Protein AF-A0A497ARH0-F1 (afdb_monomer)

Nearest PDB structures (foldseek):
  3p43-assembly1_A  TM=7.954E-01  e=1.350E-05  Methanosarcina barkeri str. Fusaro
  3ta7-assembly1_A  TM=8.383E-01  e=1.259E-04  Candidatus Korarchaeum cryptofilum OPF8
  8otz-assembly1_X  TM=1.159E-01  e=1.686E+00  Bos taurus

pLDDT: mean 83.12, std 15.86, range [23.31, 98.31]

Secondary structure (DSSP, 8-state):
--EEE-SSTT-EEEEEEEB--TTS-B-GGGEEEETTEEEEEEEE---BSS-PPTT--EEEE-SEEEEEE-TTT--EEEEEES-EEEEE-TT--SPPBHHHHHHHHHHTT-EEEEES----TTT--SSS-GGG----TTS-EEEEEEEEEEBTEEEEEEEEE-SSSSEEEEEE--BPTT-SSS-B-SHHHHHHHHTSS-BSB-TTT-PBPEE--TT-SS-EEPPEEEEEPPPB-GGGGT--EEEPTTSTT--SSS-EEEEEEEEEEEEEEEEETTEEEEEEEETTB-SEEEEEEE-------HHHHHTS--------EEPPP---SS-EEEEE--S----GGGSHHHHHTT--PPTT---S-HHHHTTS-GGG-GGG---HHHHHHHHHHHHHHHHHH------EEEEEEEEEEEE--S--SS-S-SEEEEEEEEE-SS-EEEEEESS-TTSSS-EEEEESSS-HHHHHTS-SSS--EEEPSSBTTB--SS--EEEEEEEEEEEEEEEE-SSEEEEEEESSSSEEEEEEE--TT-SEEEEEEPPPPP-

Structure (mmCIF, N/CA/C/O backbone):
data_AF-A0A497ARH0-F1
#
_entry.id   AF-A0A497ARH0-F1
#
loop_
_atom_site.group_PDB
_atom_site.id
_atom_site.type_symbol
_atom_site.label_atom_id
_atom_site.label_alt_id
_atom_site.label_comp_id
_atom_site.label_asym_id
_atom_site.label_entity_id
_atom_site.label_seq_id
_atom_site.pdbx_PDB_ins_code
_atom_site.Cartn_x
_atom_site.Cartn_y
_atom_site.Cartn_z
_atom_site.occupancy
_atom_site.B_iso_or_equiv
_atom_site.auth_seq_id
_atom_site.auth_comp_id
_atom_site.auth_asym_id
_atom_site.auth_atom_id
_atom_site.pdbx_PDB_model_num
ATOM 1 N N . MET A 1 1 ? -23.425 15.159 -27.768 1.00 70.56 1 MET A N 1
ATOM 2 C CA . MET A 1 1 ? -22.631 14.324 -26.839 1.00 70.56 1 MET A CA 1
ATOM 3 C C . MET A 1 1 ? -21.408 15.069 -26.354 1.00 70.56 1 MET A C 1
ATOM 5 O O . MET A 1 1 ? -21.091 16.12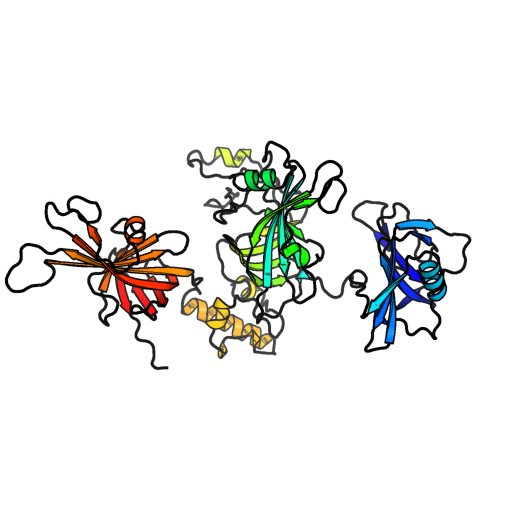1 -26.900 1.00 70.56 1 MET A O 1
ATOM 9 N N . LYS A 1 2 ? -20.771 14.562 -25.297 1.00 82.94 2 LYS A N 1
ATOM 10 C CA . LYS A 1 2 ? -19.750 15.283 -24.541 1.00 82.94 2 LYS A CA 1
ATOM 11 C C . LYS A 1 2 ? -18.408 15.288 -25.289 1.00 82.94 2 LYS A C 1
ATOM 13 O O . LYS A 1 2 ? -17.860 14.239 -25.625 1.00 82.94 2 LYS A O 1
ATOM 18 N N . LYS A 1 3 ? -17.907 16.498 -25.548 1.00 89.50 3 LYS A N 1
ATOM 19 C CA . LYS A 1 3 ? -16.537 16.790 -25.987 1.00 89.50 3 LYS A CA 1
ATOM 20 C C . LYS A 1 3 ? -15.640 16.834 -24.751 1.00 89.50 3 LYS A C 1
ATOM 22 O O . LYS A 1 3 ? -16.037 17.410 -23.739 1.00 89.50 3 LYS A O 1
ATOM 27 N N . ARG A 1 4 ? -14.447 16.247 -24.828 1.00 87.19 4 ARG A N 1
ATOM 28 C CA . ARG A 1 4 ? -13.437 16.284 -23.761 1.00 87.19 4 ARG A CA 1
ATOM 29 C C . ARG A 1 4 ? -12.113 16.732 -24.321 1.00 87.19 4 ARG A C 1
ATOM 31 O O . ARG A 1 4 ? -11.679 16.200 -25.334 1.00 87.19 4 ARG A O 1
ATOM 38 N N . GLU A 1 5 ? -11.490 17.683 -23.654 1.00 87.12 5 GLU A N 1
ATOM 39 C CA . GLU A 1 5 ? -10.129 18.095 -23.956 1.00 87.12 5 GLU A CA 1
ATOM 40 C C . GLU A 1 5 ? -9.138 17.088 -23.372 1.00 87.12 5 GLU A C 1
ATOM 42 O O . GLU A 1 5 ? -9.320 16.586 -22.260 1.00 87.12 5 GLU A O 1
ATOM 47 N N . THR A 1 6 ? -8.128 16.734 -24.161 1.00 83.00 6 THR A N 1
ATOM 48 C CA . THR A 1 6 ? -7.050 15.851 -23.713 1.00 83.00 6 THR A CA 1
ATOM 49 C C . THR A 1 6 ? -5.916 16.672 -23.097 1.00 83.00 6 THR A C 1
ATOM 51 O O . THR A 1 6 ? -5.957 17.896 -23.066 1.00 83.00 6 THR A O 1
ATOM 54 N N . LYS A 1 7 ? -4.853 16.008 -22.626 1.00 80.69 7 LYS A N 1
ATOM 55 C CA . LYS A 1 7 ? -3.637 16.696 -22.153 1.00 80.69 7 LYS A CA 1
ATOM 56 C C . LYS A 1 7 ? -2.895 17.450 -23.269 1.00 80.69 7 LYS A C 1
ATOM 58 O O . LYS A 1 7 ? -1.991 18.222 -22.972 1.00 80.69 7 LYS A O 1
ATOM 63 N N . THR A 1 8 ? -3.222 17.181 -24.533 1.00 79.12 8 THR A N 1
ATOM 64 C CA . THR A 1 8 ? -2.658 17.875 -25.689 1.00 79.12 8 THR A CA 1
ATOM 65 C C . THR A 1 8 ? -3.653 18.927 -26.158 1.00 79.12 8 THR A C 1
ATOM 67 O O . THR A 1 8 ? -4.775 18.594 -26.542 1.00 79.12 8 THR A O 1
ATOM 70 N N . GLU A 1 9 ? -3.230 20.189 -26.129 1.00 88.69 9 GLU A N 1
ATOM 71 C CA . GLU A 1 9 ? -4.025 21.320 -26.609 1.00 88.69 9 GLU A CA 1
ATOM 72 C C . GLU A 1 9 ? -4.493 21.081 -28.054 1.00 88.69 9 GLU A C 1
ATOM 74 O O . GLU A 1 9 ? -3.738 20.597 -28.902 1.00 88.69 9 GLU A O 1
ATOM 79 N N . GLY A 1 10 ? -5.769 21.368 -28.327 1.00 88.94 10 GLY A N 1
ATOM 80 C CA . GLY A 1 10 ? -6.378 21.157 -29.646 1.00 88.94 10 GLY A CA 1
ATOM 81 C C . GLY A 1 10 ? -6.701 19.696 -29.994 1.00 88.94 10 GLY A C 1
ATOM 82 O O . GLY A 1 10 ? -7.132 19.421 -31.117 1.00 88.94 10 GLY A O 1
ATOM 83 N N . VAL A 1 11 ? -6.528 18.760 -29.054 1.00 91.19 11 VAL A N 1
ATOM 84 C CA . VAL A 1 11 ? -6.855 17.339 -29.227 1.00 91.19 11 VAL A CA 1
ATOM 85 C C . VAL A 1 11 ? -7.951 16.925 -28.252 1.00 91.19 11 VAL A C 1
ATOM 87 O O . VAL A 1 11 ? -7.864 17.175 -27.048 1.00 91.19 11 VAL A O 1
ATOM 90 N N . PHE A 1 12 ? -8.974 16.246 -28.770 1.00 92.25 12 PHE A N 1
ATOM 91 C CA . PHE A 1 12 ? -10.207 15.951 -28.045 1.00 92.25 12 PHE A CA 1
ATOM 92 C C . PHE A 1 12 ? -10.605 14.472 -28.117 1.00 92.25 12 PHE A C 1
ATOM 94 O O . PHE A 1 12 ? -10.244 13.763 -29.055 1.00 92.25 12 PHE A O 1
ATOM 101 N N . ASN A 1 13 ? -11.417 14.014 -27.164 1.00 92.12 13 ASN A N 1
ATOM 102 C CA . ASN A 1 13 ? -12.198 12.783 -27.296 1.00 92.12 13 ASN A CA 1
ATOM 103 C C . ASN A 1 13 ? -13.692 13.110 -27.340 1.00 92.12 13 ASN A C 1
ATOM 105 O O . ASN A 1 13 ? -14.179 13.964 -26.589 1.00 92.12 13 ASN A O 1
ATOM 109 N N . TYR A 1 14 ? -14.424 12.394 -28.189 1.00 91.88 14 TYR A N 1
ATOM 110 C CA . TYR A 1 14 ? -15.849 12.601 -28.399 1.00 91.88 14 TYR A CA 1
ATOM 111 C C . TYR A 1 14 ? -16.621 11.342 -28.043 1.00 91.88 14 TYR A C 1
ATOM 113 O O . TYR A 1 14 ? -16.379 10.279 -28.609 1.00 91.88 14 TYR A O 1
ATOM 121 N N . ASP A 1 15 ? -17.569 11.467 -27.119 1.00 93.00 15 ASP A N 1
ATOM 122 C CA . ASP A 1 15 ? -18.612 10.453 -26.973 1.00 93.00 15 ASP A CA 1
ATOM 123 C C . ASP A 1 15 ? -19.472 10.451 -28.247 1.00 93.00 15 ASP A C 1
ATOM 125 O O . ASP A 1 15 ? -19.836 11.525 -28.742 1.00 93.00 15 ASP A O 1
ATOM 129 N N . TYR A 1 16 ? -19.786 9.263 -28.769 1.00 93.25 16 TYR A N 1
ATOM 130 C CA . TYR A 1 16 ? -20.637 9.075 -29.944 1.00 93.25 16 TYR A CA 1
ATOM 131 C C . TYR A 1 16 ? -21.765 8.047 -29.698 1.00 93.25 16 TYR A C 1
ATOM 133 O O . TYR A 1 16 ? -21.648 7.133 -28.878 1.00 93.25 16 TYR A O 1
ATOM 141 N N . ALA A 1 17 ? -22.889 8.234 -30.390 1.00 95.38 17 ALA A N 1
ATOM 142 C CA . ALA A 1 17 ? -24.165 7.570 -30.146 1.00 95.38 17 ALA A CA 1
ATOM 143 C C . ALA A 1 17 ? -24.932 7.420 -31.455 1.00 95.38 17 ALA A C 1
ATOM 145 O O . ALA A 1 17 ? -24.722 8.188 -32.398 1.00 95.38 17 ALA A O 1
ATOM 146 N N . LEU A 1 18 ? -25.847 6.460 -31.467 1.00 96.31 18 LEU A N 1
ATOM 147 C CA . LEU A 1 18 ? -26.737 6.168 -32.582 1.00 96.31 18 LEU A CA 1
ATOM 148 C C . LEU A 1 18 ? -28.169 6.558 -32.240 1.00 96.31 18 LEU A C 1
ATOM 150 O O . LEU A 1 18 ? -28.548 6.659 -31.070 1.00 96.31 18 LEU A O 1
ATOM 154 N N . ARG A 1 19 ? -28.995 6.739 -33.269 1.00 96.44 19 ARG A N 1
ATOM 155 C CA . ARG A 1 19 ? -30.450 6.747 -33.065 1.00 96.44 19 ARG A CA 1
ATOM 156 C C . ARG A 1 19 ? -30.920 5.341 -32.725 1.00 96.44 19 ARG A C 1
ATOM 158 O O . ARG A 1 19 ? -30.291 4.363 -33.114 1.00 96.44 19 ARG A O 1
ATOM 165 N N . PHE A 1 20 ? -32.056 5.227 -32.063 1.00 96.00 20 PHE A N 1
ATOM 166 C CA . PHE A 1 20 ? -32.721 3.945 -31.869 1.00 96.00 20 PHE A CA 1
ATOM 167 C C . PHE A 1 20 ? -34.233 4.140 -31.926 1.00 96.00 20 PHE A C 1
ATOM 169 O O . PHE A 1 20 ? -34.735 5.232 -31.651 1.00 96.00 20 PHE A O 1
ATOM 176 N N . ASP A 1 21 ? -34.936 3.090 -32.335 1.00 92.06 21 ASP A N 1
ATOM 177 C CA . ASP A 1 21 ? -36.394 3.064 -32.338 1.00 92.06 21 ASP A CA 1
ATOM 178 C C . ASP A 1 21 ? -36.909 2.756 -30.918 1.00 92.06 21 ASP A C 1
ATOM 180 O O . ASP A 1 21 ? -36.304 1.918 -30.243 1.00 92.06 21 ASP A O 1
ATOM 184 N N . PRO A 1 22 ? -38.005 3.381 -30.448 1.00 87.50 22 PRO A N 1
ATOM 185 C CA . PRO A 1 22 ? -38.586 3.095 -29.133 1.00 87.50 22 PRO A CA 1
ATOM 186 C C . PRO A 1 22 ? -38.959 1.625 -28.882 1.00 87.50 22 PRO A C 1
ATOM 188 O O . PRO A 1 22 ? -39.092 1.231 -27.728 1.00 87.50 22 PRO A O 1
ATOM 191 N N . SER A 1 23 ? -39.143 0.824 -29.935 1.00 89.44 23 SER A N 1
ATOM 192 C CA . SER A 1 23 ? -39.377 -0.623 -29.842 1.00 89.44 23 SER A CA 1
ATOM 193 C C . SER A 1 23 ? -38.133 -1.430 -29.458 1.00 89.44 23 SER A C 1
ATOM 195 O O . SER A 1 23 ? -38.260 -2.573 -29.022 1.00 89.44 23 SER A O 1
ATOM 197 N N . ILE A 1 24 ? -36.932 -0.860 -29.596 1.00 92.31 24 ILE A N 1
ATOM 198 C CA . ILE A 1 24 ? -35.685 -1.508 -29.187 1.00 92.31 24 ILE A CA 1
ATOM 199 C C . ILE A 1 24 ? -35.516 -1.303 -27.683 1.00 92.31 24 ILE A C 1
ATOM 201 O O . ILE A 1 24 ? -35.433 -0.169 -27.209 1.00 92.31 24 ILE A O 1
ATOM 205 N N . ASN A 1 25 ? -35.412 -2.407 -26.940 1.00 93.56 25 ASN A N 1
ATOM 206 C CA . ASN A 1 25 ? -35.200 -2.406 -25.494 1.00 93.56 25 ASN A CA 1
ATOM 207 C C . ASN A 1 25 ? -33.743 -2.052 -25.142 1.00 93.56 25 ASN A C 1
ATOM 209 O O . ASN A 1 25 ? -32.987 -2.873 -24.631 1.00 93.56 25 ASN A O 1
ATOM 213 N N . VAL A 1 26 ? -33.314 -0.847 -25.508 1.00 93.56 26 VAL A N 1
ATOM 214 C CA . VAL A 1 26 ? -31.955 -0.357 -25.267 1.00 93.56 26 VAL A CA 1
ATOM 215 C C . VAL A 1 26 ? -31.706 -0.221 -23.767 1.00 93.56 26 VAL A C 1
ATOM 217 O O . VAL A 1 26 ? -32.572 0.269 -23.043 1.00 93.56 26 VAL A O 1
ATOM 220 N N . ASP A 1 27 ? -30.507 -0.597 -23.316 1.00 91.50 27 ASP A N 1
ATOM 221 C CA . ASP A 1 27 ? -30.066 -0.396 -21.934 1.00 91.50 27 ASP A CA 1
ATOM 222 C C . ASP A 1 27 ? -30.271 1.073 -21.511 1.00 91.50 27 ASP A C 1
ATOM 224 O O . ASP A 1 27 ? -29.633 1.967 -22.091 1.00 91.50 27 ASP A O 1
ATOM 228 N N . PRO A 1 28 ? -31.123 1.348 -20.502 1.00 89.44 28 PRO A N 1
ATOM 229 C CA . PRO A 1 28 ? -31.403 2.702 -20.041 1.00 89.44 28 PRO A CA 1
ATOM 230 C C . PRO A 1 28 ? -30.156 3.505 -19.656 1.00 89.44 28 PRO A C 1
ATOM 232 O O . PRO A 1 28 ? -30.160 4.727 -19.800 1.00 89.44 28 PRO A O 1
ATOM 235 N N . GLU A 1 29 ? -29.083 2.849 -19.199 1.00 86.19 29 GLU A N 1
ATOM 236 C CA . GLU A 1 29 ? -27.828 3.515 -18.820 1.00 86.19 29 GLU A CA 1
ATOM 237 C C . GLU A 1 29 ? -27.045 4.059 -20.022 1.00 86.19 29 GLU A C 1
ATOM 239 O O . GLU A 1 29 ? -26.235 4.977 -19.880 1.00 86.19 29 GLU A O 1
ATOM 244 N N . SER A 1 30 ? -27.301 3.529 -21.218 1.00 88.62 30 SER A N 1
ATOM 245 C CA . SER A 1 30 ? -26.678 3.992 -22.461 1.00 88.62 30 SER A CA 1
ATOM 246 C C . SER A 1 30 ? -27.427 5.161 -23.109 1.00 88.62 30 SER A C 1
ATOM 248 O O . SER A 1 30 ? -26.909 5.790 -24.036 1.00 88.62 30 SER A O 1
ATOM 250 N N . ILE A 1 31 ? -28.637 5.484 -22.638 1.00 92.31 31 ILE A N 1
ATOM 251 C CA . ILE A 1 31 ? -29.480 6.512 -23.250 1.00 92.31 31 ILE A CA 1
ATOM 252 C C . ILE A 1 31 ? -28.962 7.906 -22.885 1.00 92.31 31 ILE A C 1
ATOM 254 O O . ILE A 1 31 ? -28.855 8.284 -21.720 1.00 92.31 31 ILE A O 1
ATOM 258 N N . VAL A 1 32 ? -28.702 8.712 -23.910 1.00 90.44 32 VAL A N 1
ATOM 259 C CA . VAL A 1 32 ? -28.287 10.112 -23.797 1.00 90.44 32 VAL A CA 1
ATOM 260 C C . VAL A 1 32 ? -29.234 11.017 -24.577 1.00 90.44 32 VAL A C 1
ATOM 262 O O . VAL A 1 32 ? -29.777 10.633 -25.612 1.00 90.44 32 VAL A O 1
ATOM 265 N N . GLU A 1 33 ? -29.417 12.247 -24.102 1.00 91.38 33 GLU A N 1
ATOM 266 C CA . GLU A 1 33 ? -30.281 13.235 -24.750 1.00 91.38 33 GLU A CA 1
ATOM 267 C C . GLU A 1 33 ? -29.461 14.370 -25.372 1.00 91.38 33 GLU A C 1
ATOM 269 O O . GLU A 1 33 ? -28.515 14.892 -24.775 1.00 91.38 33 GLU A O 1
ATOM 274 N N . LEU A 1 34 ? -29.817 14.757 -26.597 1.00 87.19 34 LEU A N 1
ATOM 275 C CA . LEU A 1 34 ? -29.255 15.915 -27.282 1.00 87.19 34 LEU A CA 1
ATOM 276 C C . LEU A 1 34 ? -30.362 16.625 -28.063 1.00 87.19 34 LEU A C 1
ATOM 278 O O . LEU A 1 34 ? -30.986 16.026 -28.937 1.00 87.19 34 LEU A O 1
ATOM 282 N N . ASN A 1 35 ? -30.577 17.910 -27.769 1.00 86.81 35 ASN A N 1
ATOM 283 C CA . ASN A 1 35 ? -31.600 18.747 -28.409 1.00 86.81 35 ASN A CA 1
ATOM 284 C C . ASN A 1 35 ? -33.012 18.122 -28.363 1.00 86.81 35 ASN A C 1
ATOM 286 O O . ASN A 1 35 ? -33.711 18.101 -29.375 1.00 86.81 35 ASN A O 1
ATOM 290 N N . GLY A 1 36 ? -33.413 17.560 -27.216 1.00 87.31 36 GLY A N 1
ATOM 291 C CA . GLY A 1 36 ? -34.737 16.949 -27.033 1.00 87.31 36 GLY A CA 1
ATOM 292 C C . GLY A 1 36 ? -34.920 15.581 -27.700 1.00 87.31 36 GLY A C 1
ATOM 293 O O . GLY A 1 36 ? -36.014 15.024 -27.667 1.00 87.31 36 GLY A O 1
ATOM 294 N N . LYS A 1 37 ? -33.873 15.030 -28.330 1.00 91.56 37 LYS A N 1
ATOM 295 C CA . LYS A 1 37 ? -33.888 13.703 -28.961 1.00 91.56 37 LYS A CA 1
ATOM 296 C C . LYS A 1 37 ? -33.017 12.728 -28.173 1.00 91.56 37 LYS A C 1
ATOM 298 O O . LYS A 1 37 ? -31.929 13.093 -27.722 1.00 91.56 37 LYS A O 1
ATOM 303 N N . LYS A 1 38 ? -33.489 11.487 -28.037 1.00 94.12 38 LYS A N 1
ATOM 304 C CA . LYS A 1 38 ? -32.775 10.396 -27.362 1.00 94.12 38 LYS A CA 1
ATOM 305 C C . LYS A 1 38 ? -31.904 9.620 -28.347 1.00 94.12 38 LYS A C 1
ATOM 307 O O . LYS A 1 38 ? -32.311 9.361 -29.477 1.00 94.12 38 LYS A O 1
ATOM 312 N N . TYR A 1 39 ? -30.720 9.243 -27.887 1.00 95.44 39 TYR A N 1
ATOM 313 C CA . TYR A 1 39 ? -29.727 8.456 -28.610 1.00 95.44 39 TYR A CA 1
ATOM 314 C C . TYR A 1 39 ? -29.141 7.406 -27.666 1.00 95.44 39 TYR A C 1
ATOM 316 O O . TYR A 1 39 ? -29.168 7.589 -26.453 1.00 95.44 39 TYR A O 1
ATOM 324 N N . THR A 1 40 ? -28.605 6.320 -28.209 1.00 94.75 40 THR A N 1
ATOM 325 C CA . THR A 1 40 ? -27.923 5.274 -27.437 1.00 94.75 40 THR A CA 1
ATOM 326 C C . THR A 1 40 ? -26.428 5.417 -27.621 1.00 94.75 40 THR A C 1
ATOM 328 O O . THR A 1 40 ? -25.947 5.417 -28.756 1.00 94.75 40 THR A O 1
ATOM 331 N N . LEU A 1 41 ? -25.680 5.568 -26.531 1.00 93.56 41 LEU A N 1
ATOM 332 C CA . LEU A 1 41 ? -24.230 5.643 -26.603 1.00 93.56 41 LEU A CA 1
ATOM 333 C C . LEU A 1 41 ? -23.664 4.318 -27.118 1.00 93.56 41 LEU A C 1
ATOM 335 O O . LEU A 1 41 ? -24.111 3.248 -26.719 1.00 93.56 41 LEU A O 1
ATOM 339 N N . VAL A 1 42 ? -22.668 4.417 -27.998 1.00 93.06 42 VAL A N 1
ATOM 340 C CA . VAL A 1 42 ? -21.963 3.262 -28.567 1.00 93.06 42 VAL A CA 1
ATOM 341 C C . VAL A 1 42 ? -20.448 3.342 -28.342 1.00 93.06 42 VAL A C 1
ATOM 343 O O . VAL A 1 42 ? -19.745 2.337 -28.431 1.00 93.06 42 VAL A O 1
ATOM 346 N N . GLY A 1 43 ? -19.926 4.513 -27.965 1.00 90.56 43 GLY A N 1
ATOM 347 C CA . GLY A 1 43 ? -18.608 4.599 -27.352 1.00 90.56 43 GLY A CA 1
ATOM 348 C C . GLY A 1 43 ? -17.999 5.992 -27.341 1.00 90.56 43 GLY A C 1
ATOM 349 O O . GLY A 1 43 ? -18.699 7.003 -27.389 1.00 90.56 43 GLY A O 1
ATOM 350 N N . ARG A 1 44 ? -16.667 6.041 -27.252 1.00 92.56 44 ARG A N 1
ATOM 351 C CA . ARG A 1 44 ? -15.868 7.273 -27.263 1.00 92.56 44 ARG A CA 1
ATOM 352 C C . ARG A 1 44 ? -14.722 7.160 -28.253 1.00 92.56 44 ARG A C 1
ATOM 354 O O . ARG A 1 44 ? -14.014 6.164 -28.226 1.00 92.56 44 ARG A O 1
ATOM 361 N N . THR A 1 45 ? -14.530 8.164 -29.105 1.00 91.62 45 THR A N 1
ATOM 362 C CA . THR A 1 45 ? -13.425 8.178 -30.072 1.00 91.62 45 THR A CA 1
ATOM 363 C C . THR A 1 45 ? -12.071 8.220 -29.368 1.00 91.62 45 THR A C 1
ATOM 365 O O . THR A 1 45 ? -11.937 8.787 -28.281 1.00 91.62 45 THR A O 1
ATOM 368 N N . TYR A 1 46 ? -11.029 7.749 -30.047 1.00 89.75 46 TYR A N 1
ATOM 369 C CA . TYR A 1 46 ? -9.651 8.114 -29.707 1.00 89.75 46 TYR A CA 1
ATOM 370 C C . TYR A 1 46 ? -9.375 9.613 -29.897 1.00 89.75 46 TYR A C 1
ATOM 372 O O . TYR A 1 46 ? -10.286 10.409 -30.133 1.00 89.75 46 TYR A O 1
ATOM 380 N N . ASN A 1 47 ? -8.118 10.013 -29.705 1.00 91.50 47 ASN A N 1
ATOM 381 C CA . ASN A 1 47 ? -7.665 11.396 -29.808 1.00 91.50 47 ASN A CA 1
ATOM 382 C C . ASN A 1 47 ? -7.933 11.963 -31.207 1.00 91.50 47 ASN A C 1
ATOM 384 O O . ASN A 1 47 ? -7.429 11.449 -32.203 1.00 91.50 47 ASN A O 1
ATOM 388 N N . VAL A 1 48 ? -8.702 13.046 -31.265 1.00 91.69 48 VAL A N 1
ATOM 389 C CA . VAL A 1 48 ? -9.076 13.751 -32.489 1.00 91.69 48 VAL A CA 1
ATOM 390 C C . VAL A 1 48 ? -8.491 15.157 -32.439 1.00 91.69 48 VAL A C 1
ATOM 392 O O . VAL A 1 48 ? -8.909 15.977 -31.626 1.00 91.69 48 VAL A O 1
ATOM 395 N N . ALA A 1 49 ? -7.547 15.459 -33.330 1.00 91.56 49 ALA A N 1
ATOM 396 C CA . ALA A 1 49 ? -6.947 16.790 -33.488 1.00 91.56 49 ALA A CA 1
ATOM 397 C C . ALA A 1 49 ? -7.841 17.732 -34.322 1.00 91.56 49 ALA A C 1
ATOM 399 O O . ALA A 1 49 ? -7.402 18.352 -35.289 1.00 91.56 49 ALA A O 1
ATOM 400 N N . LYS A 1 50 ? -9.141 17.760 -34.014 1.00 91.31 50 LYS A N 1
ATOM 401 C CA . LYS A 1 50 ? -10.138 18.592 -34.691 1.00 91.31 50 LYS A CA 1
ATOM 402 C C . LYS A 1 50 ? -11.218 18.980 -33.699 1.00 91.31 50 LYS A C 1
ATOM 404 O O . LYS A 1 50 ? -11.802 18.108 -33.064 1.00 91.31 50 LYS A O 1
ATOM 409 N N . ASP A 1 51 ? -11.502 20.274 -33.612 1.00 93.62 51 ASP A N 1
ATOM 410 C CA . ASP A 1 51 ? -12.576 20.784 -32.769 1.00 93.62 51 ASP A CA 1
ATOM 411 C C . ASP A 1 51 ? -13.944 20.597 -33.445 1.00 93.62 51 ASP A C 1
ATOM 413 O O . ASP A 1 51 ? -14.348 21.359 -34.326 1.00 93.62 51 ASP A O 1
ATOM 417 N N . LEU A 1 52 ? -14.645 19.537 -33.050 1.00 93.38 52 LEU A N 1
ATOM 418 C CA . LEU A 1 52 ? -16.019 19.248 -33.443 1.00 93.38 52 LEU A CA 1
ATOM 419 C C . LEU A 1 52 ? -17.013 19.739 -32.388 1.00 93.38 52 LEU A C 1
ATOM 421 O O . LEU A 1 52 ? -16.816 19.569 -31.180 1.00 93.38 52 LEU A O 1
ATOM 425 N N . LYS A 1 53 ? -18.136 20.288 -32.857 1.00 91.50 53 LYS A N 1
ATOM 426 C CA . LYS A 1 53 ? -19.234 20.715 -31.987 1.00 91.50 53 LYS A CA 1
ATOM 427 C C . LYS A 1 53 ? -20.099 19.507 -31.601 1.00 91.50 53 LYS A C 1
ATOM 429 O O . LYS A 1 53 ? -20.351 18.640 -32.441 1.00 91.50 53 LYS A O 1
ATOM 434 N N . PRO A 1 54 ? -20.609 19.432 -30.359 1.00 90.31 54 PRO A N 1
ATOM 435 C CA . PRO A 1 54 ? -21.627 18.451 -29.999 1.00 90.31 54 PRO A CA 1
ATOM 436 C C . PRO A 1 54 ? -22.799 18.462 -30.990 1.00 90.31 54 PRO A C 1
ATOM 438 O O . PRO A 1 54 ? -23.401 19.505 -31.224 1.00 90.31 54 PRO A O 1
ATOM 441 N N . GLY A 1 55 ? -23.119 17.296 -31.555 1.00 89.94 55 GLY A N 1
ATOM 442 C CA . GLY A 1 55 ? -24.161 17.151 -32.579 1.00 89.94 55 GLY A CA 1
ATOM 443 C C . GLY A 1 55 ? -23.638 17.070 -34.014 1.00 89.94 55 GLY A C 1
ATOM 444 O O . GLY A 1 55 ? -24.410 16.727 -34.900 1.00 89.94 55 GLY A O 1
ATOM 445 N N . THR A 1 56 ? -22.342 17.308 -34.255 1.00 94.12 56 THR A N 1
ATOM 446 C CA . THR A 1 56 ? -21.717 16.973 -35.542 1.00 94.12 56 THR A CA 1
ATOM 447 C C . THR A 1 56 ? -21.849 15.474 -35.817 1.00 94.12 56 THR A C 1
ATOM 449 O O . THR A 1 56 ? -21.468 14.655 -34.978 1.00 94.12 56 THR A O 1
ATOM 452 N N . ILE A 1 57 ? -22.349 15.119 -37.003 1.00 96.00 57 ILE A N 1
ATOM 453 C CA . ILE A 1 57 ? -22.382 13.732 -37.475 1.00 96.00 57 ILE A CA 1
ATOM 454 C C . ILE A 1 57 ? -20.995 13.354 -37.982 1.00 96.00 57 ILE A C 1
ATOM 456 O O . ILE A 1 57 ? -20.330 14.134 -38.669 1.00 96.00 57 ILE A O 1
ATOM 460 N N . ILE A 1 58 ? -20.538 12.167 -37.603 1.00 95.00 58 ILE A N 1
ATOM 461 C CA . ILE A 1 58 ? -19.191 11.683 -37.886 1.00 95.00 58 ILE A CA 1
ATOM 462 C C . ILE A 1 58 ? -19.243 10.263 -38.434 1.00 95.00 58 ILE A C 1
ATOM 464 O O . ILE A 1 58 ? -20.135 9.491 -38.096 1.00 95.00 58 ILE A O 1
ATOM 468 N N . THR A 1 59 ? -18.244 9.903 -39.231 1.00 94.12 59 THR A N 1
ATOM 469 C CA . THR A 1 59 ? -17.945 8.509 -39.553 1.00 94.12 59 THR A CA 1
ATOM 470 C C . THR A 1 59 ? -16.847 8.013 -38.619 1.00 94.12 59 THR A C 1
ATOM 472 O O . THR A 1 59 ? -15.810 8.664 -38.455 1.00 94.12 59 THR A O 1
ATOM 475 N N . VAL A 1 60 ? -17.075 6.847 -38.017 1.00 91.50 60 VAL A N 1
ATOM 476 C CA . VAL A 1 60 ? -16.132 6.168 -37.123 1.00 91.50 60 VAL A CA 1
ATOM 477 C C . VAL A 1 60 ? -15.717 4.850 -37.766 1.00 91.50 60 VAL A C 1
ATOM 479 O O . VAL A 1 60 ? -16.564 4.069 -38.191 1.00 91.50 60 VAL A O 1
ATOM 482 N N . LYS A 1 61 ? -14.410 4.603 -37.838 1.00 88.75 61 LYS A N 1
ATOM 483 C CA . LYS A 1 61 ? -13.846 3.290 -38.163 1.00 88.75 61 LYS A CA 1
ATOM 484 C C . LYS A 1 61 ? -13.677 2.499 -36.878 1.00 88.75 61 LYS A C 1
ATOM 486 O O . LYS A 1 61 ? -13.291 3.072 -35.865 1.00 88.75 61 LYS A O 1
ATOM 491 N N . PHE A 1 62 ? -13.945 1.205 -36.921 1.00 90.69 62 PHE A N 1
ATOM 492 C CA . PHE A 1 62 ? -13.861 0.335 -35.755 1.00 90.69 62 PHE A CA 1
ATOM 493 C C . PHE A 1 62 ? -13.404 -1.061 -36.165 1.00 90.69 62 PHE A C 1
ATOM 495 O O . PHE A 1 62 ? -13.581 -1.462 -37.315 1.00 90.69 62 PHE A O 1
ATOM 502 N N . HIS A 1 63 ? -12.822 -1.791 -35.217 1.00 77.88 63 HIS A N 1
ATOM 503 C CA . HIS A 1 63 ? -12.360 -3.159 -35.438 1.00 77.88 63 HIS A CA 1
ATOM 504 C C . HIS A 1 63 ? -13.464 -4.187 -35.158 1.00 77.88 63 HIS A C 1
ATOM 506 O O . HIS A 1 63 ? -13.519 -5.241 -35.783 1.00 77.88 63 HIS A O 1
ATOM 512 N N . THR A 1 64 ? -14.360 -3.925 -34.202 1.00 84.19 64 THR A N 1
ATOM 513 C CA . THR A 1 64 ? -15.437 -4.865 -33.843 1.00 84.19 64 THR A CA 1
ATOM 514 C C . THR A 1 64 ? -16.659 -4.118 -33.331 1.00 84.19 64 THR A C 1
ATOM 516 O O . THR A 1 64 ? -16.525 -3.204 -32.519 1.00 84.19 64 THR A O 1
ATOM 519 N N . LEU A 1 65 ? -17.845 -4.528 -33.780 1.00 93.25 65 LEU A N 1
ATOM 520 C CA . LEU A 1 65 ? -19.127 -4.108 -33.225 1.00 93.25 65 LEU A CA 1
ATOM 521 C C . LEU A 1 65 ? -19.598 -5.187 -32.253 1.00 93.25 65 LEU A C 1
ATOM 523 O O . LEU A 1 65 ? -19.937 -6.289 -32.665 1.00 93.25 65 LEU A O 1
ATOM 527 N N . ASN A 1 66 ? -19.620 -4.881 -30.963 1.00 93.56 66 ASN A N 1
ATOM 528 C CA . ASN A 1 66 ? -20.141 -5.799 -29.959 1.00 93.56 66 ASN A CA 1
ATOM 529 C C . ASN A 1 66 ? -21.611 -5.479 -29.691 1.00 93.56 66 ASN A C 1
ATOM 531 O O . ASN A 1 66 ? -21.926 -4.333 -29.372 1.00 93.56 66 ASN A O 1
ATOM 535 N N . LEU A 1 67 ? -22.472 -6.485 -29.786 1.00 95.81 67 LEU A N 1
ATOM 536 C CA . LEU A 1 67 ? -23.849 -6.462 -29.314 1.00 95.81 67 LEU A CA 1
ATOM 537 C C . LEU A 1 67 ? -23.922 -7.221 -27.994 1.00 95.81 67 LEU A C 1
ATOM 539 O O . LEU A 1 67 ? -23.597 -8.406 -27.942 1.00 95.81 67 LEU A O 1
ATOM 543 N N . TYR A 1 68 ? -24.337 -6.517 -26.952 1.00 94.38 68 TYR A N 1
ATOM 544 C CA . TYR A 1 68 ? -24.544 -7.050 -25.615 1.00 94.38 68 TYR A CA 1
ATOM 545 C C . TYR A 1 68 ? -26.031 -7.248 -25.378 1.00 94.38 68 TYR A C 1
ATOM 547 O O . TYR A 1 68 ? -26.811 -6.324 -25.619 1.00 94.38 68 TYR A O 1
ATOM 555 N N . GLU A 1 69 ? -26.396 -8.434 -24.908 1.00 93.94 69 GLU A N 1
ATOM 556 C CA . GLU A 1 69 ? -27.764 -8.811 -24.565 1.00 93.94 69 GLU A CA 1
ATOM 557 C C . GLU A 1 69 ? -27.777 -9.285 -23.103 1.00 93.94 69 GLU A C 1
ATOM 559 O O . GLU A 1 69 ? -27.114 -10.262 -22.743 1.00 93.94 69 GLU A O 1
ATOM 564 N N . ASP A 1 70 ? -28.487 -8.556 -22.239 1.00 88.94 70 ASP A N 1
ATOM 565 C CA . ASP A 1 70 ? -28.644 -8.904 -20.825 1.00 88.94 70 ASP A CA 1
ATOM 566 C C . ASP A 1 70 ? -29.727 -9.991 -20.682 1.00 88.94 70 ASP A C 1
ATOM 568 O O . ASP A 1 70 ? -30.900 -9.702 -20.946 1.00 88.94 70 ASP A O 1
ATOM 572 N N . PRO A 1 71 ? -29.377 -11.222 -20.264 1.00 83.94 71 PRO A N 1
ATOM 573 C CA . PRO A 1 71 ? -30.334 -12.322 -20.185 1.00 83.94 71 PRO A CA 1
ATOM 574 C C . PRO A 1 71 ? -31.410 -12.112 -19.111 1.00 83.94 71 PRO A C 1
ATOM 576 O O . PRO A 1 71 ? -32.499 -12.668 -19.236 1.00 83.94 71 PRO A O 1
ATOM 579 N N . ASP A 1 72 ? -31.137 -11.302 -18.082 1.00 83.69 72 ASP A N 1
ATOM 580 C CA . ASP A 1 72 ? -32.053 -11.104 -16.956 1.00 83.69 72 ASP A CA 1
ATOM 581 C C . ASP A 1 72 ? -33.106 -10.030 -17.254 1.00 83.69 72 ASP A C 1
ATOM 583 O O . ASP A 1 72 ? -34.248 -10.114 -16.800 1.00 83.69 72 ASP A O 1
ATOM 587 N N . THR A 1 73 ? -32.726 -8.997 -18.010 1.00 88.12 73 THR A N 1
ATOM 588 C CA . THR A 1 73 ? -33.587 -7.829 -18.272 1.00 88.12 73 THR A CA 1
ATOM 589 C C . THR A 1 73 ? -34.027 -7.691 -19.727 1.00 88.12 73 THR A C 1
ATOM 591 O O . THR A 1 73 ? -34.937 -6.915 -20.026 1.00 88.12 73 THR A O 1
ATOM 594 N N . GLY A 1 74 ? -33.395 -8.429 -20.642 1.00 89.00 74 GLY A N 1
ATOM 595 C CA . GLY A 1 74 ? -33.608 -8.315 -22.082 1.00 89.00 74 GLY A CA 1
ATOM 596 C C . GLY A 1 74 ? -33.114 -6.993 -22.671 1.00 89.00 74 GLY A C 1
ATOM 597 O O . GLY A 1 74 ? -33.524 -6.640 -23.779 1.00 89.00 74 GLY A O 1
ATOM 598 N N . TYR A 1 75 ? -32.304 -6.221 -21.935 1.00 93.62 75 TYR A N 1
ATOM 599 C CA . TYR A 1 75 ? -31.728 -4.983 -22.451 1.00 93.62 75 TYR A CA 1
ATOM 600 C C . TYR A 1 75 ? -30.623 -5.260 -23.463 1.00 93.62 75 TYR A C 1
ATOM 602 O O . TYR A 1 75 ? -29.828 -6.187 -23.300 1.00 93.62 75 TYR A O 1
ATOM 610 N N . VAL A 1 76 ? -30.545 -4.402 -24.481 1.00 94.88 76 VAL A N 1
ATOM 611 C CA . VAL A 1 76 ? -29.506 -4.467 -25.509 1.00 94.88 76 VAL A CA 1
ATOM 612 C C . VAL A 1 76 ? -28.635 -3.218 -25.524 1.00 94.88 76 VAL A C 1
ATOM 614 O O . VAL A 1 76 ? -29.108 -2.101 -25.316 1.00 94.88 76 VAL A O 1
ATOM 617 N N . SER A 1 77 ? -27.347 -3.382 -25.813 1.00 94.00 77 SER A N 1
ATOM 618 C CA . SER A 1 77 ? -26.436 -2.253 -26.032 1.00 94.00 77 SER A CA 1
ATOM 619 C C . SER A 1 77 ? -25.372 -2.585 -27.073 1.00 94.00 77 SER A C 1
ATOM 621 O O . SER A 1 77 ? -25.020 -3.746 -27.285 1.00 94.00 77 SER A O 1
ATOM 623 N N . LEU A 1 78 ? -24.869 -1.552 -27.750 1.00 94.50 78 LEU A N 1
ATOM 624 C CA . LEU A 1 78 ? -23.798 -1.679 -28.734 1.00 94.50 78 LEU A CA 1
ATOM 625 C C . LEU A 1 78 ? -22.518 -1.034 -28.216 1.00 94.50 78 LEU A C 1
ATOM 627 O O . LEU A 1 78 ? -22.555 0.007 -27.564 1.00 94.50 78 LEU A O 1
ATOM 631 N N . HIS A 1 79 ? -21.377 -1.611 -28.582 1.00 93.44 79 HIS A N 1
ATOM 632 C CA . HIS A 1 79 ? -20.071 -1.023 -28.313 1.00 93.44 79 HIS A CA 1
ATOM 633 C C . HIS A 1 79 ? -19.105 -1.225 -29.479 1.00 93.44 79 HIS A C 1
ATOM 635 O O . HIS A 1 79 ? -18.802 -2.368 -29.844 1.00 93.44 79 HIS A O 1
ATOM 641 N N . LEU A 1 80 ? -18.563 -0.131 -30.025 1.00 90.06 80 LEU A N 1
ATOM 642 C CA . LEU A 1 80 ? -17.480 -0.229 -31.007 1.00 90.06 80 LEU A CA 1
ATOM 643 C C . LEU A 1 80 ? -16.133 -0.367 -30.296 1.00 90.06 80 LEU A C 1
ATOM 645 O O . LEU A 1 80 ? -15.726 0.494 -29.516 1.00 90.06 80 LEU A O 1
ATOM 649 N N . TYR A 1 81 ? -15.413 -1.436 -30.613 1.00 84.19 81 TYR A N 1
ATOM 650 C CA . TYR A 1 81 ? -14.031 -1.636 -30.199 1.00 84.19 81 TYR A CA 1
ATOM 651 C C . TYR A 1 81 ? -13.078 -0.912 -31.166 1.00 84.19 81 TYR A C 1
ATOM 653 O O . TYR A 1 81 ? -13.223 -1.021 -32.385 1.00 84.19 81 TYR A O 1
ATOM 661 N N . GLU A 1 82 ? -12.118 -0.172 -30.602 1.00 82.19 82 GLU A N 1
ATOM 662 C CA . GLU A 1 82 ? -11.134 0.669 -31.311 1.00 82.19 82 GLU A CA 1
ATOM 663 C C . GLU A 1 82 ? -11.746 1.739 -32.242 1.00 82.19 82 GLU A C 1
ATOM 665 O O . GLU A 1 82 ? -11.474 1.764 -33.444 1.00 82.19 82 GLU A O 1
ATOM 670 N N . PRO A 1 83 ? -12.583 2.651 -31.712 1.00 89.31 83 PRO A N 1
ATOM 671 C CA . PRO A 1 83 ? -13.255 3.664 -32.517 1.00 89.31 83 PRO A CA 1
ATOM 672 C C . PRO A 1 83 ? -12.329 4.825 -32.903 1.00 89.31 83 PRO A C 1
ATOM 674 O O . PRO A 1 83 ? -11.995 5.710 -32.105 1.00 89.31 83 PRO A O 1
ATOM 677 N N . ILE A 1 84 ? -11.970 4.865 -34.179 1.00 88.88 84 ILE A N 1
ATOM 678 C CA . ILE A 1 84 ? -11.145 5.904 -34.787 1.00 88.88 84 ILE A CA 1
ATOM 679 C C . ILE A 1 84 ? -12.053 6.867 -35.548 1.00 88.88 84 ILE A C 1
ATOM 681 O O . ILE A 1 84 ? -12.782 6.474 -36.460 1.00 88.88 84 ILE A O 1
ATOM 685 N N . PHE A 1 85 ? -11.988 8.151 -35.199 1.00 93.94 85 PHE A N 1
ATOM 686 C CA . PHE A 1 85 ? -12.619 9.199 -35.997 1.00 93.94 85 PHE A CA 1
ATOM 687 C C . PHE A 1 85 ? -12.056 9.178 -37.424 1.00 93.94 85 PHE A C 1
ATOM 689 O O . PHE A 1 85 ? -10.841 9.250 -37.607 1.00 93.94 85 PHE A O 1
ATOM 696 N N . TYR A 1 86 ? -12.933 9.094 -38.426 1.00 91.44 86 TYR A N 1
ATOM 697 C CA . TYR A 1 86 ? -12.534 9.121 -39.830 1.00 91.44 86 TYR A CA 1
ATOM 698 C C . TYR A 1 86 ? -12.795 10.486 -40.461 1.00 91.44 86 TYR A C 1
ATOM 700 O O . TYR A 1 86 ? -11.861 11.148 -40.908 1.00 91.44 86 TYR A O 1
ATOM 708 N N . GLU A 1 87 ? -14.049 10.934 -40.460 1.00 93.94 87 GLU A N 1
ATOM 709 C CA . GLU A 1 87 ? -14.428 12.230 -41.020 1.00 93.94 87 GLU A CA 1
ATOM 710 C C . GLU A 1 87 ? -15.702 12.785 -40.377 1.00 93.94 87 GLU A C 1
ATOM 712 O O . GLU A 1 87 ? -16.477 12.058 -39.755 1.00 93.94 87 GLU A O 1
ATOM 717 N N . ALA A 1 88 ? -15.913 14.093 -40.526 1.00 94.38 88 ALA A N 1
ATOM 718 C CA . ALA A 1 88 ? -17.188 14.724 -40.210 1.00 94.38 88 ALA A CA 1
ATOM 719 C C . ALA A 1 88 ? -18.070 14.707 -41.464 1.00 94.38 88 ALA A C 1
ATOM 721 O O . ALA A 1 88 ? -17.564 14.898 -42.567 1.00 94.38 88 ALA A O 1
ATOM 722 N N . ARG A 1 89 ? -19.375 14.521 -41.284 1.00 93.75 89 ARG A N 1
ATOM 723 C CA . ARG A 1 89 ? -20.382 14.466 -42.347 1.00 93.75 89 ARG A CA 1
ATOM 724 C C . ARG A 1 89 ? -21.282 15.704 -42.264 1.00 93.75 89 ARG A C 1
ATOM 726 O O . ARG A 1 89 ? -22.366 15.612 -41.696 1.00 93.75 89 ARG A O 1
ATOM 733 N N . PRO A 1 90 ? -20.837 16.877 -42.753 1.00 89.44 90 PRO A N 1
ATOM 734 C CA . PRO A 1 90 ? -21.625 18.107 -42.651 1.00 89.44 90 PRO A CA 1
ATOM 735 C C . PRO A 1 90 ? -22.928 18.046 -43.459 1.00 89.44 90 PRO A C 1
ATOM 737 O O . PRO A 1 90 ? -23.902 18.680 -43.068 1.00 89.44 90 PRO A O 1
ATOM 740 N N . ASP A 1 91 ? -22.950 17.260 -44.538 1.00 91.06 91 ASP A N 1
ATOM 741 C CA . ASP A 1 91 ? -24.103 17.130 -45.437 1.00 91.06 91 ASP A CA 1
ATOM 742 C C . ASP A 1 91 ? -25.125 16.086 -44.959 1.00 91.06 91 ASP A C 1
ATOM 744 O O . ASP A 1 91 ? -26.229 15.993 -45.494 1.00 91.06 91 ASP A O 1
ATOM 748 N N . GLN A 1 92 ? -24.773 15.285 -43.948 1.00 91.69 92 GLN A N 1
ATOM 749 C CA . GLN A 1 92 ? -25.681 14.306 -43.365 1.00 91.69 92 GLN A CA 1
ATOM 750 C C . GLN A 1 92 ? -26.570 14.997 -42.328 1.00 91.69 92 GLN A C 1
ATOM 752 O O . GLN A 1 92 ? -26.092 15.742 -41.473 1.00 91.69 92 GLN A O 1
ATOM 757 N N . THR A 1 93 ? -27.875 14.744 -42.398 1.00 88.06 93 THR A N 1
ATOM 758 C CA . THR A 1 93 ? -28.874 15.381 -41.525 1.00 88.06 93 THR A CA 1
ATOM 759 C C . THR A 1 93 ? -29.297 14.496 -40.356 1.00 88.06 93 THR A C 1
ATOM 761 O O . THR A 1 93 ? -29.703 15.011 -39.315 1.00 88.06 93 THR A O 1
ATOM 764 N N . GLU A 1 94 ? -29.163 13.174 -40.490 1.00 90.88 94 GLU A N 1
ATOM 765 C CA . GLU A 1 94 ? -29.498 12.204 -39.447 1.00 90.88 94 GLU A CA 1
ATOM 766 C C . GLU A 1 94 ? -28.380 11.173 -39.256 1.00 90.88 94 GLU A C 1
ATOM 768 O O . GLU A 1 94 ? -27.881 10.638 -40.249 1.00 90.88 94 GLU A O 1
ATOM 773 N N . PRO A 1 95 ? -27.973 10.870 -38.008 1.00 93.19 95 PRO A N 1
ATOM 774 C CA . PRO A 1 95 ? -26.988 9.829 -37.761 1.00 93.19 95 PRO A CA 1
ATOM 775 C C . PRO A 1 95 ? -27.600 8.441 -37.966 1.00 93.19 95 PRO A C 1
ATOM 777 O O . PRO A 1 95 ? -28.823 8.261 -37.879 1.00 93.19 95 PRO A O 1
ATOM 780 N N . ASP A 1 96 ? -26.727 7.462 -38.191 1.00 94.69 96 ASP A N 1
ATOM 781 C CA . ASP A 1 96 ? -27.110 6.059 -38.323 1.00 94.69 96 ASP A CA 1
ATOM 782 C C . ASP A 1 96 ? -27.929 5.599 -37.108 1.00 94.69 96 ASP A C 1
ATOM 784 O O . ASP A 1 96 ? -27.762 6.080 -35.974 1.00 94.69 96 ASP A O 1
ATOM 788 N N . ASN A 1 97 ? -28.860 4.682 -37.351 1.00 95.25 97 ASN A N 1
ATOM 789 C CA . ASN A 1 97 ? -29.658 4.081 -36.294 1.00 95.25 97 ASN A CA 1
ATOM 790 C C . ASN A 1 97 ? -29.065 2.736 -35.823 1.00 95.25 97 ASN A C 1
ATOM 792 O O . ASN A 1 97 ? -28.181 2.161 -36.454 1.00 95.25 97 ASN A O 1
ATOM 796 N N . PHE A 1 98 ? -29.548 2.229 -34.691 1.00 95.69 98 PHE A N 1
ATOM 797 C CA . PHE A 1 98 ? -29.096 0.982 -34.073 1.00 95.69 98 PHE A CA 1
ATOM 798 C C . PHE A 1 98 ? -29.141 -0.217 -35.036 1.00 95.69 98 PHE A C 1
ATOM 800 O O . PHE A 1 98 ? -28.199 -1.005 -35.091 1.00 95.69 98 PHE A O 1
ATOM 807 N N . GLN A 1 99 ? -30.206 -0.332 -35.835 1.00 94.56 99 GLN A N 1
ATOM 808 C CA . GLN A 1 99 ? -30.360 -1.393 -36.834 1.00 94.56 99 GLN A CA 1
ATOM 809 C C . GLN A 1 99 ? -29.418 -1.195 -38.026 1.00 94.56 99 GLN A C 1
ATOM 811 O O . GLN A 1 99 ? -28.890 -2.176 -38.548 1.00 94.56 99 GLN A O 1
ATOM 816 N N . ASP A 1 100 ? -29.143 0.053 -38.426 1.00 93.69 100 ASP A N 1
ATOM 817 C CA . ASP A 1 100 ? -28.138 0.338 -39.458 1.00 93.69 100 ASP A CA 1
ATOM 818 C C . ASP A 1 100 ? -26.764 -0.170 -39.025 1.00 93.69 100 ASP A C 1
ATOM 820 O O . ASP A 1 100 ? -26.085 -0.844 -39.798 1.00 93.69 100 ASP A O 1
ATOM 824 N N . ALA A 1 101 ? -26.377 0.092 -37.773 1.00 93.88 101 ALA A N 1
ATOM 825 C CA . ALA A 1 101 ? -25.109 -0.380 -37.233 1.00 93.88 101 ALA A CA 1
ATOM 826 C C . ALA A 1 101 ? -25.038 -1.909 -37.173 1.00 93.88 101 ALA A C 1
ATOM 828 O O . ALA A 1 101 ? -24.027 -2.473 -37.588 1.00 93.88 101 ALA A O 1
ATOM 829 N N . LEU A 1 102 ? -26.104 -2.588 -36.728 1.00 94.38 102 LEU A N 1
ATOM 830 C CA . LEU A 1 102 ? -26.167 -4.053 -36.746 1.00 94.38 102 LEU A CA 1
ATOM 831 C C . LEU A 1 102 ? -26.011 -4.614 -38.157 1.00 94.38 102 LEU A C 1
ATOM 833 O O . LEU A 1 102 ? -25.174 -5.488 -38.374 1.00 94.38 102 LEU A O 1
ATOM 837 N N . ARG A 1 103 ? -26.750 -4.063 -39.125 1.00 95.06 103 ARG A N 1
ATOM 838 C CA . ARG A 1 103 ? -26.666 -4.469 -40.530 1.00 95.06 103 ARG A CA 1
ATOM 839 C C . ARG A 1 103 ? -25.260 -4.259 -41.091 1.00 95.06 103 ARG A C 1
ATOM 841 O O . ARG A 1 103 ? -24.745 -5.141 -41.769 1.00 95.06 103 ARG A O 1
ATOM 848 N N . ILE A 1 104 ? -24.627 -3.118 -40.805 1.00 89.44 104 ILE A N 1
ATOM 849 C CA . ILE A 1 104 ? -23.245 -2.832 -41.222 1.00 89.44 104 ILE A CA 1
ATOM 850 C C . ILE A 1 104 ? -22.276 -3.829 -40.580 1.00 89.44 104 ILE A C 1
ATOM 852 O O . ILE A 1 104 ? -21.422 -4.382 -41.271 1.00 89.44 104 ILE A O 1
ATOM 856 N N . GLY A 1 105 ? -22.402 -4.084 -39.276 1.00 89.06 105 GLY A N 1
ATOM 857 C CA . GLY A 1 105 ? -21.556 -5.035 -38.557 1.00 89.06 105 GLY A CA 1
ATOM 858 C C . GLY A 1 105 ? -21.698 -6.464 -39.076 1.00 89.06 105 GLY A C 1
ATOM 859 O O . GLY A 1 105 ? -20.697 -7.155 -39.241 1.00 89.06 105 GLY A O 1
ATOM 860 N N . GLU A 1 106 ? -22.920 -6.896 -39.381 1.00 91.88 106 GLU A N 1
ATOM 861 C CA . GLU A 1 106 ? -23.200 -8.223 -39.929 1.00 91.88 106 GLU A CA 1
ATOM 862 C C . GLU A 1 106 ? -22.654 -8.368 -41.355 1.00 91.88 106 GLU A C 1
ATOM 864 O O . GLU A 1 106 ? -21.897 -9.296 -41.633 1.00 91.88 106 GLU A O 1
ATOM 869 N N . GLN A 1 107 ? -22.934 -7.403 -42.238 1.00 91.06 107 GLN A N 1
ATOM 870 C CA . GLN A 1 107 ? -22.447 -7.410 -43.625 1.00 91.06 107 GLN A CA 1
ATOM 871 C C . GLN A 1 107 ? -20.918 -7.327 -43.726 1.00 91.06 107 GLN A C 1
ATOM 873 O O . GLN A 1 107 ? -20.334 -7.856 -44.669 1.00 91.06 107 GLN A O 1
ATOM 878 N N . SER A 1 108 ? -20.268 -6.663 -42.768 1.00 85.94 108 SER A N 1
ATOM 879 C CA . SER A 1 108 ? -18.805 -6.555 -42.705 1.00 85.94 108 SER A CA 1
ATOM 880 C C . SER A 1 108 ? -18.127 -7.714 -41.967 1.00 85.94 108 SER A C 1
ATOM 882 O O . SER A 1 108 ? -16.899 -7.778 -41.955 1.00 85.94 108 SER A O 1
ATOM 884 N N . GLY A 1 109 ? -18.890 -8.625 -41.351 1.00 87.38 109 GLY A N 1
ATOM 885 C CA . GLY A 1 109 ? -18.348 -9.705 -40.520 1.00 87.38 109 GLY A CA 1
ATOM 886 C C . GLY A 1 109 ? -17.693 -9.223 -39.218 1.00 87.38 109 GLY A C 1
ATOM 887 O O . GLY A 1 109 ? -16.910 -9.956 -38.619 1.00 87.38 109 GLY A O 1
ATOM 888 N N . LEU A 1 110 ? -17.985 -7.993 -38.783 1.00 87.25 110 LEU A N 1
ATOM 889 C CA . LEU A 1 110 ? -17.405 -7.365 -37.589 1.00 87.25 110 LEU A CA 1
ATOM 890 C C . LEU A 1 110 ? -18.329 -7.429 -36.363 1.00 87.25 110 LEU A C 1
ATOM 892 O O . LEU A 1 110 ? -17.936 -6.967 -35.289 1.00 87.25 110 LEU A O 1
ATOM 896 N N . LEU A 1 111 ? -19.548 -7.959 -36.509 1.00 93.44 111 LEU A N 1
ATOM 897 C CA . LEU A 1 111 ? -20.508 -8.121 -35.416 1.00 93.44 111 LEU A CA 1
ATOM 898 C C . LEU A 1 111 ? -20.137 -9.310 -34.517 1.00 93.44 111 LEU A C 1
ATOM 900 O O . LEU A 1 111 ? -20.029 -10.445 -34.975 1.00 93.44 111 LEU A O 1
ATOM 904 N N . GLN A 1 112 ? -20.022 -9.057 -33.216 1.00 91.06 112 GLN A N 1
ATOM 905 C CA . GLN A 1 112 ? -19.890 -10.073 -32.173 1.00 91.06 112 GLN A CA 1
ATOM 906 C C . GLN A 1 112 ? -21.045 -9.956 -31.183 1.00 91.06 112 GLN A C 1
ATOM 908 O O . GLN A 1 112 ? -21.348 -8.859 -30.723 1.00 91.06 112 GLN A O 1
ATOM 913 N N . ARG A 1 113 ? -21.662 -11.083 -30.823 1.00 95.00 113 ARG A N 1
ATOM 914 C CA . ARG A 1 113 ? -22.724 -11.148 -29.809 1.00 95.00 113 ARG A CA 1
ATOM 915 C C . ARG A 1 113 ? -22.147 -11.597 -28.472 1.00 95.00 113 ARG A C 1
ATOM 917 O O . ARG A 1 113 ? -21.316 -12.505 -28.443 1.00 95.00 113 ARG A O 1
ATOM 924 N N . LYS A 1 114 ? -22.562 -10.949 -27.387 1.00 88.25 114 LYS A N 1
ATOM 925 C CA . LYS A 1 114 ? -22.073 -11.182 -26.025 1.00 88.25 114 LYS A CA 1
ATOM 926 C C . LYS A 1 114 ? -23.236 -11.189 -25.040 1.00 88.25 114 LYS A C 1
ATOM 928 O O . LYS A 1 114 ? -24.129 -10.353 -25.132 1.00 88.25 114 LYS A O 1
ATOM 933 N N . GLU A 1 115 ? -23.186 -12.109 -24.086 1.00 86.44 115 GLU A N 1
ATOM 934 C CA . GLU A 1 115 ? -24.129 -12.154 -22.968 1.00 86.44 115 GLU A CA 1
ATOM 935 C C . GLU A 1 115 ? -23.677 -11.202 -21.849 1.00 86.44 115 GLU A C 1
ATOM 937 O O . GLU A 1 115 ? -22.485 -11.120 -21.533 1.00 86.44 115 GLU A O 1
ATOM 942 N N . GLY A 1 116 ? -24.633 -10.492 -21.248 1.00 82.19 116 GLY A N 1
ATOM 943 C CA . GLY A 1 116 ? -24.420 -9.562 -20.136 1.00 82.19 116 GLY A CA 1
ATOM 944 C C . GLY A 1 116 ? -24.527 -8.089 -20.534 1.00 82.19 116 GLY A C 1
ATOM 945 O O . GLY A 1 116 ? -24.794 -7.749 -21.684 1.00 82.19 116 GLY A O 1
ATOM 946 N N . ARG A 1 117 ? -24.324 -7.186 -19.566 1.00 75.06 117 ARG A N 1
ATOM 947 C CA . ARG A 1 117 ? -24.384 -5.734 -19.799 1.00 75.06 117 ARG A CA 1
ATOM 948 C C . ARG A 1 117 ? -23.048 -5.164 -20.253 1.00 75.06 117 ARG A C 1
ATOM 950 O O . ARG A 1 117 ? -21.999 -5.500 -19.702 1.00 75.06 117 ARG A O 1
ATOM 957 N N . GLN A 1 118 ? -23.096 -4.229 -21.198 1.00 70.88 118 GLN A N 1
ATOM 958 C CA . GLN A 1 118 ? -21.933 -3.422 -21.536 1.00 70.88 118 GLN A CA 1
ATOM 959 C C . GLN A 1 118 ? -21.644 -2.422 -20.412 1.00 70.88 118 GLN A C 1
ATOM 961 O O . GLN A 1 118 ? -22.408 -1.485 -20.192 1.00 70.88 118 GLN A O 1
ATOM 966 N N . ASP A 1 119 ? -20.497 -2.555 -19.743 1.00 60.88 119 ASP A N 1
ATOM 967 C CA . ASP A 1 119 ? -20.016 -1.513 -18.833 1.00 60.88 119 ASP A CA 1
ATOM 968 C C . ASP A 1 119 ? -19.365 -0.389 -19.649 1.00 60.88 119 ASP A C 1
ATOM 970 O O . ASP A 1 119 ? -18.209 -0.476 -20.077 1.00 60.88 119 ASP A O 1
ATOM 974 N N . PHE A 1 120 ? -20.097 0.703 -19.873 1.00 53.31 120 PHE A N 1
ATOM 975 C CA . PHE A 1 120 ? -19.522 1.951 -20.375 1.00 53.31 120 PHE A CA 1
ATOM 976 C C . PHE A 1 120 ? -18.699 2.630 -19.264 1.00 53.31 120 PHE A C 1
ATOM 978 O O . PHE A 1 120 ? -18.981 3.761 -18.871 1.00 53.31 120 PHE A O 1
ATOM 985 N N . GLY A 1 121 ? -17.656 1.971 -18.749 1.00 46.28 121 GLY A N 1
ATOM 986 C CA . GLY A 1 121 ? -16.847 2.437 -17.611 1.00 46.28 121 GLY A CA 1
ATOM 987 C C . GLY A 1 121 ? -16.232 3.839 -17.777 1.00 46.28 121 GLY A C 1
ATOM 988 O O . GLY A 1 121 ? -15.815 4.454 -16.802 1.00 46.28 121 GLY A O 1
ATOM 989 N N . TYR A 1 122 ? -16.228 4.391 -18.995 1.00 44.78 122 TYR A N 1
ATOM 990 C CA . TYR A 1 122 ? -15.837 5.771 -19.311 1.00 44.78 122 TYR A CA 1
ATOM 991 C C . TYR A 1 122 ? -17.006 6.780 -19.373 1.00 44.78 122 TYR A C 1
ATOM 993 O O . TYR A 1 122 ? -16.761 7.987 -19.298 1.00 44.78 122 TYR A O 1
ATOM 1001 N N . LEU A 1 123 ? -18.266 6.339 -19.505 1.00 38.53 123 LEU A N 1
ATOM 1002 C CA . LEU A 1 123 ? -19.457 7.152 -19.198 1.00 38.53 123 LEU A CA 1
ATOM 1003 C C . LEU A 1 123 ? -19.636 7.346 -17.693 1.00 38.53 123 LEU A C 1
ATOM 1005 O O . LEU A 1 123 ? -20.155 8.381 -17.283 1.00 38.53 123 LEU A O 1
ATOM 1009 N N . LYS A 1 124 ? -19.108 6.427 -16.874 1.00 42.31 124 LYS A N 1
ATOM 1010 C CA . LYS A 1 124 ? -18.875 6.626 -15.434 1.00 42.31 124 LYS A CA 1
ATOM 1011 C C . LYS A 1 124 ? -17.758 7.646 -15.155 1.00 42.31 124 LYS A C 1
ATOM 1013 O O . LYS A 1 124 ? -16.999 7.519 -14.198 1.00 42.31 124 LYS A O 1
ATOM 1018 N N . GLU A 1 125 ? -17.644 8.700 -15.958 1.00 38.25 125 GLU A N 1
ATOM 1019 C CA . GLU A 1 125 ? -16.928 9.881 -15.501 1.00 38.25 125 GLU A CA 1
ATOM 1020 C C . GLU A 1 125 ? -17.747 10.546 -14.397 1.00 38.25 125 GLU A C 1
ATOM 1022 O O . GLU A 1 125 ? -18.733 11.231 -14.660 1.00 38.25 125 GLU A O 1
ATOM 1027 N N . ALA A 1 126 ? -17.262 10.349 -13.172 1.00 36.38 126 ALA A N 1
ATOM 1028 C CA . ALA A 1 126 ? -17.661 11.024 -11.948 1.00 36.38 126 ALA A CA 1
ATOM 1029 C C . ALA A 1 126 ? -19.086 10.716 -11.464 1.00 36.38 126 ALA A C 1
ATOM 1031 O O . ALA A 1 126 ? -20.005 11.523 -11.595 1.00 36.38 126 ALA A O 1
ATOM 1032 N N . LYS A 1 127 ? -19.229 9.612 -10.729 1.00 42.94 127 LYS A N 1
ATOM 1033 C CA . LYS A 1 127 ? -19.933 9.752 -9.446 1.00 42.94 127 LYS A CA 1
ATOM 1034 C C . LYS A 1 127 ? -18.973 9.686 -8.264 1.00 42.94 127 LYS A C 1
ATOM 1036 O O . LYS A 1 127 ? -19.108 10.515 -7.375 1.00 42.94 127 LYS A O 1
ATOM 1041 N N . GLU A 1 128 ? -17.928 8.855 -8.310 1.00 58.78 128 GLU A N 1
ATOM 1042 C CA . GLU A 1 128 ? -16.907 8.801 -7.252 1.00 58.78 128 GLU A CA 1
ATOM 1043 C C . GLU A 1 128 ? -15.511 8.517 -7.846 1.00 58.78 128 GLU A C 1
ATOM 1045 O O . GLU A 1 128 ? -15.367 7.695 -8.749 1.00 58.78 128 GLU A O 1
ATOM 1050 N N . ASP A 1 129 ? -14.479 9.234 -7.384 1.00 76.50 129 ASP A N 1
ATOM 1051 C CA . ASP A 1 129 ? -13.068 8.925 -7.682 1.00 76.50 129 ASP A CA 1
ATOM 1052 C C . ASP A 1 129 ? -12.780 7.498 -7.167 1.00 76.50 129 ASP A C 1
ATOM 1054 O O . ASP A 1 129 ? -13.011 7.251 -5.981 1.00 76.50 129 ASP A O 1
ATOM 1058 N N . PRO A 1 130 ? -12.285 6.551 -7.992 1.00 84.88 130 PRO A N 1
ATOM 1059 C CA . PRO A 1 130 ? -12.096 5.158 -7.574 1.00 84.88 130 PRO A CA 1
ATOM 1060 C C . PRO A 1 130 ? -11.109 5.004 -6.408 1.00 84.88 130 PRO A C 1
ATOM 1062 O O . PRO A 1 130 ? -11.118 3.982 -5.726 1.00 84.88 130 PRO A O 1
ATOM 1065 N N . TYR A 1 131 ? -10.286 6.021 -6.139 1.00 87.88 131 TYR A N 1
ATOM 1066 C CA . TYR A 1 131 ? -9.398 6.068 -4.978 1.00 87.88 131 TYR A CA 1
ATOM 1067 C C . TYR A 1 131 ? -10.093 6.543 -3.691 1.00 87.88 131 TYR A C 1
ATOM 1069 O O . TYR A 1 131 ? -9.459 6.571 -2.639 1.00 87.88 131 TYR A O 1
ATOM 1077 N N . LEU A 1 132 ? -11.357 6.969 -3.755 1.00 85.25 132 LEU A N 1
ATOM 1078 C CA . LEU A 1 132 ? -12.181 7.351 -2.599 1.00 85.25 132 LEU A CA 1
ATOM 1079 C C . LEU A 1 132 ? -13.130 6.238 -2.150 1.00 85.25 132 LEU A C 1
ATOM 1081 O O . LEU A 1 132 ? -13.822 6.398 -1.146 1.00 85.25 132 LEU A O 1
ATOM 1085 N N . ILE A 1 133 ? -13.127 5.107 -2.853 1.00 84.88 133 ILE A N 1
ATOM 1086 C CA . ILE A 1 133 ? -13.896 3.926 -2.475 1.00 84.88 133 ILE A CA 1
ATOM 1087 C C . ILE A 1 133 ? -13.197 3.241 -1.296 1.00 84.88 133 ILE A C 1
ATOM 1089 O O . ILE A 1 133 ? -12.000 2.950 -1.350 1.00 84.88 133 ILE A O 1
ATOM 1093 N N . PHE A 1 134 ? -13.954 2.974 -0.230 1.00 86.81 134 PHE A N 1
ATOM 1094 C CA . PHE A 1 134 ? -13.495 2.204 0.927 1.00 86.81 134 PHE A CA 1
ATOM 1095 C C . PHE A 1 134 ? -13.912 0.738 0.766 1.00 86.81 134 PHE A C 1
ATOM 1097 O O . PHE A 1 134 ? -15.090 0.421 0.992 1.00 86.81 134 PHE A O 1
ATOM 1104 N N . PRO A 1 135 ? -12.981 -0.155 0.401 1.00 88.62 135 PRO A N 1
ATOM 1105 C CA . PRO A 1 135 ? -13.317 -1.544 0.131 1.00 88.62 135 PRO A CA 1
ATOM 1106 C C . PRO A 1 135 ? -13.684 -2.298 1.420 1.00 88.62 135 PRO A C 1
ATOM 1108 O O . PRO A 1 135 ? -13.377 -1.848 2.526 1.00 88.62 135 PRO A O 1
ATOM 1111 N N . ASP A 1 136 ? -14.352 -3.446 1.296 1.00 91.00 136 ASP A N 1
ATOM 1112 C CA . ASP A 1 136 ? -14.691 -4.317 2.417 1.00 91.00 136 ASP A CA 1
ATOM 1113 C C . ASP A 1 136 ? -13.427 -4.816 3.120 1.00 91.00 136 ASP A C 1
ATOM 1115 O O . ASP A 1 136 ? -12.647 -5.603 2.580 1.00 91.00 136 ASP A O 1
ATOM 1119 N N . GLU A 1 137 ? -13.263 -4.380 4.365 1.00 92.62 137 GLU A N 1
ATOM 1120 C CA . GLU A 1 137 ? -12.135 -4.702 5.231 1.00 92.62 137 GLU A CA 1
ATOM 1121 C C . GLU A 1 137 ? -12.156 -6.156 5.743 1.00 92.62 137 GLU A C 1
ATOM 1123 O O . GLU A 1 137 ? -11.255 -6.559 6.484 1.00 92.62 137 GLU A O 1
ATOM 1128 N N . SER A 1 138 ? -13.189 -6.947 5.430 1.00 87.94 138 SER A N 1
ATOM 1129 C CA . SER A 1 138 ? -13.222 -8.389 5.712 1.00 87.94 138 SER A CA 1
ATOM 1130 C C . SER A 1 138 ? -12.387 -9.200 4.709 1.00 87.94 138 SER A C 1
ATOM 1132 O O . SER A 1 138 ? -11.920 -10.301 5.020 1.00 87.94 138 SER A O 1
ATOM 1134 N N . ARG A 1 139 ? -12.154 -8.635 3.518 1.00 91.12 139 ARG A N 1
ATOM 1135 C CA . ARG A 1 139 ? -11.444 -9.272 2.408 1.00 91.12 139 ARG A CA 1
ATOM 1136 C C . ARG A 1 139 ? -9.968 -8.879 2.391 1.00 91.12 139 ARG A C 1
ATOM 1138 O O . ARG A 1 139 ? -9.555 -7.855 2.927 1.00 91.12 139 ARG A O 1
ATOM 1145 N N . LYS A 1 140 ? -9.164 -9.721 1.744 1.00 91.25 140 LYS A N 1
ATOM 1146 C CA . LYS A 1 140 ? -7.760 -9.439 1.427 1.00 91.25 140 LYS A CA 1
ATOM 1147 C C . LYS A 1 140 ? -7.679 -8.935 -0.008 1.00 91.25 140 LYS A C 1
ATOM 1149 O O . LYS A 1 140 ? -8.230 -9.585 -0.895 1.00 91.25 140 LYS A O 1
ATOM 1154 N N . TYR A 1 141 ? -6.958 -7.840 -0.219 1.00 96.38 141 TYR A N 1
ATOM 1155 C CA . TYR A 1 141 ? -6.702 -7.278 -1.544 1.00 96.38 141 TYR A CA 1
ATOM 1156 C C . TYR A 1 141 ? -5.262 -7.542 -1.941 1.00 96.38 141 TYR A C 1
ATOM 1158 O O . TYR A 1 141 ? -4.344 -7.409 -1.126 1.00 96.38 141 TYR A O 1
ATOM 1166 N N . LYS A 1 142 ? -5.058 -7.935 -3.194 1.00 97.69 142 LYS A N 1
ATOM 1167 C CA . LYS A 1 142 ? -3.727 -8.158 -3.747 1.00 97.69 142 LYS A CA 1
ATOM 1168 C C . LYS A 1 142 ? -3.111 -6.851 -4.219 1.00 97.69 142 LYS A C 1
ATOM 1170 O O . LYS A 1 142 ? -3.795 -5.941 -4.681 1.00 97.69 142 LYS A O 1
ATOM 1175 N N . CYS A 1 143 ? -1.792 -6.788 -4.164 1.00 98.00 143 CYS A N 1
ATOM 1176 C CA . CYS A 1 143 ? -1.032 -5.739 -4.818 1.00 98.00 143 CYS A CA 1
ATOM 1177 C C . CYS A 1 143 ? 0.248 -6.284 -5.441 1.00 98.00 143 CYS A C 1
ATOM 1179 O O . CYS A 1 143 ? 0.778 -7.321 -5.021 1.00 98.00 143 CYS A O 1
ATOM 1181 N N . ILE A 1 144 ? 0.749 -5.545 -6.426 1.00 98.00 144 ILE A N 1
ATOM 1182 C CA . ILE A 1 144 ? 2.076 -5.743 -6.993 1.00 98.00 144 ILE A CA 1
ATOM 1183 C C . ILE A 1 144 ? 2.808 -4.414 -7.128 1.00 98.00 144 ILE A C 1
ATOM 1185 O O . ILE A 1 144 ? 2.194 -3.369 -7.338 1.00 98.00 144 ILE A O 1
ATOM 1189 N N . PHE A 1 145 ? 4.129 -4.492 -7.043 1.00 98.19 145 PHE A N 1
ATOM 1190 C CA . PHE A 1 145 ? 5.056 -3.456 -7.463 1.00 98.19 145 PHE A CA 1
ATOM 1191 C C . PHE A 1 145 ? 5.842 -4.007 -8.642 1.00 98.19 145 PHE A C 1
ATOM 1193 O O . PHE A 1 145 ? 6.491 -5.049 -8.528 1.00 98.19 145 PHE A O 1
ATOM 1200 N N . GLN A 1 146 ? 5.763 -3.322 -9.771 1.00 96.94 146 GLN A N 1
ATOM 1201 C CA . GLN A 1 146 ? 6.367 -3.744 -11.021 1.00 96.94 146 GLN A CA 1
ATOM 1202 C C . GLN A 1 146 ? 7.269 -2.643 -11.550 1.00 96.94 146 GLN A C 1
ATOM 1204 O O . GLN A 1 146 ? 6.832 -1.506 -11.674 1.00 96.94 146 GLN A O 1
ATOM 1209 N N . HIS A 1 147 ? 8.510 -2.956 -11.900 1.00 97.56 147 HIS A N 1
ATOM 1210 C CA . HIS A 1 147 ? 9.289 -2.022 -12.695 1.00 97.56 147 HIS A CA 1
ATOM 1211 C C . HIS A 1 147 ? 8.811 -2.042 -14.133 1.00 97.56 147 HIS A C 1
ATOM 1213 O O . HIS A 1 147 ? 8.705 -3.096 -14.766 1.00 97.56 147 HIS A O 1
ATOM 1219 N N . HIS A 1 148 ? 8.541 -0.842 -14.631 1.00 96.81 148 HIS A N 1
ATOM 1220 C CA . HIS A 1 148 ? 8.173 -0.587 -16.005 1.00 96.81 148 HIS A CA 1
ATOM 1221 C C . HIS A 1 148 ? 9.300 0.175 -16.702 1.00 96.81 148 HIS A C 1
ATOM 1223 O O . HIS A 1 148 ? 9.458 1.395 -16.591 1.00 96.81 148 HIS A O 1
ATOM 1229 N N . TRP A 1 149 ? 10.106 -0.592 -17.421 1.00 96.69 149 TRP A N 1
ATOM 1230 C CA . TRP A 1 149 ? 11.271 -0.152 -18.167 1.00 96.69 149 TRP A CA 1
ATOM 1231 C C . TRP A 1 149 ? 10.896 0.304 -19.576 1.00 96.69 149 TRP A C 1
ATOM 1233 O O . TRP A 1 149 ? 10.135 -0.355 -20.283 1.00 96.69 149 TRP A O 1
ATOM 1243 N N . ARG A 1 150 ? 11.479 1.425 -20.003 1.00 92.19 150 ARG A N 1
ATOM 1244 C CA . ARG A 1 150 ? 11.336 2.015 -21.339 1.00 92.19 150 ARG A CA 1
ATOM 1245 C C . ARG A 1 150 ? 12.692 2.554 -21.789 1.00 92.19 150 ARG A C 1
ATOM 1247 O O . ARG A 1 150 ? 13.016 3.730 -21.594 1.00 92.19 150 ARG A O 1
ATOM 1254 N N . GLY A 1 151 ? 13.528 1.676 -22.342 1.00 92.81 151 GLY A N 1
ATOM 1255 C CA . GLY A 1 151 ? 14.914 2.009 -22.665 1.00 92.81 151 GLY A CA 1
ATOM 1256 C C . GLY A 1 151 ? 15.702 2.337 -21.394 1.00 92.81 151 GLY A C 1
ATOM 1257 O O . GLY A 1 151 ? 15.898 1.471 -20.552 1.00 92.81 151 GLY A O 1
ATOM 1258 N N . ARG A 1 152 ? 16.182 3.578 -21.245 1.00 93.00 152 ARG A N 1
ATOM 1259 C CA . ARG A 1 152 ? 16.901 4.024 -20.028 1.00 93.00 152 ARG A CA 1
ATOM 1260 C C . ARG A 1 152 ? 15.981 4.551 -18.925 1.00 93.00 152 ARG A C 1
ATOM 1262 O O . ARG A 1 152 ? 16.463 4.857 -17.841 1.00 93.00 152 ARG A O 1
ATOM 1269 N N . SER A 1 153 ? 14.693 4.731 -19.203 1.00 92.94 153 SER A N 1
ATOM 1270 C CA . SER A 1 153 ? 13.730 5.208 -18.210 1.00 92.94 153 SER A CA 1
ATOM 1271 C C . SER A 1 153 ? 13.094 4.030 -17.489 1.00 92.94 153 SER A C 1
ATOM 1273 O O . SER A 1 153 ? 12.802 3.009 -18.110 1.00 92.94 153 SER A O 1
ATOM 1275 N N . VAL A 1 154 ? 12.857 4.192 -16.194 1.00 95.31 154 VAL A N 1
ATOM 1276 C CA . VAL A 1 154 ? 12.141 3.224 -15.368 1.00 95.31 154 VAL A CA 1
ATOM 1277 C C . VAL A 1 154 ? 11.308 3.953 -14.337 1.00 95.31 154 VAL A C 1
ATOM 1279 O O . VAL A 1 154 ? 11.656 5.039 -13.879 1.00 95.31 154 VAL A O 1
ATOM 1282 N N . HIS A 1 155 ? 10.178 3.365 -14.005 1.00 95.12 155 HIS A N 1
ATOM 1283 C CA . HIS A 1 155 ? 9.376 3.765 -12.866 1.00 95.12 155 HIS A CA 1
ATOM 1284 C C . HIS A 1 155 ? 8.760 2.519 -12.253 1.00 95.12 155 HIS A C 1
ATOM 1286 O O . HIS A 1 155 ? 8.615 1.489 -12.919 1.00 95.12 155 HIS A O 1
ATOM 1292 N N . THR A 1 156 ? 8.387 2.627 -10.987 1.00 97.81 156 THR A N 1
ATOM 1293 C CA . THR A 1 156 ? 7.636 1.574 -10.324 1.00 97.81 156 THR A CA 1
ATOM 1294 C C . THR A 1 156 ? 6.156 1.795 -10.521 1.00 97.81 156 THR A C 1
ATOM 1296 O O . THR A 1 156 ? 5.609 2.840 -10.200 1.00 97.81 156 THR A O 1
ATOM 1299 N N . ASP A 1 157 ? 5.493 0.763 -10.977 1.00 97.69 157 ASP A N 1
ATOM 1300 C CA . ASP A 1 157 ? 4.069 0.682 -11.153 1.00 97.69 157 ASP A CA 1
ATOM 1301 C C . ASP A 1 157 ? 3.485 -0.150 -10.005 1.00 97.69 157 ASP A C 1
ATOM 1303 O O . ASP A 1 157 ? 3.644 -1.368 -9.932 1.00 97.69 157 ASP A O 1
ATOM 1307 N N . LEU A 1 158 ? 2.843 0.537 -9.062 1.00 98.31 158 LEU A N 1
ATOM 1308 C CA . LEU A 1 158 ? 2.042 -0.065 -8.003 1.00 98.31 158 LEU A CA 1
ATOM 1309 C C . LEU A 1 158 ? 0.639 -0.322 -8.542 1.00 98.31 158 LEU A C 1
ATOM 1311 O O . LEU A 1 158 ? -0.022 0.609 -9.000 1.00 98.31 158 LEU A O 1
ATOM 1315 N N . ARG A 1 159 ? 0.160 -1.559 -8.429 1.00 97.94 159 ARG A N 1
ATOM 1316 C CA . ARG A 1 159 ? -1.224 -1.934 -8.745 1.00 97.94 159 ARG A CA 1
ATOM 1317 C C . ARG A 1 159 ? -1.871 -2.590 -7.546 1.00 97.94 159 ARG A C 1
ATOM 1319 O O . ARG A 1 159 ? -1.253 -3.422 -6.886 1.00 97.94 159 ARG A O 1
ATOM 1326 N N . ILE A 1 160 ? -3.104 -2.202 -7.274 1.00 97.94 160 ILE A N 1
ATOM 1327 C CA . ILE A 1 160 ? -3.880 -2.597 -6.110 1.00 97.94 160 ILE A CA 1
ATOM 1328 C C . ILE A 1 160 ? -5.236 -3.101 -6.596 1.00 97.94 160 ILE A C 1
ATOM 1330 O O . ILE A 1 160 ? -5.943 -2.417 -7.335 1.00 97.94 160 ILE A O 1
ATOM 1334 N N . GLU A 1 161 ? -5.583 -4.308 -6.170 1.00 95.62 161 GLU A N 1
ATOM 1335 C CA . GLU A 1 161 ? -6.886 -4.915 -6.401 1.00 95.62 161 GLU A CA 1
ATOM 1336 C C . GLU A 1 161 ? -7.993 -4.139 -5.686 1.00 95.62 161 GLU A C 1
ATOM 1338 O O . GLU A 1 161 ? -7.845 -3.753 -4.529 1.00 95.62 161 GLU A O 1
ATOM 1343 N N . THR A 1 162 ? -9.120 -3.954 -6.371 1.00 91.06 162 THR A N 1
ATOM 1344 C CA . THR A 1 162 ? -10.339 -3.382 -5.790 1.00 91.06 162 THR A CA 1
ATOM 1345 C C . THR A 1 162 ? -11.436 -4.439 -5.673 1.00 91.06 162 THR A C 1
ATOM 1347 O O . THR A 1 162 ? -11.285 -5.573 -6.131 1.00 91.06 162 THR A O 1
ATOM 1350 N N . GLU A 1 163 ? -12.565 -4.082 -5.059 1.00 85.31 163 GLU A N 1
ATOM 1351 C CA . GLU A 1 163 ? -13.752 -4.945 -5.060 1.00 85.31 163 GLU A CA 1
ATOM 1352 C C . GLU A 1 163 ? -14.337 -5.149 -6.456 1.00 85.31 163 GLU A C 1
ATOM 1354 O O . GLU A 1 163 ? -14.879 -6.220 -6.732 1.00 85.31 163 GLU A O 1
ATOM 1359 N N . GLY A 1 164 ? -14.214 -4.135 -7.317 1.00 80.75 164 GLY A N 1
ATOM 1360 C CA . GLY A 1 164 ? -14.651 -4.194 -8.703 1.00 80.75 164 GLY A CA 1
ATOM 1361 C C . GLY A 1 164 ? -13.743 -5.068 -9.564 1.00 80.75 164 GLY A C 1
ATOM 1362 O O . GLY A 1 164 ? -12.731 -5.616 -9.113 1.00 80.75 164 GLY A O 1
ATOM 1363 N N . ASP A 1 165 ? -14.083 -5.191 -10.846 1.00 83.12 165 ASP A N 1
ATOM 1364 C CA . ASP A 1 165 ? -13.266 -5.938 -11.805 1.00 83.12 165 ASP A CA 1
ATOM 1365 C C . ASP A 1 165 ? -12.125 -5.111 -12.419 1.00 83.12 165 ASP A C 1
ATOM 1367 O O . ASP A 1 165 ? -11.839 -5.162 -13.611 1.00 83.12 165 ASP A O 1
ATOM 1371 N N . TYR A 1 166 ? -11.466 -4.306 -11.585 1.00 86.94 166 TYR A N 1
ATOM 1372 C CA . TYR A 1 166 ? -10.365 -3.441 -11.995 1.00 86.94 166 TYR A CA 1
ATOM 1373 C C . TYR A 1 166 ? -9.352 -3.229 -10.865 1.00 86.94 166 TYR A C 1
ATOM 1375 O O . TYR A 1 166 ? -9.612 -3.491 -9.685 1.00 86.94 166 TYR A O 1
ATOM 1383 N N . LEU A 1 167 ? -8.178 -2.741 -11.247 1.00 91.19 167 LEU A N 1
ATOM 1384 C CA . LEU A 1 167 ? -7.096 -2.315 -10.374 1.00 91.19 167 LEU A CA 1
ATOM 1385 C C . LEU A 1 167 ? -7.050 -0.792 -10.330 1.00 91.19 167 LEU A C 1
ATOM 1387 O O . LEU A 1 167 ? -7.254 -0.135 -11.348 1.00 91.19 167 LEU A O 1
ATOM 1391 N N . ILE A 1 168 ? -6.711 -0.236 -9.174 1.00 94.69 168 ILE A N 1
ATOM 1392 C CA . ILE A 1 168 ? -6.198 1.135 -9.071 1.00 94.69 168 ILE A CA 1
ATOM 1393 C C . ILE A 1 168 ? -4.687 1.077 -8.878 1.00 94.69 168 ILE A C 1
ATOM 1395 O O . ILE A 1 168 ? -4.142 0.040 -8.500 1.00 94.69 168 ILE A O 1
ATOM 1399 N N . GLY A 1 169 ? -3.979 2.176 -9.112 1.00 95.50 169 GLY A N 1
ATOM 1400 C CA . GLY A 1 169 ? -2.525 2.119 -9.015 1.00 95.50 169 GLY A CA 1
ATOM 1401 C C . GLY A 1 169 ? -1.808 3.447 -8.923 1.00 95.50 169 GLY A C 1
ATOM 1402 O O . GLY A 1 169 ? -2.389 4.517 -9.069 1.00 95.50 169 GLY A O 1
ATOM 1403 N N . TRP A 1 170 ? -0.511 3.381 -8.689 1.00 97.56 170 TRP A N 1
ATOM 1404 C CA . TRP A 1 170 ? 0.341 4.554 -8.656 1.00 97.56 170 TRP A CA 1
ATOM 1405 C C . TRP A 1 170 ? 1.604 4.281 -9.448 1.00 97.56 170 TRP A C 1
ATOM 1407 O O . TRP A 1 170 ? 2.259 3.266 -9.239 1.00 97.56 170 TRP A O 1
ATOM 1417 N N . THR A 1 171 ? 1.972 5.204 -10.320 1.00 95.75 171 THR A N 1
ATOM 1418 C CA . THR A 1 171 ? 3.328 5.249 -10.862 1.00 95.75 171 THR A CA 1
ATOM 1419 C C . THR A 1 171 ? 4.208 5.993 -9.858 1.00 95.75 171 THR A C 1
ATOM 1421 O O . THR A 1 171 ? 3.837 7.079 -9.427 1.00 95.75 171 THR A O 1
ATOM 1424 N N . LEU A 1 172 ? 5.334 5.414 -9.440 1.00 96.06 172 LEU A N 1
ATOM 1425 C CA . LEU A 1 172 ? 6.291 5.951 -8.471 1.00 96.06 172 LEU A CA 1
ATOM 1426 C C . LEU A 1 172 ? 7.625 6.224 -9.173 1.00 96.06 172 LEU A C 1
ATOM 1428 O O . LEU A 1 172 ? 8.216 5.331 -9.782 1.00 96.06 172 LEU A O 1
ATOM 1432 N N . ASN A 1 173 ? 8.143 7.441 -9.027 1.00 92.56 173 ASN A N 1
ATOM 1433 C CA . ASN A 1 173 ? 9.389 7.861 -9.670 1.00 92.56 173 ASN A CA 1
ATOM 1434 C C . ASN A 1 173 ? 10.617 7.490 -8.826 1.00 92.56 173 ASN A C 1
ATOM 1436 O O . ASN A 1 173 ? 11.304 8.354 -8.257 1.00 92.56 173 ASN A O 1
ATOM 1440 N N . ASP A 1 174 ? 10.892 6.190 -8.734 1.00 93.94 174 ASP A N 1
ATOM 1441 C CA . ASP A 1 174 ? 11.987 5.627 -7.945 1.00 93.94 174 ASP A CA 1
ATOM 1442 C C . ASP A 1 174 ? 13.330 5.548 -8.698 1.00 93.94 174 ASP A C 1
ATOM 1444 O O . ASP A 1 174 ? 14.366 5.310 -8.079 1.00 93.94 174 ASP A O 1
ATOM 1448 N N . GLN A 1 175 ? 13.361 5.861 -9.995 1.00 92.56 175 GLN A N 1
ATOM 1449 C CA . GLN A 1 175 ? 14.601 5.982 -10.764 1.00 92.56 175 GLN A CA 1
ATOM 1450 C C . GLN A 1 175 ? 15.553 7.045 -10.183 1.00 92.56 175 GLN A C 1
ATOM 1452 O O . GLN A 1 175 ? 15.150 8.173 -9.868 1.00 92.56 175 GLN A O 1
ATOM 1457 N N . ILE A 1 176 ? 16.843 6.704 -10.093 1.00 88.94 176 ILE A N 1
ATOM 1458 C CA . ILE A 1 176 ? 17.931 7.659 -9.841 1.00 88.94 176 ILE A CA 1
ATOM 1459 C C . ILE A 1 176 ? 18.411 8.225 -11.190 1.00 88.94 176 ILE A C 1
ATOM 1461 O O . ILE A 1 176 ? 18.685 7.440 -12.102 1.00 88.94 176 ILE A O 1
ATOM 1465 N N . PRO A 1 177 ? 18.545 9.558 -11.345 1.00 83.50 177 PRO A N 1
ATOM 1466 C CA . PRO A 1 177 ? 19.039 10.162 -12.581 1.00 83.50 177 PRO A CA 1
ATOM 1467 C C . PRO A 1 177 ? 20.353 9.538 -13.070 1.00 83.50 177 PRO A C 1
ATOM 1469 O O . PRO A 1 177 ? 21.260 9.268 -12.284 1.00 83.50 177 PRO A O 1
ATOM 1472 N N . GLY A 1 178 ? 20.444 9.288 -14.377 1.00 84.62 178 GLY A N 1
ATOM 1473 C CA . GLY A 1 178 ? 21.615 8.666 -15.004 1.00 84.62 178 GLY A CA 1
ATOM 1474 C C . GLY A 1 178 ? 21.738 7.148 -14.813 1.00 84.62 178 GLY A C 1
ATOM 1475 O O . GLY A 1 178 ? 22.663 6.553 -15.366 1.00 84.62 178 GLY A O 1
ATOM 1476 N N . LYS A 1 179 ? 20.821 6.503 -14.079 1.00 88.69 179 LYS A N 1
ATOM 1477 C CA . LYS A 1 179 ? 20.792 5.045 -13.900 1.00 88.69 179 LYS A CA 1
ATOM 1478 C C . LYS A 1 179 ? 19.493 4.443 -14.460 1.00 88.69 179 LYS A C 1
ATOM 1480 O O . LYS A 1 179 ? 18.433 5.012 -14.207 1.00 88.69 179 LYS A O 1
ATOM 1485 N N . PRO A 1 180 ? 19.540 3.312 -15.190 1.0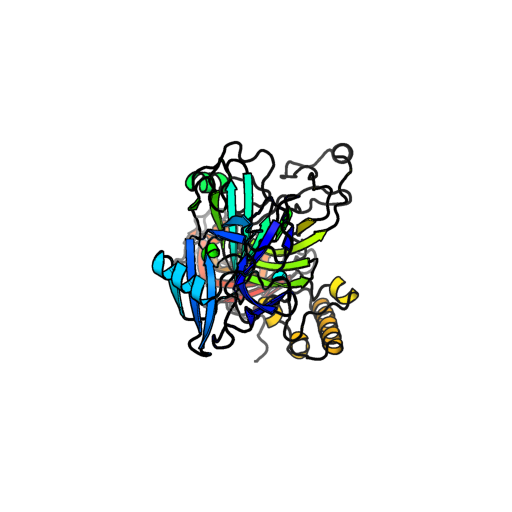0 87.25 180 PRO A N 1
ATOM 1486 C CA . PRO A 1 180 ? 20.734 2.590 -15.622 1.00 87.25 180 PRO A CA 1
ATOM 1487 C C . PRO A 1 180 ? 21.471 3.338 -16.741 1.00 87.25 180 PRO A C 1
ATOM 1489 O O . PRO A 1 180 ? 20.882 4.076 -17.530 1.00 87.25 180 PRO A O 1
ATOM 1492 N N . GLY A 1 181 ? 22.780 3.107 -16.848 1.00 86.19 181 GLY A N 1
ATOM 1493 C CA . GLY A 1 181 ? 23.610 3.747 -17.878 1.00 86.19 181 GLY A CA 1
ATOM 1494 C C . GLY A 1 181 ? 23.341 3.251 -19.307 1.00 86.19 181 GLY A C 1
ATOM 1495 O O . GLY A 1 181 ? 23.753 3.886 -20.278 1.00 86.19 181 GLY A O 1
ATOM 1496 N N . LYS A 1 182 ? 22.634 2.126 -19.461 1.00 90.81 182 LYS A N 1
ATOM 1497 C CA . LYS A 1 182 ? 22.318 1.493 -20.748 1.00 90.81 182 LYS A CA 1
ATOM 1498 C C . LYS A 1 182 ? 20.817 1.215 -20.870 1.00 90.81 182 LYS A C 1
ATOM 1500 O O . LYS A 1 182 ? 20.168 1.030 -19.844 1.00 90.81 182 LYS A O 1
ATOM 1505 N N . PRO A 1 183 ? 20.257 1.218 -22.093 1.00 93.50 183 PRO A N 1
ATOM 1506 C CA . PRO A 1 183 ? 18.850 0.896 -22.279 1.00 93.50 183 PRO A CA 1
ATOM 1507 C C . PRO A 1 183 ? 18.567 -0.568 -21.917 1.00 93.50 183 PRO A C 1
ATOM 1509 O O . PRO A 1 183 ? 19.370 -1.449 -22.219 1.00 93.50 183 PRO A O 1
ATOM 1512 N N . VAL A 1 184 ? 17.417 -0.798 -21.292 1.00 95.44 184 VAL A N 1
ATOM 1513 C CA . VAL A 1 184 ? 16.830 -2.111 -21.018 1.00 95.44 184 VAL A CA 1
ATOM 1514 C C . VAL A 1 184 ? 15.856 -2.435 -22.144 1.00 95.44 184 VAL A C 1
ATOM 1516 O O . VAL A 1 184 ? 14.943 -1.648 -22.410 1.00 95.44 184 VAL A O 1
ATOM 1519 N N . LEU A 1 185 ? 16.087 -3.556 -22.835 1.00 95.12 185 LEU A N 1
ATOM 1520 C CA . LEU A 1 185 ? 15.313 -3.952 -24.018 1.00 95.12 185 LEU A CA 1
ATOM 1521 C C . LEU A 1 185 ? 14.644 -5.321 -23.868 1.00 95.12 185 LEU A C 1
ATOM 1523 O O . LEU A 1 185 ? 13.623 -5.559 -24.509 1.00 95.12 185 LEU A O 1
ATOM 1527 N N . THR A 1 186 ? 15.197 -6.207 -23.035 1.00 96.19 186 THR A N 1
ATOM 1528 C CA . THR A 1 186 ? 14.649 -7.549 -22.791 1.00 96.19 186 THR A CA 1
ATOM 1529 C C . THR A 1 186 ? 14.271 -7.749 -21.328 1.00 96.19 186 THR A C 1
ATOM 1531 O O . THR A 1 186 ? 14.692 -6.994 -20.447 1.00 96.19 186 THR A O 1
ATOM 1534 N N . PHE A 1 187 ? 13.489 -8.792 -21.056 1.00 96.00 187 PHE A N 1
ATOM 1535 C CA . PHE A 1 187 ? 13.129 -9.169 -19.692 1.00 96.00 187 PHE A CA 1
ATOM 1536 C C . PHE A 1 187 ? 14.363 -9.548 -18.856 1.00 96.00 187 PHE A C 1
ATOM 1538 O O . PHE A 1 187 ? 14.501 -9.118 -17.715 1.00 96.00 187 PHE A O 1
ATOM 1545 N N . GLU A 1 188 ? 15.323 -10.264 -19.439 1.00 96.31 188 GLU A N 1
ATOM 1546 C CA . GLU A 1 188 ? 16.577 -10.641 -18.778 1.00 96.31 188 GLU A CA 1
ATOM 1547 C C . GLU A 1 188 ? 17.433 -9.415 -18.434 1.00 96.31 188 GLU A C 1
ATOM 1549 O O . GLU A 1 188 ? 18.093 -9.381 -17.391 1.00 96.31 188 GLU A O 1
ATOM 1554 N N . ASP A 1 189 ? 17.412 -8.387 -19.291 1.00 95.56 189 ASP A N 1
ATOM 1555 C CA . ASP A 1 189 ? 18.049 -7.111 -18.985 1.00 95.56 189 ASP A CA 1
ATOM 1556 C C . ASP A 1 189 ? 17.408 -6.458 -17.759 1.00 95.56 189 ASP A C 1
ATOM 1558 O O . ASP A 1 189 ? 18.143 -6.022 -16.871 1.00 95.56 189 ASP A O 1
ATOM 1562 N N . ALA A 1 190 ? 16.071 -6.428 -17.693 1.00 96.19 190 ALA A N 1
ATOM 1563 C CA . ALA A 1 190 ? 15.332 -5.867 -16.564 1.00 96.19 190 ALA A CA 1
ATOM 1564 C C . ALA A 1 190 ? 15.681 -6.591 -15.261 1.00 96.19 190 ALA A C 1
ATOM 1566 O O . ALA A 1 190 ? 16.151 -5.949 -14.327 1.00 96.19 190 ALA A O 1
ATOM 1567 N N . VAL A 1 191 ? 15.595 -7.926 -15.230 1.00 95.62 191 VAL A N 1
ATOM 1568 C CA . VAL A 1 191 ? 15.951 -8.740 -14.051 1.00 95.62 191 VAL A CA 1
ATOM 1569 C C . VAL A 1 191 ? 17.370 -8.428 -13.559 1.00 95.62 191 VAL A C 1
ATOM 1571 O O . VAL A 1 191 ? 17.610 -8.260 -12.359 1.00 95.62 191 VAL A O 1
ATOM 1574 N N . ARG A 1 192 ? 18.334 -8.308 -14.480 1.00 94.50 192 ARG A N 1
ATOM 1575 C CA . ARG A 1 192 ? 19.731 -8.009 -14.139 1.00 94.50 192 ARG A CA 1
ATOM 1576 C C . ARG A 1 192 ? 19.924 -6.581 -13.629 1.00 94.50 192 ARG A C 1
ATOM 1578 O O . ARG A 1 192 ? 20.746 -6.371 -12.738 1.00 94.50 192 ARG A O 1
ATOM 1585 N N . GLU A 1 193 ? 19.243 -5.597 -14.210 1.00 94.88 193 GLU A N 1
ATOM 1586 C CA . GLU A 1 193 ? 19.311 -4.208 -13.745 1.00 94.88 193 GLU A CA 1
ATOM 1587 C C . GLU A 1 193 ? 18.577 -4.022 -12.405 1.00 94.88 193 GLU A C 1
ATOM 1589 O O . GLU A 1 193 ? 19.087 -3.318 -11.534 1.00 94.88 193 GLU A O 1
ATOM 1594 N N . ASP A 1 194 ? 17.465 -4.723 -12.186 1.00 94.31 194 ASP A N 1
ATOM 1595 C CA . ASP A 1 194 ? 16.674 -4.696 -10.946 1.00 94.31 194 ASP A CA 1
ATOM 1596 C C . ASP A 1 194 ? 17.403 -5.313 -9.752 1.00 94.31 194 ASP A C 1
ATOM 1598 O O . ASP A 1 194 ? 17.199 -4.920 -8.604 1.00 94.31 194 ASP A O 1
ATOM 1602 N N . ALA A 1 195 ? 18.336 -6.230 -10.007 1.00 90.94 195 ALA A N 1
ATOM 1603 C CA . ALA A 1 195 ? 19.191 -6.792 -8.971 1.00 90.94 195 ALA A CA 1
ATOM 1604 C C . ALA A 1 195 ? 20.236 -5.799 -8.419 1.00 90.94 195 ALA A C 1
ATOM 1606 O O . ALA A 1 195 ? 20.861 -6.092 -7.389 1.00 90.94 195 ALA A O 1
ATOM 1607 N N . LYS A 1 196 ? 20.462 -4.660 -9.088 1.00 90.56 196 LYS A N 1
ATOM 1608 C CA . LYS A 1 196 ? 21.476 -3.668 -8.707 1.00 90.56 196 LYS A CA 1
ATOM 1609 C C . LYS A 1 196 ? 20.914 -2.607 -7.774 1.00 90.56 196 LYS A C 1
ATOM 1611 O O . LYS A 1 196 ? 19.736 -2.271 -7.780 1.00 90.56 196 LYS A O 1
ATOM 1616 N N . ASP A 1 197 ? 21.816 -2.000 -7.020 1.00 85.25 197 ASP A N 1
ATOM 1617 C CA . ASP A 1 197 ? 21.493 -0.923 -6.095 1.00 85.25 197 ASP A CA 1
ATOM 1618 C C . ASP A 1 197 ? 21.528 0.444 -6.801 1.00 85.25 197 ASP A C 1
ATOM 1620 O O . ASP A 1 197 ? 22.490 1.215 -6.710 1.00 85.25 197 ASP A O 1
ATOM 1624 N N . GLN A 1 198 ? 20.506 0.694 -7.624 1.00 91.12 198 GLN A N 1
ATOM 1625 C CA . GLN A 1 198 ? 20.442 1.867 -8.505 1.00 91.12 198 GLN A CA 1
ATOM 1626 C C . GLN A 1 198 ? 19.107 2.617 -8.490 1.00 91.12 198 GLN A C 1
ATOM 1628 O O . GLN A 1 198 ? 18.887 3.503 -9.318 1.00 91.12 198 GLN A O 1
ATOM 1633 N N . PHE A 1 199 ? 1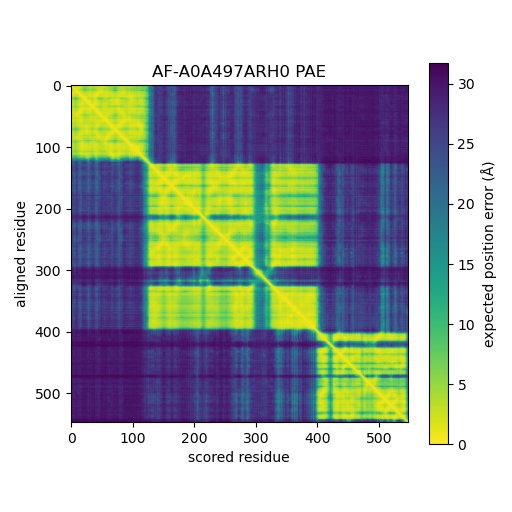8.256 2.312 -7.518 1.00 93.88 199 PHE A N 1
ATOM 1634 C CA . PHE A 1 199 ? 16.931 2.898 -7.364 1.00 93.88 199 PHE A CA 1
ATOM 1635 C C . PHE A 1 199 ? 16.814 3.583 -6.006 1.00 93.88 199 PHE A C 1
ATOM 1637 O O . PHE A 1 199 ? 17.570 3.309 -5.073 1.00 93.88 199 PHE A O 1
ATOM 1644 N N . LYS A 1 200 ? 15.852 4.493 -5.884 1.00 93.12 200 LYS A N 1
ATOM 1645 C CA . LYS A 1 200 ? 15.532 5.179 -4.628 1.00 93.12 200 LYS A CA 1
ATOM 1646 C C . LYS A 1 200 ? 14.889 4.240 -3.606 1.00 93.12 200 LYS A C 1
ATOM 1648 O O . LYS A 1 200 ? 14.885 4.568 -2.422 1.00 93.12 200 LYS A O 1
ATOM 1653 N N . ILE A 1 201 ? 14.357 3.102 -4.049 1.00 92.12 201 ILE A N 1
ATOM 1654 C CA . ILE A 1 201 ? 13.866 2.014 -3.203 1.00 92.12 201 ILE A CA 1
ATOM 1655 C C . ILE A 1 201 ? 14.765 0.801 -3.437 1.00 92.12 201 ILE A C 1
ATOM 1657 O O . ILE A 1 201 ? 14.948 0.354 -4.565 1.00 92.12 201 ILE A O 1
ATOM 1661 N N . ASN A 1 202 ? 15.329 0.241 -2.372 1.00 90.25 202 ASN A N 1
ATOM 1662 C CA . ASN A 1 202 ? 16.013 -1.037 -2.447 1.00 90.25 202 ASN A CA 1
ATOM 1663 C C . ASN A 1 202 ? 14.963 -2.151 -2.453 1.00 90.25 202 ASN A C 1
ATOM 1665 O O . ASN A 1 202 ? 14.442 -2.532 -1.410 1.00 90.25 202 ASN A O 1
ATOM 1669 N N . TRP A 1 203 ? 14.667 -2.700 -3.626 1.00 90.06 203 TRP A N 1
ATOM 1670 C CA . TRP A 1 203 ? 13.643 -3.733 -3.804 1.00 90.06 203 TRP A CA 1
ATOM 1671 C C . TRP A 1 203 ? 14.016 -5.119 -3.257 1.00 90.06 203 TRP A C 1
ATOM 1673 O O . TRP A 1 203 ? 13.201 -6.031 -3.324 1.00 90.06 203 TRP A O 1
ATOM 1683 N N . LYS A 1 204 ? 15.208 -5.293 -2.667 1.00 86.62 204 LYS A N 1
ATOM 1684 C CA . LYS A 1 204 ? 15.571 -6.506 -1.912 1.00 86.62 204 LYS A CA 1
ATOM 1685 C C . LYS A 1 204 ? 15.239 -6.373 -0.429 1.00 86.62 204 LYS A C 1
ATOM 1687 O O . LYS A 1 204 ? 14.773 -7.331 0.179 1.00 86.62 204 LYS A O 1
ATOM 1692 N N . THR A 1 205 ? 15.484 -5.200 0.154 1.00 84.12 205 THR A N 1
ATOM 1693 C CA . THR A 1 205 ? 15.308 -4.952 1.598 1.00 84.12 205 THR A CA 1
ATOM 1694 C C . THR A 1 205 ? 14.054 -4.148 1.931 1.00 84.12 205 THR A C 1
ATOM 1696 O O . THR A 1 205 ? 13.613 -4.140 3.075 1.00 84.12 205 THR A O 1
ATOM 1699 N N . GLY A 1 206 ? 13.473 -3.469 0.942 1.00 84.31 206 GLY A N 1
ATOM 1700 C CA . GLY A 1 206 ? 12.355 -2.542 1.099 1.00 84.31 206 GLY A CA 1
ATOM 1701 C C . GLY A 1 206 ? 12.784 -1.179 1.640 1.00 84.31 206 GLY A C 1
ATOM 1702 O O . GLY A 1 206 ? 11.926 -0.335 1.901 1.00 84.31 206 GLY A O 1
ATOM 1703 N N . GLU A 1 207 ? 14.087 -0.951 1.822 1.00 86.12 207 GLU A N 1
ATOM 1704 C CA . GLU A 1 207 ? 14.611 0.286 2.389 1.00 86.12 207 GLU A CA 1
ATOM 1705 C C . GLU A 1 207 ? 14.658 1.419 1.368 1.00 86.12 207 GLU A C 1
ATOM 1707 O O . GLU A 1 207 ? 15.030 1.237 0.212 1.00 86.12 207 GLU A O 1
ATOM 1712 N N . TRP A 1 208 ? 14.276 2.614 1.811 1.00 86.81 208 TRP A N 1
ATOM 1713 C CA . TRP A 1 208 ? 14.268 3.805 0.968 1.00 86.81 208 TRP A CA 1
ATOM 1714 C C . TRP A 1 208 ? 15.582 4.552 1.142 1.00 86.81 208 TRP A C 1
ATOM 1716 O O . TRP A 1 208 ? 16.093 4.673 2.259 1.00 86.81 208 TRP A O 1
ATOM 1726 N N . ALA A 1 209 ? 16.089 5.117 0.050 1.00 84.88 209 ALA A N 1
ATOM 1727 C CA . ALA A 1 209 ? 17.178 6.073 0.108 1.00 84.88 209 ALA A CA 1
ATOM 1728 C C . ALA A 1 209 ? 16.816 7.211 1.074 1.00 84.88 209 ALA A C 1
ATOM 1730 O O . ALA A 1 209 ? 15.649 7.600 1.217 1.00 84.88 209 ALA A O 1
ATOM 1731 N N . LYS A 1 210 ? 17.825 7.750 1.753 1.00 79.56 210 LYS A N 1
ATOM 1732 C CA . LYS A 1 210 ? 17.656 8.891 2.650 1.00 79.56 210 LYS A CA 1
ATOM 1733 C C . LYS A 1 210 ? 18.208 10.150 1.991 1.00 79.56 210 LYS A C 1
ATOM 1735 O O . LYS A 1 210 ? 19.008 10.097 1.060 1.00 79.56 210 LYS A O 1
ATOM 1740 N N . ARG A 1 211 ? 17.750 11.300 2.468 1.00 69.94 211 ARG A N 1
ATOM 1741 C CA . ARG A 1 211 ? 18.253 12.620 2.087 1.00 69.94 211 ARG A CA 1
ATOM 1742 C C . ARG A 1 211 ? 18.283 13.543 3.293 1.00 69.94 211 ARG A C 1
ATOM 1744 O O . ARG A 1 211 ? 17.480 13.397 4.218 1.00 69.94 211 ARG A O 1
ATOM 1751 N N . ILE A 1 212 ? 19.171 14.525 3.254 1.00 66.12 212 ILE A N 1
ATOM 1752 C CA . ILE A 1 212 ? 19.178 15.629 4.213 1.00 66.12 212 ILE A CA 1
ATOM 1753 C C . ILE A 1 212 ? 18.193 16.689 3.705 1.00 66.12 212 ILE A C 1
ATOM 1755 O O . ILE A 1 212 ? 18.205 17.053 2.530 1.00 66.12 212 ILE A O 1
ATOM 1759 N N . LYS A 1 213 ? 17.298 17.160 4.576 1.00 57.50 213 LYS A N 1
ATOM 1760 C CA . LYS A 1 213 ? 16.319 18.213 4.267 1.00 57.50 213 LYS A CA 1
ATOM 1761 C C . LYS A 1 213 ? 16.580 19.421 5.169 1.00 57.50 213 LYS A C 1
ATOM 1763 O O . LYS A 1 213 ? 16.843 19.233 6.354 1.00 57.50 213 LYS A O 1
ATOM 1768 N N . LYS A 1 214 ? 16.455 20.645 4.634 1.00 49.19 214 LYS A N 1
ATOM 1769 C CA . LYS A 1 214 ? 16.547 21.909 5.398 1.00 49.19 214 LYS A CA 1
ATOM 1770 C C . LYS A 1 214 ? 15.641 21.828 6.640 1.00 49.19 214 LYS A C 1
ATOM 1772 O O . LYS A 1 214 ? 14.448 21.545 6.516 1.00 49.19 214 LYS A O 1
ATOM 1777 N N . GLY A 1 215 ? 16.229 21.998 7.827 1.00 54.03 215 GLY A N 1
ATOM 1778 C CA . GLY A 1 215 ? 15.548 21.917 9.129 1.00 54.03 215 GLY A CA 1
ATOM 1779 C C . GLY A 1 215 ? 15.434 20.518 9.760 1.00 54.03 215 GLY A C 1
ATOM 1780 O O . GLY A 1 215 ? 14.955 20.408 10.887 1.00 54.03 215 GLY A O 1
ATOM 1781 N N . ALA A 1 216 ? 15.871 19.446 9.091 1.00 52.59 216 ALA A N 1
ATOM 1782 C CA . ALA A 1 216 ? 15.886 18.105 9.675 1.00 52.59 216 ALA A CA 1
ATOM 1783 C C . ALA A 1 216 ? 17.209 17.842 10.417 1.00 52.59 216 ALA A C 1
ATOM 1785 O O . ALA A 1 216 ? 18.281 17.952 9.835 1.00 52.59 216 ALA A O 1
ATOM 1786 N N . LYS A 1 217 ? 17.136 17.434 11.692 1.00 52.38 217 LYS A N 1
ATOM 1787 C CA . LYS A 1 217 ? 18.317 17.077 12.511 1.00 52.38 217 LYS A CA 1
ATOM 1788 C C . LYS A 1 217 ? 18.940 15.717 12.147 1.00 52.38 217 LYS A C 1
ATOM 1790 O O . LYS A 1 217 ? 20.004 15.385 12.653 1.00 52.38 217 LYS A O 1
ATOM 1795 N N . LYS A 1 218 ? 18.252 14.904 11.335 1.00 57.38 218 LYS A N 1
ATOM 1796 C CA . LYS A 1 218 ? 18.666 13.560 10.895 1.00 57.38 218 LYS A CA 1
ATOM 1797 C C . LYS A 1 218 ? 18.230 13.328 9.439 1.00 57.38 218 LYS A C 1
ATOM 1799 O O . LYS A 1 218 ? 17.237 13.936 9.023 1.00 57.38 218 LYS A O 1
ATOM 1804 N N . PRO A 1 219 ? 18.906 12.445 8.677 1.00 60.75 219 PRO A N 1
ATOM 1805 C CA . PRO A 1 219 ? 18.463 12.056 7.342 1.00 60.75 219 PRO A CA 1
ATOM 1806 C C . PRO A 1 219 ? 17.040 11.489 7.369 1.00 60.75 219 PRO A C 1
ATOM 1808 O O . PRO A 1 219 ? 16.700 10.664 8.218 1.00 60.75 219 PRO A O 1
ATOM 1811 N N . VAL A 1 220 ? 16.211 11.923 6.424 1.00 66.94 220 VAL A N 1
ATOM 1812 C CA . VAL A 1 220 ? 14.827 11.459 6.259 1.00 66.94 220 VAL A CA 1
ATOM 1813 C C . VAL A 1 220 ? 14.708 10.631 4.990 1.00 66.94 220 VAL A C 1
ATOM 1815 O O . VAL A 1 220 ? 15.489 10.819 4.058 1.00 66.94 220 VAL A O 1
ATOM 1818 N N . TYR A 1 221 ? 13.723 9.737 4.917 1.00 77.00 221 TYR A N 1
ATOM 1819 C CA . TYR A 1 221 ? 13.455 9.024 3.671 1.00 77.00 221 TYR A CA 1
ATOM 1820 C C . TYR A 1 221 ? 13.156 10.000 2.532 1.00 77.00 221 TYR A C 1
ATOM 1822 O O . TYR A 1 221 ? 12.537 11.058 2.714 1.00 77.00 221 TYR A O 1
ATOM 1830 N N . VAL A 1 222 ? 13.613 9.642 1.337 1.00 80.50 222 VAL A N 1
ATOM 1831 C CA . VAL A 1 222 ? 13.251 10.367 0.123 1.00 80.50 222 VAL A CA 1
ATOM 1832 C C . VAL A 1 222 ? 11.736 10.338 -0.058 1.00 80.50 222 VAL A C 1
ATOM 1834 O O . VAL A 1 222 ? 11.057 9.385 0.301 1.00 80.50 222 VAL A O 1
ATOM 1837 N N . THR A 1 223 ? 11.186 11.413 -0.605 1.00 82.94 223 THR A N 1
ATOM 1838 C CA . THR A 1 223 ? 9.792 11.437 -1.052 1.00 82.94 223 THR A CA 1
ATOM 1839 C C . THR A 1 223 ? 9.821 11.264 -2.556 1.00 82.94 223 THR A C 1
ATOM 1841 O O . THR A 1 223 ? 10.604 11.953 -3.215 1.00 82.94 223 THR A O 1
ATOM 1844 N N . LEU A 1 224 ? 9.000 10.367 -3.093 1.00 89.06 224 LEU A N 1
ATOM 1845 C CA . LEU A 1 224 ? 8.940 10.146 -4.535 1.00 89.06 224 LEU A CA 1
ATOM 1846 C C . LEU A 1 224 ? 7.730 10.868 -5.103 1.00 89.06 224 LEU A C 1
ATOM 1848 O O . LEU A 1 224 ? 6.669 10.878 -4.479 1.00 89.06 224 LEU A O 1
ATOM 1852 N N . VAL A 1 225 ? 7.894 11.452 -6.286 1.00 88.75 225 VAL A N 1
ATOM 1853 C CA . VAL A 1 225 ? 6.747 11.866 -7.095 1.00 88.75 225 VAL A CA 1
ATOM 1854 C C . VAL A 1 225 ? 5.964 10.607 -7.449 1.00 88.75 225 VAL A C 1
ATOM 1856 O O . VAL A 1 225 ? 6.562 9.581 -7.788 1.00 88.75 225 VAL A O 1
ATOM 1859 N N . ALA A 1 226 ? 4.649 10.693 -7.314 1.00 91.38 226 ALA A N 1
ATOM 1860 C CA . ALA A 1 226 ? 3.721 9.643 -7.673 1.00 91.38 226 ALA A CA 1
ATOM 1861 C C . ALA A 1 226 ? 2.668 10.186 -8.643 1.00 91.38 226 ALA A C 1
ATOM 1863 O O . ALA A 1 226 ? 2.354 11.371 -8.617 1.00 91.38 226 ALA A O 1
ATOM 1864 N N . GLU A 1 227 ? 2.084 9.324 -9.465 1.00 89.06 227 GLU A N 1
ATOM 1865 C CA . GLU A 1 227 ? 0.992 9.677 -10.373 1.00 89.06 227 GLU A CA 1
ATOM 1866 C C . GLU A 1 227 ? -0.123 8.639 -10.260 1.00 89.06 227 GLU A C 1
ATOM 1868 O O . GLU A 1 227 ? 0.148 7.437 -10.239 1.00 89.06 227 GLU A O 1
ATOM 1873 N N . LYS A 1 228 ? -1.382 9.092 -10.173 1.00 88.94 228 LYS A N 1
ATOM 1874 C CA . LYS A 1 228 ? -2.539 8.188 -10.204 1.00 88.94 228 LYS A CA 1
ATOM 1875 C C . LYS A 1 228 ? -2.601 7.508 -11.568 1.00 88.94 228 LYS A C 1
ATOM 1877 O O . LYS A 1 228 ? -2.559 8.181 -12.600 1.00 88.94 228 LYS A O 1
ATOM 1882 N N . LYS A 1 229 ? -2.753 6.189 -11.566 1.00 87.88 229 LYS A N 1
ATOM 1883 C CA . LYS A 1 229 ? -3.061 5.427 -12.775 1.00 87.88 229 LYS A CA 1
ATOM 1884 C C . LYS A 1 229 ? -4.566 5.465 -13.053 1.00 87.88 229 LYS A C 1
ATOM 1886 O O . LYS A 1 229 ? -5.379 5.634 -12.148 1.00 87.88 229 LYS A O 1
ATOM 1891 N N . ALA A 1 230 ? -4.942 5.322 -14.318 1.00 82.25 230 ALA A N 1
ATOM 1892 C CA . ALA A 1 230 ? -6.329 5.006 -14.646 1.00 82.25 230 ALA A CA 1
ATOM 1893 C C . ALA A 1 230 ? -6.663 3.585 -14.145 1.00 82.25 230 ALA A C 1
ATOM 1895 O O . ALA A 1 230 ? -5.735 2.803 -13.935 1.00 82.25 230 ALA A O 1
ATOM 1896 N N . PRO A 1 231 ? -7.948 3.235 -13.959 1.00 85.50 231 PRO A N 1
ATOM 1897 C CA . PRO A 1 231 ? -8.341 1.857 -13.698 1.00 85.50 231 PRO A CA 1
ATOM 1898 C C . PRO A 1 231 ? -7.767 0.883 -14.740 1.00 85.50 231 PRO A C 1
ATOM 1900 O O . PRO A 1 231 ? -7.888 1.118 -15.942 1.00 85.50 231 PRO A O 1
ATOM 1903 N N . GLU A 1 232 ? -7.140 -0.199 -14.279 1.00 84.75 232 GLU A N 1
ATOM 1904 C CA . GLU A 1 232 ? -6.457 -1.193 -15.121 1.00 84.75 232 GLU A CA 1
ATOM 1905 C C . GLU A 1 232 ? -7.103 -2.588 -14.992 1.00 84.75 232 GLU A C 1
ATOM 1907 O O . GLU A 1 232 ? -7.634 -2.921 -13.933 1.00 84.75 232 GLU A O 1
ATOM 1912 N N . PRO A 1 233 ? -7.043 -3.452 -16.022 1.00 85.62 233 PRO A N 1
ATOM 1913 C CA . PRO A 1 233 ? -7.524 -4.832 -15.922 1.00 85.62 233 PRO A CA 1
ATOM 1914 C C . PRO A 1 233 ? -6.768 -5.668 -14.878 1.00 85.62 233 PRO A C 1
ATOM 1916 O O . PRO A 1 233 ? -5.549 -5.548 -14.737 1.00 85.62 233 PRO A O 1
ATOM 1919 N N . LYS A 1 234 ? -7.452 -6.615 -14.221 1.00 86.62 234 LYS A N 1
ATOM 1920 C CA . LYS A 1 234 ? -6.833 -7.508 -13.216 1.00 86.62 234 LYS A CA 1
ATOM 1921 C C . LYS A 1 234 ? -5.688 -8.373 -13.744 1.00 86.62 234 LYS A C 1
ATOM 1923 O O . LYS A 1 234 ? -4.827 -8.763 -12.957 1.00 86.62 234 LYS A O 1
ATOM 1928 N N . ALA A 1 235 ? -5.633 -8.622 -15.054 1.00 88.62 235 ALA A N 1
ATOM 1929 C CA . ALA A 1 235 ? -4.543 -9.354 -15.705 1.00 88.62 235 ALA A CA 1
ATOM 1930 C C . ALA A 1 235 ? -3.153 -8.766 -15.390 1.00 88.62 235 ALA A C 1
ATOM 1932 O O . ALA A 1 235 ? -2.160 -9.493 -15.344 1.00 88.62 235 ALA A O 1
ATOM 1933 N N . TRP A 1 236 ? -3.081 -7.466 -15.092 1.00 89.44 236 TRP A N 1
ATOM 1934 C CA . TRP A 1 236 ? -1.834 -6.814 -14.721 1.00 89.44 236 TRP A CA 1
ATOM 1935 C C . TRP A 1 236 ? -1.256 -7.265 -13.376 1.00 89.44 236 TRP A C 1
ATOM 1937 O O . TRP A 1 236 ? -0.067 -7.067 -13.171 1.00 89.44 236 TRP A O 1
ATOM 1947 N N . LEU A 1 237 ? -2.022 -7.909 -12.483 1.00 91.69 237 LEU A N 1
ATOM 1948 C CA . LEU A 1 237 ? -1.494 -8.454 -11.218 1.00 91.69 237 LEU A CA 1
ATOM 1949 C C . LEU A 1 237 ? -0.487 -9.597 -11.417 1.00 91.69 237 LEU A C 1
ATOM 1951 O O . LEU A 1 237 ? 0.218 -9.963 -10.478 1.00 91.69 237 LEU A O 1
ATOM 1955 N N . THR A 1 238 ? -0.450 -10.194 -12.605 1.00 92.81 238 THR A N 1
ATOM 1956 C CA . THR A 1 238 ? 0.409 -11.345 -12.916 1.00 92.81 238 THR A CA 1
ATOM 1957 C C . THR A 1 238 ? 1.233 -11.151 -14.180 1.00 92.81 238 THR A C 1
ATOM 1959 O O . THR A 1 238 ? 1.960 -12.059 -14.567 1.00 92.81 238 THR A O 1
ATOM 1962 N N . PHE A 1 239 ? 1.094 -10.012 -14.857 1.00 92.00 239 PHE A N 1
ATOM 1963 C CA . PHE A 1 239 ? 1.767 -9.777 -16.124 1.00 92.00 239 PHE A CA 1
ATOM 1964 C C . PHE A 1 239 ? 3.254 -9.497 -15.906 1.00 92.00 239 PHE A C 1
ATOM 1966 O O . PHE A 1 239 ? 3.599 -8.577 -15.176 1.00 92.00 239 PHE A O 1
ATOM 1973 N N . GLU A 1 240 ? 4.116 -10.244 -16.586 1.00 93.50 240 GLU A N 1
ATOM 1974 C CA . GLU A 1 240 ? 5.547 -9.981 -16.738 1.00 93.50 240 GLU A CA 1
ATOM 1975 C C . GLU A 1 240 ? 5.920 -10.238 -18.192 1.00 93.50 240 GLU A C 1
ATOM 1977 O O . GLU A 1 240 ? 5.407 -11.174 -18.809 1.00 93.50 240 GLU A O 1
ATOM 1982 N N . GLY A 1 241 ? 6.800 -9.413 -18.753 1.00 92.62 241 GLY A N 1
ATOM 1983 C CA . GLY A 1 241 ? 7.240 -9.606 -20.128 1.00 92.62 241 GLY A CA 1
ATOM 1984 C C . GLY A 1 241 ? 7.581 -8.321 -20.860 1.00 92.62 241 GLY A C 1
ATOM 1985 O O . GLY A 1 241 ? 7.868 -7.286 -20.259 1.00 92.62 241 GLY A O 1
ATOM 1986 N N . VAL A 1 242 ? 7.586 -8.418 -22.188 1.00 93.94 242 VAL A N 1
ATOM 1987 C CA . VAL A 1 242 ? 8.025 -7.358 -23.095 1.00 93.94 242 VAL A CA 1
ATOM 1988 C C . VAL A 1 242 ? 6.896 -7.015 -24.062 1.00 93.94 242 VAL A C 1
ATOM 1990 O O . VAL A 1 242 ? 6.383 -7.899 -24.744 1.00 93.94 242 VAL A O 1
ATOM 1993 N N . THR A 1 243 ? 6.541 -5.736 -24.152 1.00 91.06 243 THR A N 1
ATOM 1994 C CA . THR A 1 243 ? 5.672 -5.185 -25.200 1.00 91.06 243 THR A CA 1
ATOM 1995 C C . THR A 1 243 ? 6.513 -4.498 -26.270 1.00 91.06 243 THR A C 1
ATOM 1997 O O . THR A 1 243 ? 7.567 -3.919 -25.980 1.00 91.06 243 THR A O 1
ATOM 2000 N N . LYS A 1 244 ? 6.090 -4.578 -27.533 1.00 90.25 244 LYS A N 1
ATOM 2001 C CA . LYS A 1 244 ? 6.864 -4.037 -28.660 1.00 90.25 244 LYS A CA 1
ATOM 2002 C C . LYS A 1 244 ? 6.799 -2.506 -28.685 1.00 90.25 244 LYS A C 1
ATOM 2004 O O . LYS A 1 244 ? 5.817 -1.932 -28.221 1.00 90.25 244 LYS A O 1
ATOM 2009 N N . PRO A 1 245 ? 7.802 -1.815 -29.260 1.00 90.56 245 PRO A N 1
ATOM 2010 C CA . PRO A 1 245 ? 7.715 -0.376 -29.503 1.00 90.56 245 PRO A CA 1
ATOM 2011 C C . PRO A 1 245 ? 6.400 0.015 -30.194 1.00 90.56 245 PRO A C 1
ATOM 2013 O O . PRO A 1 245 ? 5.989 -0.621 -31.162 1.00 90.56 245 PRO A O 1
ATOM 2016 N N . GLY A 1 246 ? 5.748 1.060 -29.687 1.00 78.25 246 GLY A N 1
ATOM 2017 C CA . GLY A 1 246 ? 4.434 1.514 -30.155 1.00 78.25 246 GLY A CA 1
ATOM 2018 C C . GLY A 1 246 ? 3.224 0.800 -29.538 1.00 78.25 246 GLY A C 1
ATOM 2019 O O . GLY A 1 246 ? 2.112 1.292 -29.707 1.00 78.25 246 GLY A O 1
ATOM 2020 N N . GLU A 1 247 ? 3.411 -0.293 -28.793 1.00 83.56 247 GLU A N 1
ATOM 2021 C CA . GLU A 1 247 ? 2.340 -0.944 -28.027 1.00 83.56 247 GLU A CA 1
ATOM 2022 C C . GLU A 1 247 ? 2.138 -0.287 -26.650 1.00 83.56 247 GLU A C 1
ATOM 2024 O O . GLU A 1 247 ? 2.918 0.563 -26.204 1.00 83.56 247 GLU A O 1
ATOM 2029 N N . VAL A 1 248 ? 1.073 -0.682 -25.946 1.00 73.56 248 VAL A N 1
ATOM 2030 C CA . VAL A 1 248 ? 0.755 -0.161 -24.610 1.00 73.56 248 VAL A CA 1
ATOM 2031 C C . VAL A 1 248 ? 1.931 -0.394 -23.659 1.00 73.56 248 VAL A C 1
ATOM 2033 O O . VAL A 1 248 ? 2.477 -1.491 -23.536 1.00 73.56 248 VAL A O 1
ATOM 2036 N N . GLY A 1 249 ? 2.344 0.686 -22.998 1.00 75.75 249 GLY A N 1
ATOM 2037 C CA . GLY A 1 249 ? 3.491 0.699 -22.099 1.00 75.75 249 GLY A CA 1
ATOM 2038 C C . GLY A 1 249 ? 4.855 0.797 -22.789 1.00 75.75 249 GLY A C 1
ATOM 2039 O O . GLY A 1 249 ? 5.848 1.067 -22.122 1.00 75.75 249 GLY A O 1
ATOM 2040 N N . ALA A 1 250 ? 4.947 0.671 -24.106 1.00 84.38 250 ALA A N 1
ATOM 2041 C CA . ALA A 1 250 ? 6.180 0.956 -24.821 1.00 84.38 250 ALA A CA 1
ATOM 2042 C C . ALA A 1 250 ? 6.277 2.446 -25.187 1.00 84.38 250 ALA A C 1
ATOM 2044 O O . ALA A 1 250 ? 5.325 3.221 -25.075 1.00 84.38 250 ALA A O 1
ATOM 2045 N N . THR A 1 251 ? 7.457 2.875 -25.626 1.00 83.44 251 THR A N 1
ATOM 2046 C CA . THR A 1 251 ? 7.605 4.164 -26.322 1.00 83.44 251 THR A CA 1
ATOM 2047 C C . THR A 1 251 ? 7.591 3.924 -27.827 1.00 83.44 251 THR A C 1
ATOM 2049 O O . THR A 1 251 ? 7.613 2.781 -28.278 1.00 83.44 251 THR A O 1
ATOM 2052 N N . LYS A 1 252 ? 7.638 4.996 -28.625 1.00 85.00 252 LYS A N 1
ATOM 2053 C CA . LYS A 1 252 ? 7.802 4.882 -30.082 1.00 85.00 252 LYS A CA 1
ATOM 2054 C C . LYS A 1 252 ? 9.038 4.060 -30.483 1.00 85.00 252 LYS A C 1
ATOM 2056 O O . LYS A 1 252 ? 8.994 3.360 -31.485 1.00 85.00 252 LYS A O 1
ATOM 2061 N N . ASN A 1 253 ? 10.122 4.149 -29.705 1.00 89.94 253 ASN A N 1
ATOM 2062 C CA . ASN A 1 253 ? 11.437 3.622 -30.093 1.00 89.94 253 ASN A CA 1
ATOM 2063 C C . ASN A 1 253 ? 11.947 2.480 -29.199 1.00 89.94 253 ASN A C 1
ATOM 2065 O O . ASN A 1 253 ? 12.859 1.765 -29.596 1.00 89.94 253 ASN A O 1
ATOM 2069 N N . TYR A 1 254 ? 11.396 2.317 -27.997 1.00 90.62 254 TYR A N 1
ATOM 2070 C CA . TYR A 1 254 ? 11.843 1.327 -27.013 1.00 90.62 254 TYR A CA 1
ATOM 2071 C C . TYR A 1 254 ? 10.676 0.467 -26.534 1.00 90.62 254 TYR A C 1
ATOM 2073 O O . TYR A 1 254 ? 9.601 1.033 -26.297 1.00 90.62 254 TYR A O 1
ATOM 2081 N N . PRO A 1 255 ? 10.892 -0.849 -26.350 1.00 93.12 255 PRO A N 1
ATOM 2082 C CA . PRO A 1 255 ? 9.882 -1.745 -25.804 1.00 93.12 255 PRO A CA 1
ATOM 2083 C C . PRO A 1 255 ? 9.515 -1.358 -24.368 1.00 93.12 255 PRO A C 1
ATOM 2085 O O . PRO A 1 255 ? 10.286 -0.684 -23.677 1.00 93.12 255 PRO A O 1
ATOM 2088 N N . GLY A 1 256 ? 8.335 -1.789 -23.928 1.00 95.19 256 GLY A N 1
ATOM 2089 C CA . GLY A 1 256 ? 7.957 -1.769 -22.520 1.00 95.19 256 GLY A CA 1
ATOM 2090 C C . GLY A 1 256 ? 8.373 -3.086 -21.880 1.00 95.19 256 GLY A C 1
ATOM 2091 O O . GLY A 1 256 ? 7.855 -4.126 -22.269 1.00 95.19 256 GLY A O 1
ATOM 2092 N N . VAL A 1 257 ? 9.303 -3.069 -20.926 1.00 96.88 257 VAL A N 1
ATOM 2093 C CA . VAL A 1 257 ? 9.690 -4.283 -20.189 1.00 96.88 257 VAL A CA 1
ATOM 2094 C C . VAL A 1 257 ? 9.146 -4.209 -18.769 1.00 96.88 257 VAL A C 1
ATOM 2096 O O . VAL A 1 257 ? 9.360 -3.228 -18.060 1.00 96.88 257 VAL A O 1
ATOM 2099 N N . PHE A 1 258 ? 8.432 -5.251 -18.365 1.00 97.00 258 PHE A N 1
ATOM 2100 C CA . PHE A 1 258 ? 7.675 -5.317 -17.126 1.00 97.00 258 PHE A CA 1
ATOM 2101 C C . PHE A 1 258 ? 8.186 -6.464 -16.258 1.00 97.00 258 PHE A C 1
ATOM 2103 O O . PHE A 1 258 ? 8.097 -7.622 -16.665 1.00 97.00 258 PHE A O 1
ATOM 2110 N N . HIS A 1 259 ? 8.694 -6.144 -15.068 1.00 97.69 259 HIS A N 1
ATOM 2111 C CA . HIS A 1 259 ? 9.231 -7.117 -14.109 1.00 97.69 259 HIS A CA 1
ATOM 2112 C C . HIS A 1 259 ? 8.647 -6.868 -12.714 1.00 97.69 259 HIS A C 1
ATOM 2114 O O . HIS A 1 259 ? 8.702 -5.750 -12.198 1.00 97.69 259 HIS A O 1
ATOM 2120 N N . ILE A 1 260 ? 8.028 -7.887 -12.117 1.00 97.62 260 ILE A N 1
ATOM 2121 C CA . ILE A 1 260 ? 7.395 -7.804 -10.798 1.00 97.62 260 ILE A CA 1
ATOM 2122 C C . ILE A 1 260 ? 8.478 -7.906 -9.721 1.00 97.62 260 ILE A C 1
ATOM 2124 O O . ILE A 1 260 ? 9.116 -8.936 -9.535 1.00 97.62 260 ILE A O 1
ATOM 2128 N N . LEU A 1 261 ? 8.633 -6.837 -8.946 1.00 96.50 261 LEU A N 1
ATOM 2129 C CA . LEU A 1 261 ? 9.631 -6.723 -7.880 1.00 96.50 261 LEU A CA 1
ATOM 2130 C C . LEU A 1 261 ? 9.109 -7.265 -6.553 1.00 96.50 261 LEU A C 1
ATOM 2132 O O . LEU A 1 261 ? 9.836 -7.871 -5.768 1.00 96.50 261 LEU A O 1
ATOM 2136 N N . ALA A 1 262 ? 7.832 -7.005 -6.278 1.00 94.81 262 ALA A N 1
ATOM 2137 C CA . ALA A 1 262 ? 7.174 -7.421 -5.056 1.00 94.81 262 ALA A CA 1
ATOM 2138 C C . ALA A 1 262 ? 5.695 -7.689 -5.318 1.00 94.81 262 ALA A C 1
ATOM 2140 O O . ALA A 1 262 ? 5.041 -6.990 -6.089 1.00 94.81 262 ALA A O 1
ATOM 2141 N N . LYS A 1 263 ? 5.157 -8.693 -4.629 1.00 96.44 263 LYS A N 1
ATOM 2142 C CA . LYS A 1 263 ? 3.736 -9.040 -4.644 1.00 96.44 263 LYS A CA 1
ATOM 2143 C C . LYS A 1 263 ? 3.278 -9.397 -3.243 1.00 96.44 263 LYS A C 1
ATOM 2145 O O . LYS A 1 263 ? 4.060 -9.933 -2.453 1.00 96.44 263 LYS A O 1
ATOM 2150 N N . GLY A 1 264 ? 2.018 -9.132 -2.942 1.00 96.31 264 GLY A N 1
ATOM 2151 C CA . GLY A 1 264 ? 1.425 -9.553 -1.683 1.00 96.31 264 GLY A CA 1
ATOM 2152 C C . GLY A 1 264 ? 0.082 -8.909 -1.426 1.00 96.31 264 GLY A C 1
ATOM 2153 O O . GLY A 1 264 ? -0.716 -8.743 -2.345 1.00 96.31 264 GLY A O 1
ATOM 2154 N N . GLU A 1 265 ? -0.163 -8.589 -0.163 1.00 96.25 265 GLU A N 1
ATOM 2155 C CA . GLU A 1 265 ? -1.449 -8.094 0.317 1.00 96.25 265 GLU A CA 1
ATOM 2156 C C . GLU A 1 265 ? -1.365 -6.607 0.666 1.00 96.25 265 GLU A C 1
ATOM 2158 O O . GLU A 1 265 ? -0.307 -6.096 1.045 1.00 96.25 265 GLU A O 1
ATOM 2163 N N . VAL A 1 266 ? -2.495 -5.919 0.541 1.00 96.75 266 VAL A N 1
ATOM 2164 C CA . VAL A 1 266 ? -2.654 -4.527 0.950 1.00 96.75 266 VAL A CA 1
ATOM 2165 C C . VAL A 1 266 ? -3.967 -4.340 1.697 1.00 96.75 266 VAL A C 1
ATOM 2167 O O . VAL A 1 266 ? -5.000 -4.900 1.332 1.00 96.75 266 VAL A O 1
ATOM 2170 N N . GLU A 1 267 ? -3.913 -3.532 2.749 1.00 96.25 267 GLU A N 1
ATOM 2171 C CA . GLU A 1 267 ? -5.084 -3.052 3.472 1.00 96.25 267 GLU A CA 1
ATOM 2172 C C . GLU A 1 267 ? -5.225 -1.541 3.286 1.00 96.25 267 GLU A C 1
ATOM 2174 O O . GLU A 1 267 ? -4.239 -0.798 3.236 1.00 96.25 267 GLU A O 1
ATOM 2179 N N . TYR A 1 268 ? -6.467 -1.082 3.170 1.00 96.31 268 TYR A N 1
ATOM 2180 C CA . TYR A 1 268 ? -6.779 0.318 2.922 1.00 96.31 268 TYR A CA 1
ATOM 2181 C C . TYR A 1 268 ? -6.877 1.084 4.241 1.00 96.31 268 TYR A C 1
ATOM 2183 O O . TYR A 1 268 ? -7.559 0.669 5.176 1.00 96.31 268 TYR A O 1
ATOM 2191 N N . GLY A 1 269 ? -6.194 2.222 4.299 1.00 95.06 269 GLY A N 1
ATOM 2192 C CA . GLY A 1 269 ? -6.346 3.212 5.355 1.00 95.06 269 GLY A CA 1
ATOM 2193 C C . GLY A 1 269 ? -7.241 4.366 4.921 1.00 95.06 269 GLY A C 1
ATOM 2194 O O . GLY A 1 269 ? -8.135 4.222 4.085 1.00 95.06 269 GLY A O 1
ATOM 2195 N N . ALA A 1 270 ? -6.972 5.546 5.471 1.00 93.00 270 ALA A N 1
ATOM 2196 C CA . ALA A 1 270 ? -7.690 6.763 5.128 1.00 93.00 270 ALA A CA 1
ATOM 2197 C C . ALA A 1 270 ? -7.623 7.091 3.623 1.00 93.00 270 ALA A C 1
ATOM 2199 O O . ALA A 1 270 ? -6.545 7.326 3.074 1.00 93.00 270 ALA A O 1
ATOM 2200 N N . GLN A 1 271 ? -8.793 7.202 2.988 1.00 91.81 271 GLN A N 1
ATOM 2201 C CA . GLN A 1 271 ? -8.955 7.723 1.631 1.00 91.81 271 GLN A CA 1
ATOM 2202 C C . GLN A 1 271 ? -9.570 9.126 1.684 1.00 91.81 271 GLN A C 1
ATOM 2204 O O . GLN A 1 271 ? -10.611 9.353 2.303 1.00 91.81 271 GLN A O 1
ATOM 2209 N N . LYS A 1 272 ? -8.895 10.099 1.079 1.00 84.06 272 LYS A N 1
ATOM 2210 C CA . LYS A 1 272 ? -9.288 11.511 1.013 1.00 84.06 272 LYS A CA 1
ATOM 2211 C C . LYS A 1 272 ? -8.945 12.057 -0.371 1.00 84.06 272 LYS A C 1
ATOM 2213 O O . LYS A 1 272 ? -7.953 11.618 -0.947 1.00 84.06 272 LYS A O 1
ATOM 2218 N N . PRO A 1 273 ? -9.636 13.104 -0.858 1.00 79.00 273 PRO A N 1
ATOM 2219 C CA . PRO A 1 273 ? -9.354 13.687 -2.176 1.00 79.00 273 PRO A CA 1
ATOM 2220 C C . PRO A 1 273 ? -7.887 14.095 -2.403 1.00 79.00 273 PRO A C 1
ATOM 2222 O O . PRO A 1 273 ? -7.406 14.106 -3.529 1.00 79.00 273 PRO A O 1
ATOM 2225 N N . TYR A 1 274 ? -7.168 14.416 -1.325 1.00 78.00 274 TYR A N 1
ATOM 2226 C CA . TYR A 1 274 ? -5.772 14.862 -1.328 1.00 78.00 274 TYR A CA 1
ATOM 2227 C C . TYR A 1 274 ? -4.821 13.915 -0.572 1.00 78.00 274 TYR A C 1
ATOM 2229 O O . TYR A 1 274 ? -3.648 14.253 -0.383 1.00 78.00 274 TYR A O 1
ATOM 2237 N N . ALA A 1 275 ? -5.303 12.770 -0.073 1.00 86.44 275 ALA A N 1
ATOM 2238 C CA . ALA A 1 275 ? -4.472 11.822 0.665 1.00 86.44 275 ALA A CA 1
ATOM 2239 C C . ALA A 1 275 ? -5.017 10.388 0.613 1.00 86.44 275 ALA A C 1
ATOM 2241 O O . ALA A 1 275 ? -6.172 10.172 0.956 1.00 86.44 275 ALA A O 1
ATOM 2242 N N . HIS A 1 276 ? -4.168 9.416 0.292 1.00 94.19 276 HIS A N 1
ATOM 2243 C CA . HIS A 1 276 ? -4.511 7.994 0.297 1.00 94.19 276 HIS A CA 1
ATOM 2244 C C . HIS A 1 276 ? -3.498 7.219 1.135 1.00 94.19 276 HIS A C 1
ATOM 2246 O O . HIS A 1 276 ? -2.291 7.418 1.001 1.00 94.19 276 HIS A O 1
ATOM 2252 N N . GLU A 1 277 ? -3.980 6.354 2.012 1.00 96.56 277 GLU A N 1
ATOM 2253 C CA . GLU A 1 277 ? -3.164 5.566 2.929 1.00 96.56 277 GLU A CA 1
ATOM 2254 C C . GLU A 1 277 ? -3.356 4.078 2.659 1.00 96.56 277 GLU A C 1
ATOM 2256 O O . GLU A 1 277 ? -4.483 3.606 2.501 1.00 96.56 277 GLU A O 1
ATOM 2261 N N . TYR A 1 278 ? -2.245 3.348 2.628 1.00 97.56 278 TYR A N 1
ATOM 2262 C CA . TYR A 1 278 ? -2.224 1.913 2.377 1.00 97.56 278 TYR A CA 1
ATOM 2263 C C . TYR A 1 278 ? -1.214 1.238 3.301 1.00 97.56 278 TYR A C 1
ATOM 2265 O O . TYR A 1 278 ? -0.136 1.784 3.553 1.00 97.56 278 TYR A O 1
ATOM 2273 N N . PHE A 1 279 ? -1.547 0.039 3.769 1.00 96.00 279 PHE A N 1
ATOM 2274 C CA . PHE A 1 279 ? -0.689 -0.801 4.599 1.00 96.00 279 PHE A CA 1
ATOM 2275 C C . PHE A 1 279 ? -0.294 -2.031 3.799 1.00 96.00 279 PHE A C 1
ATOM 2277 O O . PHE A 1 279 ? -1.136 -2.870 3.482 1.00 96.00 279 PHE A O 1
ATOM 2284 N N . PHE A 1 280 ? 0.981 -2.109 3.432 1.00 94.56 280 PHE A N 1
ATOM 2285 C CA . PHE A 1 280 ? 1.476 -3.157 2.553 1.00 94.56 280 PHE A CA 1
ATOM 2286 C C . PHE A 1 280 ? 2.080 -4.311 3.338 1.00 94.56 280 PHE A C 1
ATOM 2288 O O . PHE A 1 280 ? 2.792 -4.112 4.320 1.00 94.56 280 PHE A O 1
ATOM 2295 N N . ASN A 1 281 ? 1.845 -5.518 2.834 1.00 91.44 281 ASN A N 1
ATOM 2296 C CA . ASN A 1 281 ? 2.581 -6.729 3.160 1.00 91.44 281 ASN A CA 1
ATOM 2297 C C . ASN A 1 281 ? 2.923 -7.450 1.846 1.00 91.44 281 ASN A C 1
ATOM 2299 O O . ASN A 1 281 ? 2.340 -8.483 1.504 1.00 91.44 281 ASN A O 1
ATOM 2303 N N . ALA A 1 282 ? 3.833 -6.854 1.074 1.00 90.00 282 ALA A N 1
ATOM 2304 C CA . ALA A 1 282 ? 4.204 -7.283 -0.271 1.00 90.00 282 ALA A CA 1
ATOM 2305 C C . ALA A 1 282 ? 5.720 -7.430 -0.405 1.00 90.00 282 ALA A C 1
ATOM 2307 O O . ALA A 1 282 ? 6.453 -6.449 -0.528 1.00 90.00 282 ALA A O 1
ATOM 2308 N N . GLY A 1 283 ? 6.201 -8.677 -0.382 1.00 88.31 283 GLY A N 1
ATOM 2309 C CA . GLY A 1 283 ? 7.633 -8.975 -0.396 1.00 88.31 283 GLY A CA 1
ATOM 2310 C C . GLY A 1 283 ? 8.377 -8.212 0.716 1.00 88.31 283 GLY A C 1
ATOM 2311 O O . GLY A 1 283 ? 8.054 -8.402 1.892 1.00 88.31 283 GLY A O 1
ATOM 2312 N N . PRO A 1 284 ? 9.360 -7.357 0.382 1.00 85.69 284 PRO A N 1
ATOM 2313 C CA . PRO A 1 284 ? 10.081 -6.552 1.365 1.00 85.69 284 PRO A CA 1
ATOM 2314 C C . PRO A 1 284 ? 9.346 -5.263 1.783 1.00 85.69 284 PRO A C 1
ATOM 2316 O O . PRO A 1 284 ? 9.758 -4.592 2.728 1.00 85.69 284 PRO A O 1
ATOM 2319 N N . ILE A 1 285 ? 8.246 -4.908 1.116 1.00 89.25 285 ILE A N 1
ATOM 2320 C CA . ILE A 1 285 ? 7.422 -3.745 1.450 1.00 89.25 285 ILE A CA 1
ATOM 2321 C C . ILE A 1 285 ? 6.394 -4.168 2.502 1.00 89.25 285 ILE A C 1
ATOM 2323 O O . ILE A 1 285 ? 5.317 -4.674 2.183 1.00 89.25 285 ILE A O 1
ATOM 2327 N N . LYS A 1 286 ? 6.763 -4.000 3.774 1.00 87.50 286 LYS A N 1
ATOM 2328 C CA . LYS A 1 286 ? 5.960 -4.382 4.949 1.00 87.50 286 LYS A CA 1
ATOM 2329 C C . LYS A 1 286 ? 5.707 -3.189 5.864 1.00 87.50 286 LYS A C 1
ATOM 2331 O O . LYS A 1 286 ? 6.145 -3.180 7.010 1.00 87.50 286 LYS A O 1
ATOM 2336 N N . TYR A 1 287 ? 5.144 -2.129 5.305 1.00 85.62 287 TYR A N 1
ATOM 2337 C CA . TYR A 1 287 ? 4.932 -0.872 6.012 1.00 85.62 287 TYR A CA 1
ATOM 2338 C C . TYR A 1 287 ? 3.814 -0.059 5.361 1.00 85.62 287 TYR A C 1
ATOM 2340 O O . TYR A 1 287 ? 3.368 -0.323 4.240 1.00 85.62 287 TYR A O 1
ATOM 2348 N N . ARG A 1 288 ? 3.383 0.969 6.081 1.00 90.50 288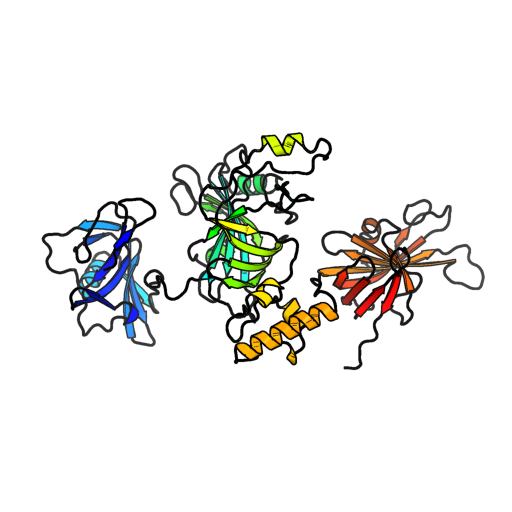 ARG A N 1
ATOM 2349 C CA . ARG A 1 288 ? 2.454 1.998 5.639 1.00 90.50 288 ARG A CA 1
ATOM 2350 C C . ARG A 1 288 ? 3.105 2.905 4.599 1.00 90.50 288 ARG A C 1
ATOM 2352 O O . ARG A 1 288 ? 4.225 3.382 4.784 1.00 90.50 288 ARG A O 1
ATOM 2359 N N . LEU A 1 289 ? 2.366 3.218 3.541 1.00 94.44 289 LEU A N 1
ATOM 2360 C CA . LEU A 1 289 ? 2.684 4.303 2.615 1.00 94.44 289 LEU A CA 1
ATOM 2361 C C . LEU A 1 289 ? 1.521 5.286 2.552 1.00 94.44 289 LEU A C 1
ATOM 2363 O O . LEU A 1 289 ? 0.350 4.902 2.561 1.00 94.44 289 LEU A O 1
ATOM 2367 N N . VAL A 1 290 ? 1.862 6.569 2.461 1.00 93.06 290 VAL A N 1
ATOM 2368 C CA . VAL A 1 290 ? 0.890 7.652 2.331 1.00 93.06 290 VAL A CA 1
ATOM 2369 C C . VAL A 1 290 ? 1.158 8.411 1.042 1.00 93.06 290 VAL A C 1
ATOM 2371 O O . VAL A 1 290 ? 2.232 8.979 0.852 1.00 93.06 290 VAL A O 1
ATOM 2374 N N . PHE A 1 291 ? 0.157 8.455 0.177 1.00 93.69 291 PHE A N 1
ATOM 2375 C CA . PHE A 1 291 ? 0.132 9.272 -1.025 1.00 93.69 291 PHE A CA 1
ATOM 2376 C C . PHE A 1 291 ? -0.524 10.600 -0.681 1.00 93.69 291 PHE A C 1
ATOM 2378 O O . PHE A 1 291 ? -1.643 10.612 -0.176 1.00 93.69 291 PHE A O 1
ATOM 2385 N N . ARG A 1 292 ? 0.149 11.725 -0.916 1.00 84.25 292 ARG A N 1
ATOM 2386 C CA . ARG A 1 292 ? -0.385 13.063 -0.643 1.00 84.25 292 ARG A CA 1
ATOM 2387 C C . ARG A 1 292 ? -0.228 13.983 -1.830 1.00 84.25 292 ARG A C 1
ATOM 2389 O O . ARG A 1 292 ? 0.839 14.039 -2.431 1.00 84.25 292 ARG A O 1
ATOM 2396 N N . PHE A 1 293 ? -1.272 14.756 -2.094 1.00 79.38 293 PHE A N 1
ATOM 2397 C CA . PHE A 1 293 ? -1.201 15.879 -3.010 1.00 79.38 293 PHE A CA 1
ATOM 2398 C C . PHE A 1 293 ? -0.618 17.085 -2.270 1.00 79.38 293 PHE A C 1
ATOM 2400 O O . PHE A 1 293 ? -1.203 17.562 -1.294 1.00 79.38 293 PHE A O 1
ATOM 2407 N N . LEU A 1 294 ? 0.560 17.547 -2.684 1.00 72.94 294 LEU A N 1
ATOM 2408 C CA . LEU A 1 294 ? 1.281 18.647 -2.043 1.00 72.94 294 LEU A CA 1
ATOM 2409 C C . LEU A 1 294 ? 1.546 19.760 -3.057 1.00 72.94 294 LEU A C 1
ATOM 2411 O O . LEU A 1 294 ? 1.832 19.493 -4.222 1.00 72.94 294 LEU A O 1
ATOM 2415 N N . ARG A 1 295 ? 1.495 21.016 -2.601 1.00 57.59 295 ARG A N 1
ATOM 2416 C CA . ARG A 1 295 ? 2.014 22.157 -3.368 1.00 57.59 295 ARG A CA 1
ATOM 2417 C C . ARG A 1 295 ? 3.542 22.163 -3.259 1.00 57.59 295 ARG A C 1
ATOM 2419 O O . ARG A 1 295 ? 4.064 22.002 -2.156 1.00 57.59 295 ARG A O 1
ATOM 2426 N N . SER A 1 296 ? 4.242 22.318 -4.382 1.00 52.31 296 SER A N 1
ATOM 2427 C CA . SER A 1 296 ? 5.707 22.387 -4.399 1.00 52.31 296 SER A CA 1
ATOM 2428 C C . SER A 1 296 ? 6.187 23.673 -3.714 1.00 52.31 296 SER A C 1
ATOM 2430 O O . SER A 1 296 ? 5.764 24.767 -4.072 1.00 52.31 296 SER A O 1
ATOM 2432 N N . THR A 1 297 ? 7.050 23.544 -2.704 1.00 41.38 297 THR A N 1
ATOM 2433 C CA . THR A 1 297 ? 7.767 24.660 -2.055 1.00 41.38 297 THR A CA 1
ATOM 2434 C C . THR A 1 297 ? 9.247 24.304 -1.915 1.00 41.38 297 THR A C 1
ATOM 2436 O O . THR A 1 297 ? 9.796 24.317 -0.813 1.00 41.38 297 THR A O 1
ATOM 2439 N N . PHE A 1 298 ? 9.885 23.876 -3.007 1.00 42.72 298 PHE A N 1
ATOM 2440 C CA . PHE A 1 298 ? 11.300 23.497 -3.005 1.00 42.72 298 PHE A CA 1
ATOM 2441 C C . PHE A 1 298 ? 12.077 24.240 -4.091 1.00 42.72 298 PHE A C 1
ATOM 2443 O O . PHE A 1 298 ? 12.492 23.659 -5.086 1.00 42.72 298 PHE A O 1
ATOM 2450 N N . SER A 1 299 ? 12.320 25.527 -3.862 1.00 39.69 299 SER A N 1
ATOM 2451 C CA . SER A 1 299 ? 13.449 26.229 -4.466 1.00 39.69 299 SER A CA 1
ATOM 2452 C C . SER A 1 299 ? 14.264 26.841 -3.336 1.00 39.69 299 SER A C 1
ATOM 2454 O O . SER A 1 299 ? 13.852 27.859 -2.799 1.00 39.69 299 SER A O 1
ATOM 2456 N N . GLU A 1 300 ? 15.361 26.201 -2.927 1.00 37.25 300 GLU A N 1
ATOM 2457 C CA . GLU A 1 300 ? 16.517 26.904 -2.347 1.00 37.25 300 GLU A CA 1
ATOM 2458 C C . GLU A 1 300 ? 17.725 25.965 -2.165 1.00 37.25 300 GLU A C 1
ATOM 2460 O O . GLU A 1 300 ? 17.729 25.049 -1.341 1.00 37.25 300 GLU A O 1
ATOM 2465 N N . SER A 1 301 ? 18.697 26.211 -3.052 1.00 41.19 301 SER A N 1
ATOM 2466 C CA . SER A 1 301 ? 20.163 26.155 -2.918 1.00 41.19 301 SER A CA 1
ATOM 2467 C C . SER A 1 301 ? 20.843 24.939 -2.258 1.00 41.19 301 SER A C 1
ATOM 2469 O O . SER A 1 301 ? 21.172 24.910 -1.076 1.00 41.19 301 SER A O 1
ATOM 2471 N N . LEU A 1 302 ? 21.281 24.011 -3.122 1.00 39.78 302 LEU A N 1
ATOM 2472 C CA . LEU A 1 302 ? 22.293 22.969 -2.861 1.00 39.78 302 LEU A CA 1
ATOM 2473 C C . LEU A 1 302 ? 23.601 23.503 -2.233 1.00 39.78 302 LEU A C 1
ATOM 2475 O O . LEU A 1 302 ? 24.286 22.76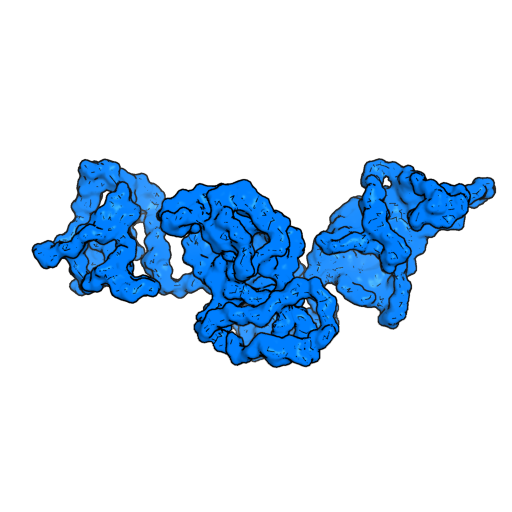7 -1.527 1.00 39.78 302 LEU A O 1
ATOM 2479 N N . LYS A 1 303 ? 23.955 24.765 -2.513 1.00 39.06 303 LYS A N 1
ATOM 2480 C CA . LYS A 1 303 ? 25.215 25.391 -2.079 1.00 39.06 303 LYS A CA 1
ATOM 2481 C C . LYS A 1 303 ? 25.275 25.662 -0.572 1.00 39.06 303 LYS A C 1
ATOM 2483 O O . LYS A 1 303 ? 26.319 25.436 0.019 1.00 39.06 303 LYS A O 1
ATOM 2488 N N . GLU A 1 304 ? 24.168 26.056 0.055 1.00 45.50 304 GLU A N 1
ATOM 2489 C CA . GLU A 1 304 ? 24.144 26.394 1.491 1.00 45.50 304 GLU A CA 1
ATOM 2490 C C . GLU A 1 304 ? 24.205 25.156 2.397 1.00 45.50 304 GLU A C 1
ATOM 2492 O O . GLU A 1 304 ? 24.720 25.217 3.510 1.00 45.50 304 GLU A O 1
ATOM 2497 N N . ILE A 1 305 ? 23.689 24.014 1.928 1.00 47.03 305 ILE A N 1
ATOM 2498 C CA . ILE A 1 305 ? 23.637 22.768 2.712 1.00 47.03 305 ILE A CA 1
ATOM 2499 C C . ILE A 1 305 ? 25.024 22.112 2.799 1.00 47.03 305 ILE A C 1
ATOM 2501 O O . ILE A 1 305 ? 25.366 21.540 3.832 1.00 47.03 305 ILE A O 1
ATOM 2505 N N . LEU A 1 306 ? 25.826 22.204 1.732 1.00 43.88 306 LEU A N 1
ATOM 2506 C CA . LEU A 1 306 ? 27.160 21.596 1.667 1.00 43.88 306 LEU A CA 1
ATOM 2507 C C . LEU A 1 306 ? 28.203 22.339 2.519 1.00 43.88 306 LEU A C 1
ATOM 2509 O O . LEU A 1 306 ? 29.153 21.715 2.978 1.00 43.88 306 LEU A O 1
ATOM 2513 N N . GLU A 1 307 ? 28.012 23.634 2.788 1.00 46.25 307 GLU A N 1
ATOM 2514 C CA . GLU A 1 307 ? 28.934 24.431 3.615 1.00 46.25 307 GLU A CA 1
ATOM 2515 C C . GLU A 1 307 ? 28.781 24.187 5.130 1.00 46.25 307 GLU A C 1
ATOM 2517 O O . GLU A 1 307 ? 29.687 24.514 5.893 1.00 46.25 307 GLU A O 1
ATOM 2522 N N . GLN A 1 308 ? 27.672 23.594 5.596 1.00 46.41 308 GLN A N 1
ATOM 2523 C CA . GLN A 1 308 ? 27.355 23.519 7.034 1.00 46.41 308 GLN A CA 1
ATOM 2524 C C . GLN A 1 308 ? 27.710 22.196 7.736 1.00 46.41 308 GLN A C 1
ATOM 2526 O O . GLN A 1 308 ? 27.574 22.124 8.957 1.00 46.41 308 GLN A O 1
ATOM 2531 N N . MET A 1 309 ? 28.144 21.139 7.035 1.00 45.59 309 MET A N 1
ATOM 2532 C CA . MET A 1 309 ? 28.368 19.826 7.672 1.00 45.59 309 MET A CA 1
ATOM 2533 C C . MET A 1 309 ? 29.584 19.065 7.100 1.00 45.59 309 MET A C 1
ATOM 2535 O O . MET A 1 309 ? 29.417 18.249 6.198 1.00 45.59 309 MET A O 1
ATOM 2539 N N . PRO A 1 310 ? 30.805 19.271 7.638 1.00 38.34 310 PRO A N 1
ATOM 2540 C CA . PRO A 1 310 ? 32.027 18.637 7.126 1.00 38.34 310 PRO A CA 1
ATOM 2541 C C . PRO A 1 310 ? 32.277 17.175 7.558 1.00 38.34 310 PRO A C 1
ATOM 2543 O O . PRO A 1 310 ? 33.305 16.619 7.187 1.00 38.34 310 PRO A O 1
ATOM 2546 N N . PHE A 1 311 ? 31.380 16.519 8.307 1.00 40.38 311 PHE A N 1
ATOM 2547 C CA . PHE A 1 311 ? 31.616 15.153 8.808 1.00 40.38 311 PHE A CA 1
ATOM 2548 C C . PHE A 1 311 ? 30.351 14.288 8.781 1.00 40.38 311 PHE A C 1
ATOM 2550 O O . PHE A 1 311 ? 29.648 14.164 9.782 1.00 40.38 311 PHE A O 1
ATOM 2557 N N . LEU A 1 312 ? 30.059 13.672 7.636 1.00 37.41 312 LEU A N 1
ATOM 2558 C CA . LEU A 1 312 ? 29.164 12.519 7.547 1.00 37.41 312 LEU A CA 1
ATOM 2559 C C . LEU A 1 312 ? 29.816 11.488 6.621 1.00 37.41 312 LEU A C 1
ATOM 2561 O O . LEU A 1 312 ? 30.070 11.779 5.455 1.00 37.41 312 LEU A O 1
ATOM 2565 N N . GLU A 1 313 ? 30.115 10.307 7.165 1.00 38.91 313 GLU A N 1
ATOM 2566 C CA . GLU A 1 313 ? 30.522 9.136 6.383 1.00 38.91 313 GLU A CA 1
ATOM 2567 C C . GLU A 1 313 ? 29.441 8.785 5.345 1.00 38.91 313 GLU A C 1
ATOM 2569 O O . GLU A 1 313 ? 28.249 9.015 5.570 1.00 38.91 313 GLU A O 1
ATOM 2574 N N . GLU A 1 314 ? 29.880 8.251 4.201 1.00 37.72 314 GLU A N 1
ATOM 2575 C CA . GLU A 1 314 ? 29.128 7.992 2.962 1.00 37.72 314 GLU A CA 1
ATOM 2576 C C . GLU A 1 314 ? 27.972 6.969 3.102 1.00 37.72 314 GLU A C 1
ATOM 2578 O O . GLU A 1 314 ? 27.919 5.947 2.416 1.00 37.72 314 GLU A O 1
ATOM 2583 N N . GLU A 1 315 ? 26.969 7.232 3.942 1.00 40.84 315 GLU A N 1
ATOM 2584 C CA . GLU A 1 315 ? 25.637 6.675 3.702 1.00 40.84 315 GLU A CA 1
ATOM 2585 C C . GLU A 1 315 ? 25.081 7.283 2.401 1.00 40.84 315 GLU A C 1
ATOM 2587 O O . GLU A 1 315 ? 25.328 8.449 2.098 1.00 40.84 315 GLU A O 1
ATOM 2592 N N . LYS A 1 316 ? 24.321 6.503 1.614 1.00 49.31 316 LYS A N 1
ATOM 2593 C CA . LYS A 1 316 ? 23.707 6.901 0.326 1.00 49.31 316 LYS A CA 1
ATOM 2594 C C . LYS A 1 316 ? 22.697 8.045 0.471 1.00 49.31 316 LYS A C 1
ATOM 2596 O O . LYS A 1 316 ? 21.484 7.854 0.350 1.00 49.31 316 LYS A O 1
ATOM 2601 N N . ILE A 1 317 ? 23.195 9.239 0.738 1.00 50.56 317 ILE A N 1
ATOM 2602 C CA . ILE A 1 317 ? 22.433 10.469 0.839 1.00 50.56 317 ILE A CA 1
ATOM 2603 C C . ILE A 1 317 ? 22.316 11.017 -0.578 1.00 50.56 317 ILE A C 1
ATOM 2605 O O . ILE A 1 317 ? 23.306 11.399 -1.198 1.00 50.56 317 ILE A O 1
ATOM 2609 N N . LEU A 1 318 ? 21.098 11.022 -1.119 1.00 48.44 318 LEU A N 1
ATOM 2610 C CA . LEU A 1 318 ? 20.859 11.676 -2.404 1.00 48.44 318 LEU A CA 1
ATOM 2611 C C . LEU A 1 318 ? 20.930 13.204 -2.233 1.00 48.44 318 LEU A C 1
ATOM 2613 O O . LEU A 1 318 ? 20.499 13.713 -1.189 1.00 48.44 318 LEU A O 1
ATOM 2617 N N . PRO A 1 319 ? 21.416 13.944 -3.250 1.00 48.28 319 PRO A N 1
ATOM 2618 C CA . PRO A 1 319 ? 21.373 15.403 -3.242 1.00 48.28 319 PRO A CA 1
ATOM 2619 C C . PRO A 1 319 ? 19.919 15.913 -3.126 1.00 48.28 319 PRO A C 1
ATOM 2621 O O . PRO A 1 319 ? 18.974 15.153 -3.383 1.00 48.28 319 PRO A O 1
ATOM 2624 N N . PRO A 1 320 ? 19.705 17.189 -2.740 1.00 47.00 320 PRO A N 1
ATOM 2625 C CA . PRO A 1 320 ? 18.387 17.817 -2.761 1.00 47.00 320 PRO A CA 1
ATOM 2626 C C . PRO A 1 320 ? 17.684 17.545 -4.093 1.00 47.00 320 PRO A C 1
ATOM 2628 O O . PRO A 1 320 ? 18.251 17.754 -5.161 1.00 47.00 320 PRO A O 1
ATOM 2631 N N . GLY A 1 321 ? 16.467 17.005 -4.021 1.00 46.22 321 GLY A N 1
ATOM 2632 C CA . GLY A 1 321 ? 15.741 16.596 -5.218 1.00 46.22 321 GLY A CA 1
ATOM 2633 C C . GLY A 1 321 ? 15.213 17.803 -5.983 1.00 46.22 321 GLY A C 1
ATOM 2634 O O . GLY A 1 321 ? 14.556 18.655 -5.388 1.00 46.22 321 GLY A O 1
ATOM 2635 N N . GLU A 1 322 ? 15.434 17.820 -7.294 1.00 42.69 322 GLU A N 1
ATOM 2636 C CA . GLU A 1 322 ? 14.704 18.664 -8.240 1.00 42.69 322 GLU A CA 1
ATOM 2637 C C . GLU A 1 322 ? 13.248 18.170 -8.290 1.00 42.69 322 GLU A C 1
ATOM 2639 O O . GLU A 1 322 ? 12.908 17.209 -8.981 1.00 42.69 322 GLU A O 1
ATOM 2644 N N . GLY A 1 323 ? 12.389 18.734 -7.441 1.00 42.59 323 GLY A N 1
ATOM 2645 C CA . GLY A 1 323 ? 10.949 18.508 -7.523 1.00 42.59 323 GLY A CA 1
ATOM 2646 C C . GLY A 1 323 ? 10.345 19.358 -8.644 1.00 42.59 323 GLY A C 1
ATOM 2647 O O . GLY A 1 323 ? 10.845 20.456 -8.887 1.00 42.59 323 GLY A O 1
ATOM 2648 N N . PRO A 1 324 ? 9.269 18.905 -9.314 1.00 40.62 324 PRO A N 1
ATOM 2649 C CA . PRO A 1 324 ? 8.548 19.758 -10.253 1.00 40.62 324 PRO A CA 1
ATOM 2650 C C . PRO A 1 324 ? 8.074 21.049 -9.560 1.00 40.62 324 PRO A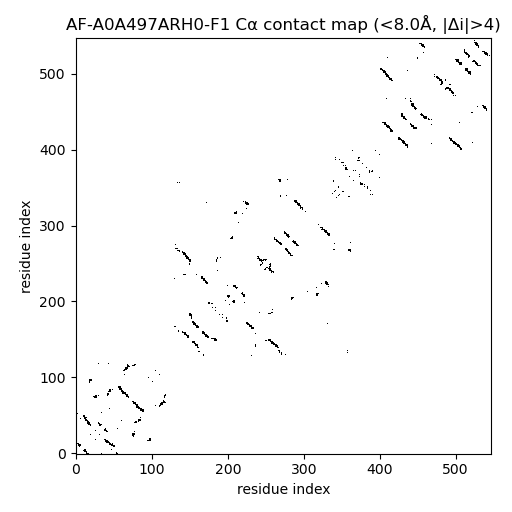 C 1
ATOM 2652 O O . PRO A 1 324 ? 7.759 21.052 -8.366 1.00 40.62 324 PRO A O 1
ATOM 2655 N N . SER A 1 325 ? 8.024 22.154 -10.307 1.00 48.66 325 SER A N 1
ATOM 2656 C CA . SER A 1 325 ? 7.559 23.470 -9.837 1.00 48.66 325 SER A CA 1
ATOM 2657 C C . SER A 1 325 ? 6.053 23.518 -9.545 1.00 48.66 325 SER A C 1
ATOM 2659 O O . SER A 1 325 ? 5.566 24.490 -8.972 1.00 48.66 325 SER A O 1
ATOM 2661 N N . GLU A 1 326 ? 5.311 22.472 -9.911 1.00 54.78 326 GLU A N 1
ATOM 2662 C CA . GLU A 1 326 ? 3.854 22.400 -9.819 1.00 54.78 326 GLU A CA 1
ATOM 2663 C C . GLU A 1 326 ? 3.371 21.486 -8.677 1.00 54.78 326 GLU A C 1
ATOM 2665 O O . GLU A 1 326 ? 4.093 20.579 -8.250 1.00 54.78 326 GLU A O 1
ATOM 2670 N N . PRO A 1 327 ? 2.149 21.704 -8.148 1.00 66.25 327 PRO A N 1
ATOM 2671 C CA . PRO A 1 327 ? 1.520 20.780 -7.211 1.00 66.25 327 PRO A CA 1
ATOM 2672 C C . PRO A 1 327 ? 1.404 19.371 -7.798 1.00 66.25 327 PRO A C 1
ATOM 2674 O O . PRO A 1 327 ? 0.989 19.197 -8.940 1.00 66.25 327 PRO A O 1
ATOM 2677 N N . GLY A 1 328 ? 1.719 18.358 -6.997 1.00 79.06 328 GLY A N 1
ATOM 2678 C CA . GLY A 1 328 ? 1.765 16.977 -7.465 1.00 79.06 328 GLY A CA 1
ATOM 2679 C C . GLY A 1 328 ? 1.465 15.968 -6.369 1.00 79.06 328 GLY A C 1
ATOM 2680 O O . GLY A 1 328 ? 1.422 16.291 -5.178 1.00 79.06 328 GLY A O 1
ATOM 2681 N N . TRP A 1 329 ? 1.244 14.724 -6.785 1.00 85.31 329 TRP A N 1
ATOM 2682 C CA . TRP A 1 329 ? 1.134 13.598 -5.870 1.00 85.31 329 TRP A CA 1
ATOM 2683 C C . TRP A 1 329 ? 2.524 13.112 -5.470 1.00 85.31 329 TRP A C 1
ATOM 2685 O O . TRP A 1 329 ? 3.450 13.038 -6.274 1.00 85.31 329 TRP A O 1
ATOM 2695 N N . TYR A 1 330 ? 2.658 12.766 -4.199 1.00 86.94 330 TYR A N 1
ATOM 2696 C CA . TYR A 1 330 ? 3.891 12.267 -3.620 1.00 86.94 330 TYR A CA 1
ATOM 2697 C C . TYR A 1 330 ? 3.603 11.044 -2.773 1.00 86.94 330 TYR A C 1
ATOM 2699 O O . TYR A 1 330 ? 2.654 11.059 -1.991 1.00 86.94 330 TYR A O 1
ATOM 2707 N N . VAL A 1 331 ? 4.452 10.027 -2.863 1.00 93.25 331 VAL A N 1
ATOM 2708 C CA . VAL A 1 331 ? 4.438 8.895 -1.936 1.00 93.25 331 VAL A CA 1
ATOM 2709 C C . VAL A 1 331 ? 5.469 9.110 -0.832 1.00 93.25 331 VAL A C 1
ATOM 2711 O O . VAL A 1 331 ? 6.627 9.473 -1.070 1.00 93.25 331 VAL A O 1
ATOM 2714 N N . ILE A 1 332 ? 5.018 8.914 0.401 1.00 84.69 332 ILE A N 1
ATOM 2715 C CA . ILE A 1 332 ? 5.779 9.112 1.628 1.00 84.69 332 ILE A CA 1
ATOM 2716 C C . ILE A 1 332 ? 5.754 7.799 2.406 1.00 84.69 332 ILE A C 1
ATOM 2718 O O . ILE A 1 332 ? 4.679 7.292 2.728 1.00 84.69 332 ILE A O 1
ATOM 2722 N N . ARG A 1 333 ? 6.937 7.287 2.758 1.00 86.12 333 ARG A N 1
ATOM 2723 C CA . ARG A 1 333 ? 7.104 6.289 3.821 1.00 86.12 333 ARG A CA 1
ATOM 2724 C C . ARG A 1 333 ? 7.247 7.036 5.152 1.00 86.12 333 ARG A C 1
ATOM 2726 O O . ARG A 1 333 ? 8.314 7.607 5.398 1.00 86.12 333 ARG A O 1
ATOM 2733 N N . PRO A 1 334 ? 6.192 7.129 5.981 1.00 72.88 334 PRO A N 1
ATOM 2734 C CA . PRO A 1 334 ? 6.304 7.783 7.274 1.00 72.88 334 PRO A CA 1
ATOM 2735 C C . PRO A 1 334 ? 7.252 6.984 8.180 1.00 72.88 334 PRO A C 1
ATOM 2737 O O . PRO A 1 334 ? 7.390 5.773 8.026 1.00 72.88 334 PRO A O 1
ATOM 2740 N N . LEU A 1 335 ? 7.923 7.664 9.112 1.00 69.06 335 LEU A N 1
ATOM 2741 C CA . LEU A 1 335 ? 8.682 6.982 10.169 1.00 69.06 335 LEU A CA 1
ATOM 2742 C C . LEU A 1 335 ? 7.712 6.292 11.134 1.00 69.06 335 LEU A C 1
ATOM 2744 O O . LEU A 1 335 ? 7.874 5.119 11.452 1.00 69.06 335 LEU A O 1
ATOM 2748 N N . ASP A 1 336 ? 6.665 7.022 11.509 1.00 72.12 336 ASP A N 1
ATOM 2749 C CA . ASP A 1 336 ? 5.555 6.538 12.314 1.00 72.12 336 ASP A CA 1
ATOM 2750 C C . ASP A 1 336 ? 4.556 5.726 11.467 1.00 72.12 336 ASP A C 1
ATOM 2752 O O . ASP A 1 336 ? 3.979 6.218 10.488 1.00 72.12 336 ASP A O 1
ATOM 2756 N N . GLN A 1 337 ? 4.346 4.469 11.854 1.00 81.50 337 GLN A N 1
ATOM 2757 C CA . GLN A 1 337 ? 3.405 3.562 11.194 1.00 81.50 337 GLN A CA 1
ATOM 2758 C C . GLN A 1 337 ? 1.964 3.703 11.709 1.00 81.50 337 GLN A C 1
ATOM 2760 O O . GLN A 1 337 ? 1.074 3.038 11.183 1.00 81.50 337 GLN A O 1
ATOM 2765 N N . THR A 1 338 ? 1.700 4.600 12.667 1.00 84.88 338 THR A N 1
ATOM 2766 C CA . THR A 1 338 ? 0.365 4.830 13.234 1.00 84.88 338 THR A CA 1
ATOM 2767 C C . THR A 1 338 ? -0.655 5.176 12.141 1.00 84.88 338 THR A C 1
ATOM 2769 O O . THR A 1 338 ? -0.478 6.173 11.424 1.00 84.88 338 THR A O 1
ATOM 2772 N N . PRO A 1 339 ? -1.744 4.394 12.003 1.00 93.44 339 PRO A N 1
ATOM 2773 C CA . PRO A 1 339 ? -2.820 4.691 11.067 1.00 93.44 339 PRO A CA 1
ATOM 2774 C C . PRO A 1 339 ? -3.392 6.094 11.251 1.00 93.44 339 PRO A C 1
ATOM 2776 O O . PRO A 1 339 ? -3.624 6.548 12.373 1.00 93.44 339 PRO A O 1
ATOM 2779 N N . TYR A 1 340 ? -3.685 6.780 10.144 1.00 92.19 340 TYR A N 1
ATOM 2780 C CA . TYR A 1 340 ? -4.128 8.171 10.199 1.00 92.19 340 TYR A CA 1
ATOM 2781 C C . TYR A 1 340 ? -5.384 8.358 11.060 1.00 92.19 340 TYR A C 1
ATOM 2783 O O . TYR A 1 340 ? -5.472 9.347 11.782 1.00 92.19 340 TYR A O 1
ATOM 2791 N N . VAL A 1 341 ? -6.333 7.419 11.031 1.00 94.81 341 VAL A N 1
ATOM 2792 C CA . VAL A 1 341 ? -7.613 7.518 11.755 1.00 94.81 341 VAL A CA 1
ATOM 2793 C C . VAL A 1 341 ? -7.474 7.641 13.277 1.00 94.81 341 VAL A C 1
ATOM 2795 O O . VAL A 1 341 ? -8.315 8.282 13.905 1.00 94.81 341 VAL A O 1
ATOM 2798 N N . ILE A 1 342 ? -6.394 7.101 13.849 1.00 93.31 342 ILE A N 1
ATOM 2799 C CA . ILE A 1 342 ? -6.056 7.184 15.279 1.00 93.31 342 ILE A CA 1
ATOM 2800 C C . ILE A 1 342 ? -4.883 8.139 15.555 1.00 93.31 342 ILE A C 1
ATOM 2802 O O . ILE A 1 342 ? -4.291 8.108 16.627 1.00 93.31 342 ILE A O 1
ATOM 2806 N N . SER A 1 343 ? -4.543 9.008 14.599 1.00 86.12 343 SER A N 1
ATOM 2807 C CA . SER A 1 343 ? -3.534 10.051 14.800 1.00 86.12 343 SER A CA 1
ATOM 2808 C C . SER A 1 343 ? -4.110 11.287 15.501 1.00 86.12 343 SER A C 1
ATOM 2810 O O . SER A 1 343 ? -5.288 11.625 15.336 1.00 86.12 343 SER A O 1
ATOM 2812 N N . ASP A 1 344 ? -3.250 12.040 16.195 1.00 81.56 344 ASP A N 1
ATOM 2813 C CA . ASP A 1 344 ? -3.611 13.330 16.804 1.00 81.56 344 ASP A CA 1
ATOM 2814 C C . ASP A 1 344 ? -4.175 14.327 15.777 1.00 81.56 344 ASP A C 1
ATOM 2816 O O . ASP A 1 344 ? -5.072 15.115 16.074 1.00 81.56 344 ASP A O 1
ATOM 2820 N N . GLU A 1 345 ? -3.701 14.264 14.532 1.00 80.88 345 GLU A N 1
ATOM 2821 C CA . GLU A 1 345 ? -4.184 15.116 13.445 1.00 80.88 345 GLU A CA 1
ATOM 2822 C C . GLU A 1 345 ? -5.620 14.765 13.024 1.00 80.88 345 GLU A C 1
ATOM 2824 O O . GLU A 1 345 ? -6.412 15.662 12.726 1.00 80.88 345 GLU A O 1
ATOM 2829 N N . ALA A 1 346 ? -5.985 13.477 12.992 1.00 88.62 346 ALA A N 1
ATOM 2830 C CA . ALA A 1 346 ? -7.365 13.068 12.727 1.00 88.62 346 ALA A CA 1
ATOM 2831 C C . ALA A 1 346 ? -8.300 13.478 13.867 1.00 88.62 346 ALA A C 1
ATOM 2833 O O . ALA A 1 346 ? -9.405 13.952 13.590 1.00 88.62 346 ALA A O 1
ATOM 2834 N N . ARG A 1 347 ? -7.832 13.378 15.119 1.00 90.75 347 ARG A N 1
ATOM 2835 C CA . ARG A 1 347 ? -8.542 13.880 16.302 1.00 90.75 347 ARG A CA 1
ATOM 2836 C C . ARG A 1 347 ? -8.793 15.382 16.201 1.00 90.75 347 ARG A C 1
ATOM 2838 O O . ARG A 1 347 ? -9.940 15.820 16.225 1.00 90.75 347 ARG A O 1
ATOM 2845 N N . LYS A 1 348 ? -7.735 16.169 15.972 1.00 87.00 348 LYS A N 1
ATOM 2846 C CA . LYS A 1 348 ? -7.803 17.632 15.819 1.00 87.00 348 LYS A CA 1
ATOM 2847 C C . LYS A 1 348 ? -8.772 18.059 14.716 1.00 87.00 348 LYS A C 1
ATOM 2849 O O . LYS A 1 348 ? -9.509 19.025 14.878 1.00 87.00 348 LYS A O 1
ATOM 2854 N N . LYS A 1 349 ? -8.781 17.336 13.594 1.00 84.00 349 LYS A N 1
ATOM 2855 C CA . LYS A 1 349 ? -9.671 17.601 12.452 1.00 84.00 349 LYS A CA 1
ATOM 2856 C C . LYS A 1 349 ? -11.065 16.996 12.596 1.00 84.00 349 LYS A C 1
ATOM 2858 O O . LYS A 1 349 ? -11.857 17.137 11.668 1.00 84.00 349 LYS A O 1
ATOM 2863 N N . LYS A 1 350 ? -11.345 16.287 13.696 1.00 91.19 350 LYS A N 1
ATOM 2864 C CA . LYS A 1 350 ? -12.557 15.477 13.891 1.00 91.19 350 LYS A CA 1
ATOM 2865 C C . LYS A 1 350 ? -12.863 14.575 12.685 1.00 91.19 350 LYS A C 1
ATOM 2867 O O . LYS A 1 350 ? -14.015 14.315 12.363 1.00 91.19 350 LYS A O 1
ATOM 2872 N N . TRP A 1 351 ? -11.824 14.110 11.991 1.00 91.38 351 TRP A N 1
ATOM 2873 C CA . TRP A 1 351 ? -11.990 13.303 10.786 1.00 91.38 351 TRP A CA 1
ATOM 2874 C C . TRP A 1 351 ? -12.304 11.861 11.169 1.00 91.38 351 TRP A C 1
ATOM 2876 O O . TRP A 1 351 ? -11.557 11.279 11.947 1.00 91.38 351 TRP A O 1
ATOM 2886 N N . ILE A 1 352 ? -13.352 11.275 10.601 1.00 93.25 352 ILE A N 1
ATOM 2887 C CA . ILE A 1 352 ? -13.755 9.883 10.822 1.00 93.25 352 ILE A CA 1
ATOM 2888 C C . ILE A 1 352 ? -14.121 9.262 9.461 1.00 93.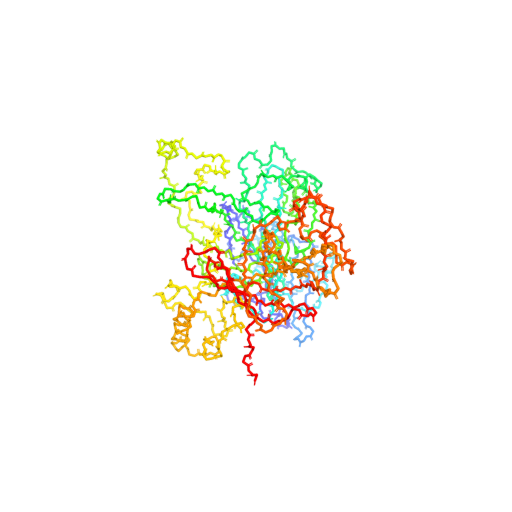25 352 ILE A C 1
ATOM 2890 O O . ILE A 1 352 ? -14.608 9.992 8.591 1.00 93.25 352 ILE A O 1
ATOM 2894 N N . PRO A 1 353 ? -13.849 7.968 9.216 1.00 92.25 353 PRO A N 1
ATOM 2895 C CA . PRO A 1 353 ? -14.263 7.312 7.977 1.00 92.25 353 PRO A CA 1
ATOM 2896 C C . PRO A 1 353 ? -15.791 7.147 7.861 1.00 92.25 353 PRO A C 1
ATOM 2898 O O . PRO A 1 353 ? -16.517 7.383 8.834 1.00 92.25 353 PRO A O 1
ATOM 2901 N N . PRO A 1 354 ? -16.301 6.733 6.684 1.00 88.62 354 PRO A N 1
ATOM 2902 C CA . PRO A 1 354 ? -17.708 6.371 6.499 1.00 88.62 354 PRO A CA 1
ATOM 2903 C C . PRO A 1 354 ? -18.196 5.285 7.473 1.00 88.62 354 PRO A C 1
ATOM 2905 O O . PRO A 1 354 ? -17.399 4.592 8.108 1.00 88.62 354 PRO A O 1
ATOM 2908 N N . GLU A 1 355 ? -19.518 5.159 7.622 1.00 90.38 355 GLU A N 1
ATOM 2909 C CA . GLU A 1 355 ? -20.130 4.129 8.478 1.00 90.38 355 GLU A CA 1
ATOM 2910 C C . GLU A 1 355 ? -19.644 2.725 8.083 1.00 90.38 355 GLU A C 1
ATOM 2912 O O . GLU A 1 355 ? -19.455 2.430 6.903 1.00 90.38 355 GLU A O 1
ATOM 2917 N N . GLY A 1 356 ? -19.392 1.864 9.075 1.00 92.44 356 GLY A N 1
ATOM 2918 C CA . GLY A 1 356 ? -18.949 0.489 8.834 1.00 92.44 356 GLY A CA 1
ATOM 2919 C C . GLY A 1 356 ? -17.493 0.339 8.377 1.00 92.44 356 GLY A C 1
ATOM 2920 O O . GLY A 1 356 ? -17.076 -0.776 8.062 1.00 92.44 356 GLY A O 1
ATOM 2921 N N . ARG A 1 357 ? -16.708 1.425 8.327 1.00 94.56 357 ARG A N 1
ATOM 2922 C CA . ARG A 1 357 ? -15.288 1.403 7.941 1.00 94.56 357 ARG A CA 1
ATOM 2923 C C . ARG A 1 357 ? -14.390 1.831 9.095 1.00 94.56 357 ARG A C 1
ATOM 2925 O O . ARG A 1 357 ? -14.674 2.807 9.785 1.00 94.56 357 ARG A O 1
ATOM 2932 N N . SER A 1 358 ? -13.296 1.103 9.302 1.00 96.31 358 SER A N 1
ATOM 2933 C CA . SER A 1 358 ? -12.301 1.406 10.329 1.00 96.31 358 SER A CA 1
ATOM 2934 C C . SER A 1 358 ? -11.081 2.137 9.768 1.00 96.31 358 SER A C 1
ATOM 2936 O O . SER A 1 358 ? -10.457 2.899 10.486 1.00 96.31 358 SER A O 1
ATOM 2938 N N . CYS A 1 359 ? -10.679 1.926 8.515 1.00 95.06 359 CYS A N 1
ATOM 2939 C CA . CYS A 1 359 ? -9.376 2.382 8.010 1.00 95.06 359 CYS A CA 1
ATOM 2940 C C . CYS A 1 359 ? -8.192 1.922 8.886 1.00 95.06 359 CYS A C 1
ATOM 2942 O O . CYS A 1 359 ? -7.169 2.609 8.965 1.00 95.06 359 CYS A O 1
ATOM 2944 N N . LEU A 1 360 ? -8.347 0.795 9.587 1.00 94.81 360 LEU A N 1
ATOM 2945 C CA . LEU A 1 360 ? -7.333 0.191 10.442 1.00 94.81 360 LEU A CA 1
ATOM 2946 C C . LEU A 1 360 ? -6.929 -1.178 9.878 1.00 94.81 360 LEU A C 1
ATOM 2948 O O . LEU A 1 360 ? -7.808 -1.987 9.554 1.00 94.81 360 LEU A O 1
ATOM 2952 N N . PRO A 1 361 ? -5.620 -1.497 9.852 1.00 91.75 361 PRO A N 1
ATOM 2953 C CA . PRO A 1 361 ? -5.155 -2.846 9.564 1.00 91.75 361 PRO A CA 1
ATOM 2954 C C . PRO A 1 361 ? -5.846 -3.875 10.452 1.00 91.75 361 PRO A C 1
ATOM 2956 O O . PRO A 1 361 ? -6.105 -3.632 11.637 1.00 91.75 361 PRO A O 1
ATOM 2959 N N . ARG A 1 362 ? -6.100 -5.059 9.906 1.00 89.06 362 ARG A N 1
ATOM 2960 C CA . ARG A 1 362 ? -6.747 -6.173 10.598 1.00 89.06 362 ARG A CA 1
ATOM 2961 C C . ARG A 1 362 ? -6.059 -6.495 11.920 1.00 89.06 362 ARG A C 1
ATOM 2963 O O . ARG A 1 362 ? -6.735 -6.638 12.936 1.00 89.06 362 ARG A O 1
ATOM 2970 N N . ALA A 1 363 ? -4.726 -6.528 11.916 1.00 83.62 363 ALA A N 1
ATOM 2971 C CA . ALA A 1 363 ? -3.923 -6.792 13.108 1.00 83.62 363 ALA A CA 1
ATOM 2972 C C . ALA A 1 363 ? -4.188 -5.785 14.241 1.00 83.62 363 ALA A C 1
ATOM 2974 O O . ALA A 1 363 ? -4.120 -6.152 15.410 1.00 83.62 363 ALA A O 1
ATOM 2975 N N . ILE A 1 364 ? -4.516 -4.532 13.911 1.00 86.69 364 ILE A N 1
ATOM 2976 C CA . ILE A 1 364 ? -4.892 -3.504 14.887 1.00 86.69 364 ILE A CA 1
ATOM 2977 C C . ILE A 1 364 ? -6.358 -3.673 15.301 1.00 86.69 364 ILE A C 1
ATOM 2979 O O . ILE A 1 364 ? -6.655 -3.697 16.493 1.00 86.69 364 ILE A O 1
ATOM 2983 N N . ARG A 1 365 ? -7.278 -3.858 14.344 1.00 90.62 365 ARG A N 1
ATOM 2984 C CA . ARG A 1 365 ? -8.716 -4.035 14.624 1.00 90.62 365 ARG A CA 1
ATOM 2985 C C . ARG A 1 365 ? -9.013 -5.166 15.600 1.00 90.62 365 ARG A C 1
ATOM 2987 O O . ARG A 1 365 ? -9.875 -5.019 16.465 1.00 90.62 365 ARG A O 1
ATOM 2994 N N . GLU A 1 366 ? -8.325 -6.295 15.449 1.00 88.00 366 GLU A N 1
ATOM 2995 C CA . GLU A 1 366 ? -8.548 -7.487 16.272 1.00 88.00 366 GLU A CA 1
ATOM 2996 C C . GLU A 1 366 ? -8.180 -7.262 17.747 1.00 88.00 366 GLU A C 1
ATOM 2998 O O . GLU A 1 366 ? -8.790 -7.873 18.622 1.00 88.00 366 GLU A O 1
ATOM 3003 N N . GLN A 1 367 ? -7.258 -6.338 18.031 1.00 83.62 367 GLN A N 1
ATOM 3004 C CA . GLN A 1 367 ? -6.824 -5.996 19.390 1.00 83.62 367 GLN A CA 1
ATOM 3005 C C . GLN A 1 367 ? -7.756 -4.998 20.093 1.00 83.62 367 GLN A C 1
ATOM 3007 O O . GLN A 1 367 ? -7.674 -4.836 21.310 1.00 83.62 367 GLN A O 1
ATOM 3012 N N . ILE A 1 368 ? -8.637 -4.323 19.347 1.00 89.00 368 ILE A N 1
ATOM 3013 C CA . ILE A 1 368 ? -9.495 -3.265 19.884 1.00 89.00 368 ILE A CA 1
ATOM 3014 C C . ILE A 1 368 ? -10.722 -3.883 20.583 1.00 89.00 368 ILE A C 1
ATOM 3016 O O . ILE A 1 368 ? -11.470 -4.637 19.934 1.00 89.00 368 ILE A O 1
ATOM 3020 N N . PRO A 1 369 ? -10.967 -3.557 21.873 1.00 91.12 369 PRO A N 1
ATOM 3021 C CA . PRO A 1 369 ? -12.170 -3.964 22.603 1.00 91.12 369 PRO A CA 1
ATOM 3022 C C . PRO A 1 369 ? -13.450 -3.526 21.888 1.00 91.12 369 PRO A C 1
ATOM 3024 O O . PRO A 1 369 ? -13.467 -2.471 21.257 1.00 91.12 369 PRO A O 1
ATOM 3027 N N . LYS A 1 370 ? -14.523 -4.326 21.964 1.00 93.62 370 LYS A N 1
ATOM 3028 C CA . LYS A 1 370 ? -15.757 -4.098 21.183 1.00 93.62 370 LYS A CA 1
ATOM 3029 C C . LYS A 1 370 ? -16.362 -2.714 21.434 1.00 93.62 370 LYS A C 1
ATOM 3031 O O . LYS A 1 370 ? -16.820 -2.080 20.492 1.00 93.62 370 LYS A O 1
ATOM 3036 N N . GLU A 1 371 ? -16.303 -2.243 22.670 1.00 94.44 371 GLU A N 1
ATOM 3037 C CA . GLU A 1 371 ? -16.778 -0.942 23.138 1.00 94.44 371 GLU A CA 1
ATOM 3038 C C . GLU A 1 371 ? -15.993 0.253 22.568 1.00 94.44 371 GLU A C 1
ATOM 3040 O O . GLU A 1 371 ? -16.503 1.370 22.554 1.00 94.44 371 GLU A O 1
ATOM 3045 N N . LEU A 1 372 ? -14.782 0.021 22.049 1.00 95.94 372 LEU A N 1
ATOM 3046 C CA . LEU A 1 372 ? -13.935 1.031 21.402 1.00 95.94 372 LEU A CA 1
ATOM 3047 C C . LEU A 1 372 ? -13.935 0.921 19.866 1.00 95.94 372 LEU A C 1
ATOM 3049 O O . LEU A 1 372 ? -13.214 1.650 19.179 1.00 95.94 372 LEU A O 1
ATOM 3053 N N . ARG A 1 373 ? -14.748 0.023 19.295 1.00 96.50 373 ARG A N 1
ATOM 3054 C CA . ARG A 1 373 ? -14.882 -0.157 17.841 1.00 96.50 373 ARG A CA 1
ATOM 3055 C C . ARG A 1 373 ? -15.873 0.842 17.266 1.00 96.50 373 ARG A C 1
ATOM 3057 O O . ARG A 1 373 ? -17.008 0.494 16.951 1.00 96.50 373 ARG A O 1
ATOM 3064 N N . TYR A 1 374 ? -15.425 2.079 17.084 1.00 97.25 374 TYR A N 1
ATOM 3065 C CA . TYR A 1 374 ? -16.260 3.152 16.539 1.00 97.25 374 TYR A CA 1
ATOM 3066 C C . TYR A 1 374 ? -16.928 2.784 15.205 1.00 97.25 374 TYR A C 1
ATOM 3068 O O . TYR A 1 374 ? -18.033 3.219 14.939 1.00 97.25 374 TYR A O 1
ATOM 3076 N N . TRP A 1 375 ? -16.328 1.946 14.361 1.00 96.00 375 TRP A N 1
ATOM 3077 C CA . TRP A 1 375 ? -16.928 1.571 13.074 1.00 96.00 375 TRP A CA 1
ATOM 3078 C C . TRP A 1 375 ? -18.200 0.708 13.190 1.00 96.00 375 TRP A C 1
ATOM 3080 O O . TRP A 1 375 ? -18.845 0.466 12.175 1.00 96.00 375 TRP A O 1
ATOM 3090 N N . LEU A 1 376 ? -18.557 0.235 14.391 1.00 95.12 376 LEU A N 1
ATOM 3091 C CA . LEU A 1 376 ? -19.818 -0.469 14.662 1.00 95.12 376 LEU A CA 1
ATOM 3092 C C . LEU A 1 376 ? -20.964 0.473 15.063 1.00 95.12 376 LEU A C 1
ATOM 3094 O O . LEU A 1 376 ? -22.114 0.043 15.108 1.00 95.12 376 LEU A O 1
ATOM 3098 N N . GLU A 1 377 ? -20.658 1.732 15.374 1.00 95.56 377 GLU A N 1
ATOM 3099 C CA . GLU A 1 377 ? -21.648 2.760 15.690 1.00 95.56 377 GLU A CA 1
ATOM 3100 C C . GLU A 1 377 ? -22.088 3.474 14.403 1.00 95.56 377 GLU A C 1
ATOM 3102 O O . GLU A 1 377 ? -21.291 3.678 13.488 1.00 95.56 377 GLU A O 1
ATOM 3107 N N . LYS A 1 378 ? -23.363 3.852 14.317 1.00 92.56 378 LYS A N 1
ATOM 3108 C CA . LYS A 1 378 ? -23.930 4.517 13.136 1.00 92.56 378 LYS A CA 1
ATOM 3109 C C . LYS A 1 378 ? -23.781 6.028 13.235 1.00 92.56 378 LYS A C 1
ATOM 3111 O O . LYS A 1 378 ? -23.350 6.688 12.284 1.00 92.56 378 LYS A O 1
ATOM 3116 N N . ASP A 1 379 ? -24.071 6.571 14.415 1.00 94.31 379 ASP A N 1
ATOM 3117 C CA . ASP A 1 379 ? -24.050 8.009 14.652 1.00 94.31 379 ASP A CA 1
ATOM 3118 C C . ASP A 1 379 ? -22.630 8.589 14.549 1.00 94.31 379 ASP A C 1
ATOM 3120 O O . ASP A 1 379 ? -21.688 8.111 15.182 1.00 94.31 379 ASP A O 1
ATOM 3124 N N . GLN A 1 380 ? -22.454 9.625 13.728 1.00 92.06 380 GLN A N 1
ATOM 3125 C CA . GLN A 1 380 ? -21.130 10.169 13.427 1.00 92.06 380 GLN A CA 1
ATOM 3126 C C . GLN A 1 380 ? -20.464 10.831 14.643 1.00 92.06 380 GLN A C 1
ATOM 3128 O O . GLN A 1 380 ? -19.248 10.702 14.808 1.00 92.06 380 GLN A O 1
ATOM 3133 N N . GLU A 1 381 ? -21.225 11.532 15.486 1.00 94.94 381 GLU A N 1
ATOM 3134 C CA . GLU A 1 381 ? -20.677 12.216 16.662 1.00 94.94 381 GLU A CA 1
ATOM 3135 C C . GLU A 1 381 ? -20.216 11.196 17.703 1.00 94.94 381 GLU A C 1
ATOM 3137 O O . GLU A 1 381 ? -19.067 11.242 18.148 1.00 94.94 381 GLU A O 1
ATOM 3142 N N . LYS A 1 382 ? -21.038 10.179 17.978 1.00 96.25 382 LYS A N 1
ATOM 3143 C CA . LYS A 1 382 ? -20.654 9.057 18.843 1.00 96.25 382 LYS A CA 1
ATOM 3144 C C . LYS A 1 382 ? -19.462 8.284 18.295 1.00 96.25 382 LYS A C 1
ATOM 3146 O O . LYS A 1 382 ? -18.577 7.909 19.060 1.00 96.25 382 LYS A O 1
ATOM 3151 N N . ARG A 1 383 ? -19.375 8.072 16.978 1.00 97.06 383 ARG A N 1
ATOM 3152 C CA . ARG A 1 383 ? -18.189 7.457 16.360 1.00 97.06 383 ARG A CA 1
ATOM 3153 C C . ARG A 1 383 ? -16.919 8.249 16.633 1.00 97.06 383 ARG A C 1
ATOM 3155 O O . ARG A 1 383 ? -15.892 7.657 16.959 1.00 97.06 383 ARG A O 1
ATOM 3162 N N . ILE A 1 384 ? -16.988 9.572 16.508 1.00 96.19 384 ILE A N 1
ATOM 3163 C CA . ILE A 1 384 ? -15.881 10.477 16.828 1.00 96.19 384 ILE A CA 1
ATOM 3164 C C . ILE A 1 384 ? -15.494 10.345 18.305 1.00 96.19 384 ILE A C 1
ATOM 3166 O O . ILE A 1 384 ? -14.311 10.178 18.593 1.00 96.19 384 ILE A O 1
ATOM 3170 N N . GLU A 1 385 ? -16.463 10.340 19.223 1.00 97.19 385 GLU A N 1
ATOM 3171 C CA . GLU A 1 385 ? -16.212 10.165 20.660 1.00 97.19 385 GLU A CA 1
ATOM 3172 C C . GLU A 1 385 ? -15.574 8.810 20.993 1.00 97.19 385 GLU A C 1
ATOM 3174 O O . GLU A 1 385 ? -14.598 8.750 21.739 1.00 97.19 385 GLU A O 1
ATOM 3179 N N . ILE A 1 386 ? -16.096 7.714 20.433 1.00 97.62 386 ILE A N 1
ATOM 3180 C CA . ILE A 1 386 ? -15.556 6.362 20.638 1.00 97.62 386 ILE A CA 1
ATOM 3181 C C . ILE A 1 386 ? -14.135 6.270 20.071 1.00 97.62 386 ILE A C 1
ATOM 3183 O O . ILE A 1 386 ? -13.252 5.700 20.710 1.00 97.62 386 ILE A O 1
ATOM 3187 N N . ARG A 1 387 ? -13.881 6.858 18.895 1.00 96.81 387 ARG A N 1
ATOM 3188 C CA . ARG A 1 387 ? -12.542 6.916 18.293 1.00 96.81 387 ARG A CA 1
ATOM 3189 C C . ARG A 1 387 ? -11.579 7.731 19.155 1.00 96.81 387 ARG A C 1
ATOM 3191 O O . ARG A 1 387 ? -10.437 7.320 19.322 1.00 96.81 387 ARG A O 1
ATOM 3198 N N . ASP A 1 388 ? -12.010 8.855 19.716 1.00 96.12 388 ASP A N 1
ATOM 3199 C CA . ASP A 1 388 ? -11.186 9.657 20.627 1.00 96.12 388 ASP A CA 1
ATOM 3200 C C . ASP A 1 388 ? -10.852 8.881 21.910 1.00 96.12 388 ASP A C 1
ATOM 3202 O O . ASP A 1 388 ? -9.688 8.833 22.302 1.00 96.12 388 ASP A O 1
ATOM 3206 N N . LYS A 1 389 ? -11.836 8.183 22.497 1.00 95.75 389 LYS A N 1
ATOM 3207 C CA . LYS A 1 389 ? -11.618 7.266 23.630 1.00 95.75 389 LYS A CA 1
ATOM 3208 C C . LYS A 1 389 ? -10.659 6.134 23.276 1.00 95.75 389 LYS A C 1
ATOM 3210 O O . LYS A 1 389 ? -9.850 5.744 24.109 1.00 95.75 389 LYS A O 1
ATOM 3215 N N . LEU A 1 390 ? -10.721 5.617 22.048 1.00 94.31 390 LEU A N 1
ATOM 3216 C CA . LEU A 1 390 ? -9.753 4.643 21.556 1.00 94.31 390 LEU A CA 1
ATOM 3217 C C . LEU A 1 390 ? -8.343 5.243 21.519 1.00 94.31 390 LEU A C 1
ATOM 3219 O O . LEU A 1 390 ? -7.415 4.591 21.976 1.00 94.31 390 LEU A O 1
ATOM 3223 N N . ILE A 1 391 ? -8.162 6.468 21.019 1.00 91.12 391 ILE A N 1
ATOM 3224 C CA . ILE A 1 391 ? -6.849 7.135 21.028 1.00 91.12 391 ILE A CA 1
ATOM 3225 C C . ILE A 1 391 ? -6.316 7.251 22.461 1.00 91.12 391 ILE A C 1
ATOM 3227 O O . ILE A 1 391 ? -5.157 6.921 22.700 1.00 91.12 391 ILE A O 1
ATOM 3231 N N . ASP A 1 392 ? -7.152 7.678 23.408 1.00 90.50 392 ASP A N 1
ATOM 3232 C CA . ASP A 1 392 ? -6.755 7.815 24.813 1.00 90.50 392 ASP A CA 1
ATOM 3233 C C . ASP A 1 392 ? -6.411 6.450 25.433 1.00 90.50 392 ASP A C 1
ATOM 3235 O O . ASP A 1 392 ? -5.335 6.290 26.008 1.00 90.50 392 ASP A O 1
ATOM 3239 N N . TYR A 1 393 ? -7.232 5.424 25.187 1.00 88.06 393 TYR A N 1
ATOM 3240 C CA . TYR A 1 393 ? -6.959 4.040 25.586 1.00 88.06 393 TYR A CA 1
ATOM 3241 C C . TYR A 1 393 ? -5.613 3.530 25.053 1.00 88.06 393 TYR A C 1
ATOM 3243 O O . TYR A 1 393 ? -4.865 2.866 25.771 1.00 88.06 393 TYR A O 1
ATOM 3251 N N . LEU A 1 394 ? -5.285 3.845 23.797 1.00 83.44 394 LEU A N 1
ATOM 3252 C CA . LEU A 1 394 ? -4.015 3.465 23.179 1.00 83.44 394 LEU A CA 1
ATOM 3253 C C . LEU A 1 394 ? -2.822 4.235 23.755 1.00 83.44 394 LEU A C 1
ATOM 3255 O O . LEU A 1 394 ? -1.735 3.675 23.858 1.00 83.44 394 LEU A O 1
ATOM 3259 N N . LYS A 1 395 ? -3.007 5.493 24.163 1.00 78.12 395 LYS A N 1
ATOM 3260 C CA . LYS A 1 395 ? -1.962 6.265 24.850 1.00 78.12 395 LYS A CA 1
ATOM 3261 C C . LYS A 1 395 ? -1.703 5.732 26.260 1.00 78.12 395 LYS A C 1
ATOM 3263 O O . LYS A 1 395 ? -0.548 5.630 26.658 1.00 78.12 395 LYS A O 1
ATOM 3268 N N . GLU A 1 396 ? -2.752 5.350 26.986 1.00 74.38 396 GLU A N 1
ATOM 3269 C CA . GLU A 1 396 ? -2.658 4.830 28.357 1.00 74.38 396 GLU A CA 1
ATOM 3270 C C . GLU A 1 396 ? -2.092 3.406 28.427 1.00 74.38 396 GLU A C 1
ATOM 3272 O O . GLU A 1 396 ? -1.305 3.095 29.321 1.00 74.38 396 GLU A O 1
ATOM 3277 N N . LYS A 1 397 ? -2.448 2.529 27.479 1.00 66.06 397 LYS A N 1
ATOM 3278 C CA . LYS A 1 397 ? -1.899 1.163 27.405 1.00 66.06 397 LYS A CA 1
ATOM 3279 C C . LYS A 1 397 ? -0.507 1.064 26.772 1.00 66.06 397 LYS A C 1
ATOM 3281 O O . LYS A 1 397 ? 0.089 -0.014 26.829 1.00 66.06 397 LYS A O 1
ATOM 3286 N N . GLY A 1 398 ? -0.003 2.152 26.193 1.00 54.84 398 GLY A N 1
ATOM 3287 C CA . GLY A 1 398 ? 1.173 2.160 25.327 1.00 54.84 398 GLY A CA 1
ATOM 3288 C C . GLY A 1 398 ? 0.825 1.847 23.866 1.00 54.84 398 GLY A C 1
ATOM 3289 O O . GLY A 1 398 ? -0.152 1.154 23.577 1.00 54.84 398 GLY A O 1
ATOM 3290 N N . GLU A 1 399 ? 1.638 2.381 22.945 1.00 52.16 399 GLU A N 1
ATOM 3291 C CA . GLU A 1 399 ? 1.440 2.287 21.492 1.00 52.16 399 GLU A CA 1
ATOM 3292 C C . GLU A 1 399 ? 1.125 0.855 21.023 1.00 52.16 399 GLU A C 1
ATOM 3294 O O . GLU A 1 399 ? 1.760 -0.114 21.450 1.00 52.16 399 GLU A O 1
ATOM 3299 N N . LEU A 1 400 ? 0.192 0.727 20.069 1.00 48.47 400 LEU A N 1
ATOM 3300 C CA . LEU A 1 400 ? 0.010 -0.500 19.294 1.00 48.47 400 LEU A CA 1
ATOM 3301 C C . LEU A 1 400 ? 1.261 -0.730 18.447 1.00 48.47 400 LEU A C 1
ATOM 3303 O O . LEU A 1 400 ? 1.378 -0.230 17.329 1.00 48.47 400 LEU A O 1
ATOM 3307 N N . LYS A 1 401 ? 2.213 -1.479 18.989 1.00 51.44 401 LYS A N 1
ATOM 3308 C CA . LYS A 1 401 ? 3.421 -1.859 18.262 1.00 51.44 401 LYS A CA 1
ATOM 3309 C C . LYS A 1 401 ? 3.039 -2.895 17.221 1.00 51.44 401 LYS A C 1
ATOM 3311 O O . LYS A 1 401 ? 2.334 -3.859 17.521 1.00 51.44 401 LYS A O 1
ATOM 3316 N N . GLU A 1 402 ? 3.456 -2.656 15.976 1.00 49.09 402 GLU A N 1
ATOM 3317 C CA . GLU A 1 402 ? 3.258 -3.615 14.894 1.00 49.09 402 GLU A CA 1
ATOM 3318 C C . GLU A 1 402 ? 3.831 -4.960 15.330 1.00 49.09 402 GLU A C 1
ATOM 3320 O O . GLU A 1 402 ? 5.040 -5.128 15.504 1.00 49.09 402 GLU A O 1
ATOM 3325 N N . ALA A 1 403 ? 2.928 -5.911 15.528 1.00 57.47 403 ALA A N 1
ATOM 3326 C CA . ALA A 1 403 ? 3.261 -7.264 15.890 1.00 57.47 403 ALA A CA 1
ATOM 3327 C C . ALA A 1 403 ? 4.091 -7.879 14.749 1.00 57.47 403 ALA A C 1
ATOM 3329 O O . ALA A 1 403 ? 3.584 -8.102 13.648 1.00 57.47 403 ALA A O 1
ATOM 3330 N N . ARG A 1 404 ? 5.383 -8.130 14.980 1.00 76.56 404 ARG A N 1
ATOM 3331 C CA . ARG A 1 404 ? 6.272 -8.695 13.956 1.00 76.56 404 ARG A CA 1
ATOM 3332 C C . ARG A 1 404 ? 6.189 -10.208 13.999 1.00 76.56 404 ARG A C 1
ATOM 3334 O O . ARG A 1 404 ? 6.357 -10.808 15.058 1.00 76.56 404 ARG A O 1
ATOM 3341 N N . SER A 1 405 ? 5.962 -10.848 12.856 1.00 81.44 405 SER A N 1
ATOM 3342 C CA . SER A 1 405 ? 6.090 -12.304 12.789 1.00 81.44 405 SER A CA 1
ATOM 3343 C C . SER A 1 405 ? 7.555 -12.690 12.975 1.00 81.44 405 SER A C 1
ATOM 3345 O O . SER A 1 405 ? 8.424 -12.154 12.292 1.00 81.44 405 SER A O 1
ATOM 3347 N N . ILE A 1 406 ? 7.809 -13.622 13.889 1.00 90.31 406 ILE A N 1
ATOM 3348 C CA . ILE A 1 406 ? 9.143 -14.146 14.175 1.00 90.31 406 ILE A CA 1
ATOM 3349 C C . ILE A 1 406 ? 9.189 -15.653 13.932 1.00 90.31 406 ILE A C 1
ATOM 3351 O O . ILE A 1 406 ? 8.184 -16.364 14.047 1.00 90.31 406 ILE A O 1
ATOM 3355 N N . ARG A 1 407 ? 10.380 -16.165 13.639 1.00 92.38 407 ARG A N 1
ATOM 3356 C CA . ARG A 1 407 ? 10.713 -17.584 13.815 1.00 92.38 407 ARG A CA 1
ATOM 3357 C C . ARG A 1 407 ? 11.581 -17.701 15.056 1.00 92.38 407 ARG A C 1
ATOM 3359 O O . ARG A 1 407 ? 12.409 -16.827 15.276 1.00 92.38 407 ARG A O 1
ATOM 3366 N N . PHE A 1 408 ? 11.427 -18.758 15.842 1.00 94.25 408 PHE A N 1
ATOM 3367 C CA . PHE A 1 408 ? 12.217 -18.933 17.059 1.00 94.25 408 PHE A CA 1
ATOM 3368 C C . PHE A 1 408 ? 12.742 -20.360 17.215 1.00 94.25 408 PHE A C 1
ATOM 3370 O O . PHE A 1 408 ? 12.180 -21.306 16.651 1.00 94.25 408 PHE A O 1
ATOM 3377 N N . ARG A 1 409 ? 13.802 -20.492 18.013 1.00 92.31 409 ARG A N 1
ATOM 3378 C CA . ARG A 1 409 ? 14.361 -21.749 18.514 1.00 92.31 409 ARG A CA 1
ATOM 3379 C C . ARG A 1 409 ? 14.682 -21.594 19.993 1.00 92.31 409 ARG A C 1
ATOM 3381 O O . ARG A 1 409 ? 15.192 -20.557 20.404 1.00 92.31 409 ARG A O 1
ATOM 3388 N N . LEU A 1 410 ? 14.378 -22.626 20.766 1.00 93.50 410 LEU A N 1
ATOM 3389 C CA . LEU A 1 410 ? 14.802 -22.762 22.150 1.00 93.50 410 LEU A CA 1
ATOM 3390 C C . LEU A 1 410 ? 15.839 -23.878 22.220 1.00 93.50 410 LEU A C 1
ATOM 3392 O O . LEU A 1 410 ? 15.544 -25.016 21.852 1.00 93.50 410 LEU A O 1
ATOM 3396 N N . LEU A 1 411 ? 17.032 -23.543 22.689 1.00 91.94 411 LEU A N 1
ATOM 3397 C CA . LEU A 1 411 ? 18.172 -24.441 22.782 1.00 91.94 411 LEU A CA 1
ATOM 3398 C C . LEU A 1 411 ? 18.517 -24.683 24.253 1.00 91.94 411 LEU A C 1
ATOM 3400 O O . LEU A 1 411 ? 18.379 -23.783 25.077 1.00 91.94 411 LEU A O 1
ATOM 3404 N N . HIS A 1 412 ?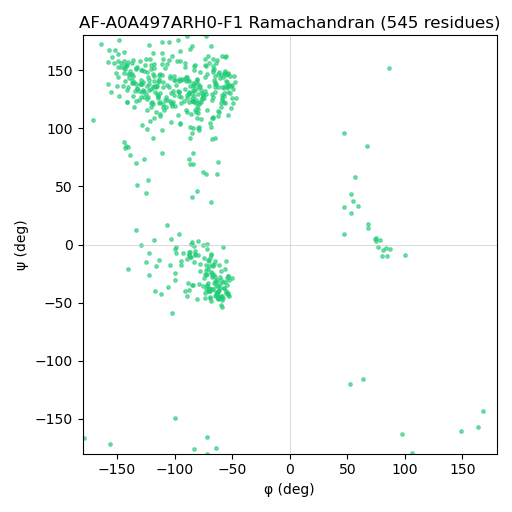 18.980 -25.883 24.581 1.00 91.75 412 HIS A N 1
ATOM 3405 C CA . HIS A 1 412 ? 19.612 -26.198 25.856 1.00 91.75 412 HIS A CA 1
ATOM 3406 C C . HIS A 1 412 ? 21.104 -26.388 25.626 1.00 91.75 412 HIS A C 1
ATOM 3408 O O . HIS A 1 412 ? 21.519 -27.275 24.881 1.00 91.75 412 HIS A O 1
ATOM 3414 N N . HIS A 1 413 ? 21.897 -25.539 26.264 1.00 89.62 413 HIS A N 1
ATOM 3415 C CA . HIS A 1 413 ? 23.335 -25.459 26.090 1.00 89.62 413 HIS A CA 1
ATOM 3416 C C . HIS A 1 413 ? 24.010 -25.909 27.389 1.00 89.62 413 HIS A C 1
ATOM 3418 O O . HIS A 1 413 ? 23.857 -25.269 28.433 1.00 89.62 413 HIS A O 1
ATOM 3424 N N . PHE A 1 414 ? 24.708 -27.048 27.368 1.00 88.50 414 PHE A N 1
ATOM 3425 C CA . PHE A 1 414 ? 25.202 -27.678 28.593 1.00 88.50 414 PHE A CA 1
ATOM 3426 C C . PHE A 1 414 ? 26.601 -28.284 28.473 1.00 88.50 414 PHE A C 1
ATOM 3428 O O . PHE A 1 414 ? 27.000 -28.842 27.452 1.00 88.50 414 PHE A O 1
ATOM 3435 N N . TRP A 1 415 ? 27.331 -28.222 29.587 1.00 85.81 415 TRP A N 1
ATOM 3436 C CA . TRP A 1 415 ? 28.664 -28.788 29.762 1.00 85.81 415 TRP A CA 1
ATOM 3437 C C . TRP A 1 415 ? 28.616 -29.904 30.796 1.00 85.81 415 TRP A C 1
ATOM 3439 O O . TRP A 1 415 ? 27.999 -29.788 31.860 1.00 85.81 415 TRP A O 1
ATOM 3449 N N . LYS A 1 416 ? 29.345 -30.976 30.516 1.00 72.12 416 LYS A N 1
ATOM 3450 C CA . LYS A 1 416 ? 29.523 -32.111 31.418 1.00 72.12 416 LYS A CA 1
ATOM 3451 C C . LYS A 1 416 ? 31.015 -32.266 31.678 1.00 72.12 416 LYS A C 1
ATOM 3453 O O . LYS A 1 416 ? 31.763 -32.668 30.792 1.00 72.12 416 LYS A O 1
ATOM 3458 N N . GLY A 1 417 ? 31.439 -31.876 32.877 1.00 63.19 417 GLY A N 1
ATOM 3459 C CA . GLY A 1 417 ? 32.784 -32.122 33.385 1.00 63.19 417 GLY A CA 1
ATOM 3460 C C . GLY A 1 417 ? 33.007 -33.595 33.742 1.00 63.19 417 GLY A C 1
ATOM 3461 O O . GLY A 1 417 ? 32.226 -34.473 33.369 1.00 63.19 417 GLY A O 1
ATOM 3462 N N . GLN A 1 418 ? 34.082 -33.869 34.482 1.00 53.38 418 GLN A N 1
ATOM 3463 C CA . GLN A 1 418 ? 34.415 -35.211 34.965 1.00 53.38 418 GLN A CA 1
ATOM 3464 C C . GLN A 1 418 ? 33.245 -35.823 35.757 1.00 53.38 418 GLN A C 1
ATOM 3466 O O . GLN A 1 418 ? 32.621 -35.160 36.584 1.00 53.38 418 GLN A O 1
ATOM 3471 N N . THR A 1 419 ? 32.935 -37.093 35.490 1.00 50.88 419 THR A N 1
ATOM 3472 C CA . THR A 1 419 ? 31.814 -37.802 36.124 1.00 50.88 419 THR A CA 1
ATOM 3473 C C . THR A 1 419 ? 32.089 -37.978 37.619 1.00 50.88 419 THR A C 1
ATOM 3475 O O . THR A 1 419 ? 32.952 -38.767 37.994 1.00 50.88 419 THR A O 1
ATOM 3478 N N . VAL A 1 420 ? 31.351 -37.266 38.474 1.00 51.16 420 VAL A N 1
ATOM 3479 C CA . VAL A 1 420 ? 31.319 -37.484 39.931 1.00 51.16 420 VAL A CA 1
ATOM 3480 C C . VAL A 1 420 ? 29.925 -37.998 40.314 1.00 51.16 420 VAL A C 1
ATOM 3482 O O . VAL A 1 420 ? 28.936 -37.637 39.681 1.00 51.16 420 VAL A O 1
ATOM 3485 N N . VAL A 1 421 ? 29.846 -38.863 41.330 1.00 44.34 421 VAL A N 1
ATOM 3486 C CA . VAL A 1 421 ? 28.751 -39.816 41.657 1.00 44.34 421 VAL A CA 1
ATOM 3487 C C . VAL A 1 421 ? 27.344 -39.202 41.888 1.00 44.34 421 VAL A C 1
ATOM 3489 O O . VAL A 1 421 ? 26.370 -39.930 42.049 1.00 44.34 421 VAL A O 1
ATOM 3492 N N . ARG A 1 422 ? 27.172 -37.876 41.824 1.00 42.56 422 ARG A N 1
ATOM 3493 C CA . ARG A 1 422 ? 25.856 -37.206 41.774 1.00 42.56 422 ARG A CA 1
ATOM 3494 C C . ARG A 1 422 ? 25.746 -36.419 40.465 1.00 42.56 422 ARG A C 1
ATOM 3496 O O . ARG A 1 422 ? 26.206 -35.287 40.370 1.00 42.56 422 ARG A O 1
ATOM 3503 N N . ALA A 1 423 ? 25.209 -37.073 39.437 1.00 40.44 423 ALA A N 1
ATOM 3504 C CA . ALA A 1 423 ? 25.267 -36.622 38.050 1.00 40.44 423 ALA A CA 1
ATOM 3505 C C . ALA A 1 423 ? 24.205 -35.557 37.712 1.00 40.44 423 ALA A C 1
ATOM 3507 O O . ALA A 1 423 ? 23.014 -35.851 37.650 1.00 40.44 423 ALA A O 1
ATOM 3508 N N . GLY A 1 424 ? 24.666 -34.344 37.412 1.00 45.72 424 GLY A N 1
ATOM 3509 C CA . GLY A 1 424 ? 23.943 -33.294 36.690 1.00 45.72 424 GLY A CA 1
ATOM 3510 C C . GLY A 1 424 ? 24.925 -32.519 35.795 1.00 45.72 424 GLY A C 1
ATOM 3511 O O . GLY A 1 424 ? 26.139 -32.697 35.953 1.00 45.72 424 GLY A O 1
ATOM 3512 N N . PRO A 1 425 ? 24.458 -31.703 34.831 1.00 54.75 425 PRO A N 1
ATOM 3513 C CA . PRO A 1 425 ? 25.333 -30.810 34.071 1.00 54.75 425 PRO A CA 1
ATOM 3514 C C . PRO A 1 425 ? 26.173 -29.948 35.020 1.00 54.75 425 PRO A C 1
ATOM 3516 O O . PRO A 1 425 ? 25.663 -29.440 36.015 1.00 54.75 425 PRO A O 1
ATOM 3519 N N . SER A 1 426 ? 27.464 -29.778 34.728 1.00 65.25 426 SER A N 1
ATOM 3520 C CA . SER A 1 426 ? 28.364 -28.964 35.564 1.00 65.25 426 SER A CA 1
ATOM 3521 C C . SER A 1 426 ? 28.074 -27.468 35.412 1.00 65.25 426 SER A C 1
ATOM 3523 O O . SER A 1 426 ? 28.358 -26.679 36.307 1.00 65.25 426 SER A O 1
ATOM 3525 N N . LYS A 1 427 ? 27.517 -27.095 34.256 1.00 76.38 427 LYS A N 1
ATOM 3526 C CA . LYS A 1 427 ? 26.981 -25.779 33.916 1.00 76.38 427 LYS A CA 1
ATOM 3527 C C . LYS A 1 427 ? 25.990 -25.978 32.768 1.00 76.38 427 LYS A C 1
ATOM 3529 O O . LYS A 1 427 ? 26.282 -26.748 31.852 1.00 76.38 427 LYS A O 1
ATOM 3534 N N . SER A 1 428 ? 24.850 -25.305 32.800 1.00 87.75 428 SER A N 1
ATOM 3535 C CA . SER A 1 428 ? 23.881 -25.297 31.700 1.00 87.75 428 SER A CA 1
ATOM 3536 C C . SER A 1 428 ? 23.145 -23.967 31.655 1.00 87.75 428 SER A C 1
ATOM 3538 O O . SER A 1 428 ? 22.991 -23.319 32.688 1.00 87.75 428 SER A O 1
ATOM 3540 N N . HIS A 1 429 ? 22.691 -23.581 30.472 1.00 90.69 429 HIS A N 1
ATOM 3541 C CA . HIS A 1 429 ? 21.773 -22.469 30.252 1.00 90.69 429 HIS A CA 1
ATOM 3542 C C . HIS A 1 429 ? 20.889 -22.766 29.039 1.00 90.69 429 HIS A C 1
ATOM 3544 O O . HIS A 1 429 ? 21.042 -23.797 28.379 1.00 90.69 429 HIS A O 1
ATOM 3550 N N . TYR A 1 430 ? 19.945 -21.873 28.765 1.00 92.69 430 TYR A N 1
ATOM 3551 C CA . TYR A 1 430 ? 19.009 -22.010 27.659 1.00 92.69 430 TYR A CA 1
ATOM 3552 C C . TYR A 1 430 ? 19.124 -20.810 26.732 1.00 92.69 430 TYR A C 1
ATOM 3554 O O . TYR A 1 430 ? 19.086 -19.680 27.198 1.00 92.69 430 TYR A O 1
ATOM 3562 N N . ASP A 1 431 ? 19.207 -21.035 25.428 1.00 92.81 431 ASP A N 1
ATOM 3563 C CA . ASP A 1 431 ? 19.295 -19.953 24.450 1.00 92.81 431 ASP A CA 1
ATOM 3564 C C . ASP A 1 431 ? 17.986 -19.865 23.669 1.00 92.81 431 ASP A C 1
ATOM 3566 O O . ASP A 1 431 ? 17.595 -20.785 22.947 1.00 92.81 431 ASP A O 1
ATOM 3570 N N . LEU A 1 432 ? 17.283 -18.747 23.829 1.00 94.62 432 LEU A N 1
ATOM 3571 C CA . LEU A 1 432 ? 16.115 -18.403 23.032 1.00 94.62 432 LEU A CA 1
ATOM 3572 C C . LEU A 1 432 ? 16.560 -17.501 21.887 1.00 94.62 432 LEU A C 1
ATOM 3574 O O . LEU A 1 432 ? 16.797 -16.310 22.080 1.00 94.62 432 LEU A O 1
ATOM 3578 N N . VAL A 1 433 ? 16.636 -18.063 20.687 1.00 93.81 433 VAL A N 1
ATOM 3579 C CA . VAL A 1 433 ? 17.046 -17.348 19.476 1.00 93.81 433 VAL A CA 1
ATOM 3580 C C . VAL A 1 433 ? 15.817 -17.071 18.623 1.00 93.81 433 VAL A C 1
ATOM 3582 O O . VAL A 1 433 ? 14.986 -17.961 18.423 1.00 93.81 433 VAL A O 1
ATOM 3585 N N . TRP A 1 434 ? 15.687 -15.859 18.090 1.00 93.38 434 TRP A N 1
ATOM 3586 C CA . TRP A 1 434 ? 14.618 -15.529 17.153 1.00 93.38 434 TRP A CA 1
ATOM 3587 C C . TRP A 1 434 ? 15.090 -14.660 15.994 1.00 93.38 434 TRP A C 1
ATOM 3589 O O . TRP A 1 434 ? 15.943 -13.791 16.136 1.00 93.38 434 TRP A O 1
ATOM 3599 N N . ASP A 1 435 ? 14.471 -14.890 14.847 1.00 90.00 435 ASP A N 1
ATOM 3600 C CA . ASP A 1 435 ? 14.644 -14.125 13.621 1.00 90.00 435 ASP A CA 1
ATOM 3601 C C . ASP A 1 435 ? 13.357 -13.337 13.362 1.00 90.00 435 ASP A C 1
ATOM 3603 O O . ASP A 1 435 ? 12.276 -13.924 13.217 1.00 90.00 435 ASP A O 1
ATOM 3607 N N . ASP A 1 436 ? 13.477 -12.009 13.341 1.00 82.81 436 ASP A N 1
ATOM 3608 C CA . ASP A 1 436 ? 12.382 -11.066 13.088 1.00 82.81 436 ASP A CA 1
ATOM 3609 C C . ASP A 1 436 ? 12.292 -10.602 11.623 1.00 82.81 436 ASP A C 1
ATOM 3611 O O . ASP A 1 436 ? 11.526 -9.693 11.291 1.00 82.81 436 ASP A O 1
ATOM 3615 N N . GLY A 1 437 ? 13.067 -11.229 10.733 1.00 77.19 437 GLY A N 1
ATOM 3616 C CA . GLY A 1 437 ? 13.169 -10.888 9.319 1.00 77.19 437 GLY A CA 1
ATOM 3617 C C . GLY A 1 437 ? 14.104 -9.715 9.021 1.00 77.19 437 GLY A C 1
ATOM 3618 O O . GLY A 1 437 ? 14.318 -9.421 7.845 1.00 77.19 437 GLY A O 1
ATOM 3619 N N . LYS A 1 438 ? 14.659 -9.049 10.043 1.00 76.19 438 LYS A N 1
ATOM 3620 C CA . LYS A 1 438 ? 15.706 -8.024 9.905 1.00 76.19 438 LYS A CA 1
ATOM 3621 C C . LYS A 1 438 ? 17.034 -8.499 10.476 1.00 76.19 438 LYS A C 1
ATOM 3623 O O . LYS A 1 438 ? 18.074 -8.238 9.879 1.00 76.19 438 LYS A O 1
ATOM 3628 N N . ARG A 1 439 ? 16.998 -9.154 11.635 1.00 83.38 439 ARG A N 1
ATOM 3629 C CA . ARG A 1 439 ? 18.177 -9.678 12.323 1.00 83.38 439 ARG A CA 1
ATOM 3630 C C . ARG A 1 439 ? 17.819 -10.885 13.179 1.00 83.38 439 ARG A C 1
ATOM 3632 O O . ARG A 1 439 ? 16.694 -11.020 13.665 1.00 83.38 439 ARG A O 1
ATOM 3639 N N . THR A 1 440 ? 18.823 -11.710 13.426 1.00 87.38 440 THR A N 1
ATOM 3640 C CA . THR A 1 440 ? 18.754 -12.725 14.469 1.00 87.38 440 THR A CA 1
ATOM 3641 C C . THR A 1 440 ? 19.069 -12.073 15.811 1.00 87.38 440 THR A C 1
ATOM 3643 O O . THR A 1 440 ? 20.021 -11.306 15.939 1.00 87.38 440 THR A O 1
ATOM 3646 N N . ASN A 1 441 ? 18.262 -12.367 16.820 1.00 91.81 441 ASN A N 1
ATOM 3647 C CA . ASN A 1 441 ? 18.454 -11.919 18.191 1.00 91.81 441 ASN A CA 1
ATOM 3648 C C . ASN A 1 441 ? 18.463 -13.141 19.114 1.00 91.81 441 ASN A C 1
ATOM 3650 O O . ASN A 1 441 ? 17.928 -14.195 18.762 1.00 91.81 441 ASN A O 1
ATOM 3654 N N . MET A 1 442 ? 19.024 -12.989 20.308 1.00 92.81 442 MET A N 1
ATOM 3655 C CA . MET A 1 442 ? 19.093 -14.054 21.298 1.00 92.81 442 MET A CA 1
ATOM 3656 C C . MET A 1 442 ? 18.907 -13.527 22.718 1.00 92.81 442 MET A C 1
ATOM 3658 O O . MET A 1 442 ? 19.488 -12.510 23.088 1.00 92.81 442 MET A O 1
ATOM 3662 N N . PHE A 1 443 ? 18.181 -14.291 23.532 1.00 94.50 443 PHE A N 1
ATOM 3663 C CA . PHE A 1 443 ? 18.281 -14.249 24.984 1.00 94.50 443 PHE A CA 1
ATOM 3664 C C . PHE A 1 443 ? 18.975 -15.508 25.501 1.00 94.50 443 PHE A C 1
ATOM 3666 O O . PHE A 1 443 ? 18.482 -16.610 25.263 1.00 94.50 443 PHE A O 1
ATOM 3673 N N . ARG A 1 444 ? 20.063 -15.341 26.257 1.00 92.44 444 ARG A N 1
ATOM 3674 C CA . ARG A 1 444 ? 20.611 -16.401 27.111 1.00 92.44 444 ARG A CA 1
ATOM 3675 C C . ARG A 1 444 ? 19.862 -16.392 28.437 1.00 92.44 444 ARG A C 1
ATOM 3677 O O . ARG A 1 444 ? 19.849 -15.367 29.109 1.00 92.44 444 ARG A O 1
ATOM 3684 N N . LEU A 1 445 ? 19.270 -17.515 28.813 1.00 93.00 445 LEU A N 1
ATOM 3685 C CA . LEU A 1 445 ? 18.394 -17.698 29.966 1.00 93.00 445 LEU A CA 1
ATOM 3686 C C . LEU A 1 445 ? 19.030 -18.646 30.991 1.00 93.00 445 LEU A C 1
ATOM 3688 O O . LEU A 1 445 ? 19.552 -19.703 30.636 1.00 93.00 445 LEU A O 1
ATOM 3692 N N . GLU A 1 446 ? 18.942 -18.301 32.274 1.00 90.19 446 GLU A N 1
ATOM 3693 C CA . GLU A 1 446 ? 19.393 -19.164 33.376 1.00 90.19 446 GLU A CA 1
ATOM 3694 C C . GLU A 1 446 ? 18.505 -20.411 33.556 1.00 90.19 446 GLU A C 1
ATOM 3696 O O . GLU A 1 446 ? 19.007 -21.515 33.775 1.00 90.19 446 GLU A O 1
ATOM 3701 N N . TYR A 1 447 ? 17.184 -20.256 33.422 1.00 90.62 447 TYR A N 1
ATOM 3702 C CA . TYR A 1 447 ? 16.198 -21.322 33.615 1.00 90.62 447 TYR A CA 1
ATOM 3703 C C . TYR A 1 447 ? 15.413 -21.622 32.336 1.00 90.62 447 TYR A C 1
ATOM 3705 O O . TYR A 1 447 ? 15.231 -20.762 31.475 1.00 90.62 447 TYR A O 1
ATOM 3713 N N . ASP A 1 448 ? 14.891 -22.849 32.245 1.00 92.12 448 ASP A N 1
ATOM 3714 C CA . ASP A 1 448 ? 14.056 -23.286 31.127 1.00 92.12 448 ASP A CA 1
ATOM 3715 C C . ASP A 1 448 ? 12.759 -22.454 31.055 1.00 92.12 448 ASP A C 1
ATOM 3717 O O . ASP A 1 448 ? 11.904 -22.572 31.948 1.00 92.12 448 ASP A O 1
ATOM 3721 N N . PRO A 1 449 ? 12.545 -21.662 29.988 1.00 91.25 449 PRO A N 1
ATOM 3722 C CA . PRO A 1 449 ? 11.366 -20.811 29.867 1.00 91.25 449 PRO A CA 1
ATOM 3723 C C . PRO A 1 449 ? 10.065 -21.599 29.666 1.00 91.25 449 PRO A C 1
ATOM 3725 O O . PRO A 1 449 ? 8.981 -21.027 29.760 1.00 91.25 449 PRO A O 1
ATOM 3728 N N . ARG A 1 450 ? 10.115 -22.908 29.393 1.00 88.31 450 ARG A N 1
ATOM 3729 C CA . ARG A 1 450 ? 8.909 -23.752 29.321 1.00 88.31 450 ARG A CA 1
ATOM 3730 C C . ARG A 1 450 ? 8.258 -23.931 30.698 1.00 88.31 450 ARG A C 1
ATOM 3732 O O . ARG A 1 450 ? 7.058 -24.210 30.775 1.00 88.31 450 ARG A O 1
ATOM 3739 N N . GLY A 1 451 ? 9.037 -23.764 31.770 1.00 82.88 451 GLY A N 1
ATOM 3740 C CA . GLY A 1 451 ? 8.568 -23.783 33.152 1.00 82.88 451 GLY A CA 1
ATOM 3741 C C . GLY A 1 451 ? 7.752 -22.543 33.546 1.00 82.88 451 GLY A C 1
ATOM 3742 O O . GLY A 1 451 ? 7.508 -21.635 32.758 1.00 82.88 451 GLY A O 1
ATOM 3743 N N . LEU A 1 452 ? 7.298 -22.508 34.803 1.00 72.81 452 LEU A N 1
ATOM 3744 C CA . LEU A 1 452 ? 6.529 -21.378 35.356 1.00 72.81 452 LEU A CA 1
ATOM 3745 C C . LEU A 1 452 ? 7.392 -20.322 36.061 1.00 72.81 452 LEU A C 1
ATOM 3747 O O . LEU A 1 452 ? 6.863 -19.292 36.476 1.00 72.81 452 LEU A O 1
ATOM 3751 N N . LYS A 1 453 ? 8.690 -20.579 36.244 1.00 80.62 453 LYS A N 1
ATOM 3752 C CA . LYS A 1 453 ? 9.592 -19.666 36.950 1.00 80.62 453 LYS A CA 1
ATOM 3753 C C . LYS A 1 453 ? 10.107 -18.586 35.988 1.00 80.62 453 LYS A C 1
ATOM 3755 O O . LYS A 1 453 ? 10.469 -18.934 34.866 1.00 80.62 453 LYS A O 1
ATOM 3760 N N . PRO A 1 454 ? 10.153 -17.307 36.401 1.00 87.31 454 PRO A N 1
ATOM 3761 C CA . PRO A 1 454 ? 10.928 -16.292 35.695 1.00 87.31 454 PRO A CA 1
ATOM 3762 C C . PRO A 1 454 ? 12.402 -16.704 35.584 1.00 87.31 454 PRO A C 1
ATOM 3764 O O . PRO A 1 454 ? 12.924 -17.383 36.469 1.00 87.31 454 PRO A O 1
ATOM 3767 N N . SER A 1 455 ? 13.059 -16.280 34.512 1.00 91.25 455 SER A N 1
ATOM 3768 C CA . SER A 1 455 ? 14.483 -16.484 34.266 1.00 91.25 455 SER A CA 1
ATOM 3769 C C . SER A 1 455 ? 15.175 -15.145 34.075 1.00 91.25 455 SER A C 1
ATOM 3771 O O . SER A 1 455 ? 14.670 -14.301 33.338 1.00 91.25 455 SER A O 1
ATOM 3773 N N . ALA A 1 456 ? 16.359 -14.978 34.661 1.00 92.31 456 ALA A N 1
ATOM 3774 C CA . ALA A 1 456 ? 17.282 -13.944 34.211 1.00 92.31 456 ALA A CA 1
ATOM 3775 C C . ALA A 1 456 ? 17.662 -14.200 32.745 1.00 92.31 456 ALA A C 1
ATOM 3777 O O . ALA A 1 456 ? 17.759 -15.359 32.319 1.00 92.31 456 ALA A O 1
ATOM 3778 N N . ALA A 1 457 ? 17.822 -13.123 31.982 1.00 92.38 457 ALA A N 1
ATOM 3779 C CA . ALA A 1 457 ? 18.034 -13.144 30.548 1.00 92.38 457 ALA A CA 1
ATOM 3780 C C . ALA A 1 457 ? 19.053 -12.075 30.117 1.00 92.38 457 ALA A C 1
ATOM 3782 O O . ALA A 1 457 ? 18.948 -10.916 30.515 1.00 92.38 457 ALA A O 1
ATOM 3783 N N . LEU A 1 458 ? 20.017 -12.454 29.278 1.00 90.00 458 LEU A N 1
ATOM 3784 C CA . LEU A 1 458 ? 21.020 -11.551 28.697 1.00 90.00 458 LEU A CA 1
ATOM 3785 C C . LEU A 1 458 ? 20.822 -11.463 27.183 1.00 90.00 458 LEU A C 1
ATOM 3787 O O . LEU A 1 458 ? 20.719 -12.489 26.507 1.00 90.00 458 LEU A O 1
ATOM 3791 N N . LEU A 1 459 ? 20.726 -10.242 26.653 1.00 89.81 459 LEU A N 1
ATOM 3792 C CA . LEU A 1 459 ? 20.432 -9.990 25.241 1.00 89.81 459 LEU A CA 1
ATOM 3793 C C . LEU A 1 459 ? 21.723 -9.971 24.408 1.00 89.81 459 LEU A C 1
ATOM 3795 O O . LEU A 1 459 ? 22.583 -9.129 24.638 1.00 89.81 459 LEU A O 1
ATOM 3799 N N . ASN A 1 460 ? 21.811 -10.838 23.395 1.00 82.19 460 ASN A N 1
ATOM 3800 C CA . ASN A 1 460 ? 22.883 -10.873 22.384 1.00 82.19 460 ASN A CA 1
ATOM 3801 C C . ASN A 1 460 ? 24.318 -10.969 22.947 1.00 82.19 460 ASN A C 1
ATOM 3803 O O . ASN A 1 460 ? 25.246 -10.378 22.401 1.00 82.19 460 ASN A O 1
ATOM 3807 N N . GLU A 1 461 ? 24.508 -11.728 24.028 1.00 71.44 461 GLU A N 1
ATOM 3808 C CA . GLU A 1 461 ? 25.830 -11.948 24.640 1.00 71.44 461 GLU A CA 1
ATOM 3809 C C . GLU A 1 461 ? 26.748 -12.870 23.802 1.00 71.44 461 GLU A C 1
ATOM 3811 O O . GLU A 1 461 ? 27.970 -12.833 23.928 1.00 71.44 461 GLU A O 1
ATOM 3816 N N . GLU A 1 462 ? 26.157 -13.695 22.933 1.00 72.75 462 GLU A N 1
ATOM 3817 C CA . GLU A 1 462 ? 26.843 -14.518 21.929 1.00 72.75 462 GLU A CA 1
ATOM 3818 C C . GLU A 1 462 ? 26.335 -14.188 20.520 1.00 72.75 462 GLU A C 1
ATOM 3820 O O . GLU A 1 462 ? 25.348 -13.474 20.364 1.00 72.75 462 GLU A O 1
ATOM 3825 N N . ASP A 1 463 ? 26.995 -14.750 19.503 1.00 80.00 463 ASP A N 1
ATOM 3826 C CA . ASP A 1 463 ? 26.660 -14.620 18.081 1.00 80.00 463 ASP A CA 1
ATOM 3827 C C . ASP A 1 463 ? 25.330 -15.342 17.747 1.00 80.00 463 ASP A C 1
ATOM 3829 O O . ASP A 1 463 ? 25.321 -16.573 17.581 1.00 80.00 463 ASP A O 1
ATOM 3833 N N . PRO A 1 464 ? 24.200 -14.611 17.612 1.00 83.69 464 PRO A N 1
ATOM 3834 C CA . PRO A 1 464 ? 22.886 -15.223 17.426 1.00 83.69 464 PRO A CA 1
ATOM 3835 C C . PRO A 1 464 ? 22.788 -15.985 16.099 1.00 83.69 464 PRO A C 1
ATOM 3837 O O . PRO A 1 464 ? 22.106 -17.009 16.016 1.00 83.69 464 PRO A O 1
ATOM 3840 N N . ASP A 1 465 ? 23.507 -15.534 15.065 1.00 83.50 465 ASP A N 1
ATOM 3841 C CA . ASP A 1 465 ? 23.477 -16.135 13.729 1.00 83.50 465 ASP A CA 1
ATOM 3842 C C . ASP A 1 465 ? 24.097 -17.536 13.706 1.00 83.50 465 ASP A C 1
ATOM 3844 O O . ASP A 1 465 ? 23.718 -18.375 12.882 1.00 83.50 465 ASP A O 1
ATOM 3848 N N . ARG A 1 466 ? 25.050 -17.823 14.601 1.00 81.06 466 ARG A N 1
ATOM 3849 C CA . ARG A 1 466 ? 25.637 -19.166 14.727 1.00 81.06 466 ARG A CA 1
ATOM 3850 C C . ARG A 1 466 ? 24.682 -20.140 15.387 1.00 81.06 466 ARG A C 1
ATOM 3852 O O . ARG A 1 466 ? 24.499 -21.240 14.871 1.00 81.06 466 ARG A O 1
ATOM 3859 N N . LEU A 1 467 ? 24.054 -19.730 16.484 1.00 81.94 467 LEU A N 1
ATOM 3860 C CA . LEU A 1 467 ? 23.076 -20.559 17.188 1.00 81.94 467 LEU A CA 1
ATOM 3861 C C . LEU A 1 467 ? 21.832 -20.807 16.328 1.00 81.94 467 LEU A C 1
ATOM 3863 O O . LEU A 1 467 ? 21.284 -21.907 16.325 1.00 81.94 467 LEU A O 1
ATOM 3867 N N . TRP A 1 468 ? 21.448 -19.837 15.494 1.00 84.44 468 TRP A N 1
ATOM 3868 C CA . TRP A 1 468 ? 20.370 -20.002 14.518 1.00 84.44 468 TRP A CA 1
ATOM 3869 C C . TRP A 1 468 ? 20.613 -21.123 13.499 1.00 84.44 468 TRP A C 1
ATOM 3871 O O . TRP A 1 468 ? 19.665 -21.754 13.024 1.00 84.44 468 TRP A O 1
ATOM 3881 N N . LYS A 1 469 ? 21.880 -21.390 13.160 1.00 82.38 469 LYS A N 1
ATOM 3882 C CA . LYS A 1 469 ? 22.279 -22.413 12.180 1.00 82.38 469 LYS A CA 1
ATOM 3883 C C . LYS A 1 469 ? 22.333 -23.829 12.757 1.00 82.38 469 LYS A C 1
ATOM 3885 O O . LYS A 1 469 ? 22.463 -24.774 11.983 1.00 82.38 469 LYS A O 1
ATOM 3890 N N . VAL A 1 470 ? 22.205 -24.005 14.074 1.00 75.62 470 VAL A N 1
ATOM 3891 C CA . VAL A 1 470 ? 22.195 -25.330 14.717 1.00 75.62 470 VAL A CA 1
ATOM 3892 C C . VAL A 1 470 ? 20.922 -26.085 14.301 1.00 75.62 470 VAL A C 1
ATOM 3894 O O . VAL A 1 470 ? 19.828 -25.678 14.679 1.00 75.62 470 VAL A O 1
ATOM 3897 N N . SER A 1 471 ? 21.063 -27.118 13.457 1.00 57.34 471 SER A N 1
ATOM 3898 C CA . SER A 1 471 ? 19.996 -27.875 12.762 1.00 57.34 471 SER A CA 1
ATOM 3899 C C . SER A 1 471 ? 18.831 -28.343 13.655 1.00 57.34 471 SER A C 1
ATOM 3901 O O . SER A 1 471 ? 19.034 -28.714 14.803 1.00 57.34 471 SER A O 1
ATOM 3903 N N . SER A 1 472 ? 17.609 -28.357 13.101 1.00 53.47 472 SER A N 1
ATOM 3904 C CA . SER A 1 472 ? 16.351 -28.760 13.761 1.00 53.47 472 SER A CA 1
ATOM 3905 C C . SER A 1 472 ? 16.061 -30.268 13.743 1.00 53.47 472 SER A C 1
ATOM 3907 O O . SER A 1 472 ? 14.993 -30.685 14.195 1.00 53.47 472 SER A O 1
ATOM 3909 N N . GLU A 1 473 ? 16.952 -31.086 13.191 1.00 50.56 473 GLU A N 1
ATOM 3910 C CA . GLU A 1 473 ? 16.785 -32.541 13.136 1.00 50.56 473 GLU A CA 1
ATOM 3911 C C . GLU A 1 473 ? 17.262 -33.187 14.438 1.00 50.56 473 GLU A C 1
ATOM 3913 O O . GLU A 1 473 ? 18.285 -33.839 14.437 1.00 50.56 473 GLU A O 1
ATOM 3918 N N . SER A 1 474 ? 16.548 -32.977 15.553 1.00 51.44 474 SER A N 1
ATOM 3919 C CA . SER A 1 474 ? 16.600 -33.785 16.802 1.00 51.44 474 SER A CA 1
ATOM 3920 C C . SER A 1 474 ? 17.970 -34.155 17.416 1.00 51.44 474 SER A C 1
ATOM 3922 O O . SER A 1 474 ? 18.011 -34.919 18.379 1.00 51.44 474 SER A O 1
ATOM 3924 N N . ASP A 1 475 ? 19.070 -33.598 16.925 1.00 57.72 475 ASP A N 1
ATOM 3925 C CA . ASP A 1 475 ? 20.413 -34.033 17.258 1.00 57.72 475 ASP A CA 1
ATOM 3926 C C . ASP A 1 475 ? 21.021 -33.105 18.300 1.00 57.72 475 ASP A C 1
ATOM 3928 O O . ASP A 1 475 ? 21.075 -31.881 18.154 1.00 57.72 475 ASP A O 1
ATOM 3932 N N . ILE A 1 476 ? 21.524 -33.718 19.366 1.00 76.31 476 ILE A N 1
ATOM 3933 C CA . ILE A 1 476 ? 22.427 -33.063 20.299 1.00 76.31 476 ILE A CA 1
ATOM 3934 C C . ILE A 1 476 ? 23.727 -32.779 19.538 1.00 76.31 476 ILE A C 1
ATOM 3936 O O . ILE A 1 476 ? 24.509 -33.688 19.248 1.00 76.31 476 ILE A O 1
ATOM 3940 N N . VAL A 1 477 ? 23.992 -31.511 19.234 1.00 82.31 477 VAL A N 1
ATOM 3941 C CA . VAL A 1 477 ? 25.215 -31.106 18.537 1.00 82.31 477 VAL A CA 1
ATOM 3942 C C . VAL A 1 477 ? 26.343 -30.975 19.549 1.00 82.31 477 VAL A C 1
ATOM 3944 O O . VAL A 1 477 ? 26.255 -30.206 20.504 1.00 82.31 477 VAL A O 1
ATOM 3947 N N . THR A 1 478 ? 27.431 -31.716 19.336 1.00 83.75 478 THR A N 1
ATOM 3948 C CA . THR A 1 478 ? 28.638 -31.588 20.162 1.00 83.75 478 THR A CA 1
ATOM 3949 C C . THR A 1 478 ? 29.510 -30.453 19.633 1.00 83.75 478 THR A C 1
ATOM 3951 O O . THR A 1 478 ? 29.944 -30.484 18.482 1.00 83.75 478 THR A O 1
ATOM 3954 N N . ILE A 1 479 ? 29.820 -29.481 20.488 1.00 82.50 479 ILE A N 1
ATOM 3955 C CA . ILE A 1 479 ? 30.681 -28.343 20.168 1.00 82.50 479 ILE A CA 1
ATOM 3956 C C . ILE A 1 479 ? 32.076 -28.569 20.779 1.00 82.50 479 ILE A C 1
ATOM 3958 O O . ILE A 1 479 ? 32.201 -28.726 22.005 1.00 82.50 479 ILE A O 1
ATOM 3962 N N . PRO A 1 480 ? 33.149 -28.590 19.964 1.00 81.38 480 PRO A N 1
ATOM 3963 C CA . PRO A 1 480 ? 34.496 -28.813 20.470 1.00 81.38 480 PRO A CA 1
ATOM 3964 C C . PRO A 1 480 ? 34.966 -27.645 21.361 1.00 81.38 480 PRO A C 1
ATOM 3966 O O . PRO A 1 480 ? 34.541 -26.506 21.143 1.00 81.38 480 PRO A O 1
ATOM 3969 N N . PRO A 1 481 ? 35.840 -27.906 22.354 1.00 84.56 481 PRO A N 1
ATOM 3970 C CA . PRO A 1 481 ? 36.457 -26.863 23.177 1.00 84.56 481 PRO A CA 1
ATOM 3971 C C . PRO A 1 481 ? 37.209 -25.820 22.341 1.00 84.56 481 PRO A C 1
ATOM 3973 O O . PRO A 1 481 ? 37.603 -26.090 21.205 1.00 84.56 481 PRO A O 1
ATOM 3976 N N . LYS A 1 482 ? 37.469 -24.651 22.934 1.00 82.19 482 LYS A N 1
ATOM 3977 C CA . LYS A 1 482 ? 38.163 -23.510 22.305 1.00 82.19 482 LYS A CA 1
ATOM 3978 C C . LYS A 1 482 ? 37.460 -22.973 21.053 1.00 82.19 482 LYS A C 1
ATOM 3980 O O . LYS A 1 482 ? 38.106 -22.489 20.125 1.00 82.19 482 LYS A O 1
ATOM 3985 N N . THR A 1 483 ? 36.135 -23.036 21.029 1.00 79.44 483 THR A N 1
ATOM 3986 C CA . THR A 1 483 ? 35.309 -22.379 20.009 1.00 79.44 483 THR A CA 1
ATOM 3987 C C . THR A 1 483 ? 34.517 -21.233 20.628 1.00 79.44 483 THR A C 1
ATOM 3989 O O . THR A 1 483 ? 34.388 -21.150 21.845 1.00 79.44 483 THR A O 1
ATOM 3992 N N . LEU A 1 484 ? 33.962 -20.343 19.802 1.00 76.25 484 LEU A N 1
ATOM 3993 C CA . LEU A 1 484 ? 33.159 -19.220 20.304 1.00 76.25 484 LEU A CA 1
ATOM 3994 C C . LEU A 1 484 ? 31.923 -19.677 21.099 1.00 76.25 484 LEU A C 1
ATOM 3996 O O . LEU A 1 484 ? 31.586 -19.039 22.084 1.00 76.25 484 LEU A O 1
ATOM 4000 N N . LEU A 1 485 ? 31.312 -20.805 20.717 1.00 76.44 485 LEU A N 1
ATOM 4001 C CA . LEU A 1 485 ? 30.175 -21.404 21.431 1.00 76.44 485 LEU A CA 1
ATOM 4002 C C . LEU A 1 485 ? 30.612 -22.366 22.557 1.00 76.44 485 LEU A C 1
ATOM 4004 O O . LEU A 1 485 ? 29.796 -22.819 23.346 1.00 76.44 485 LEU A O 1
ATOM 4008 N N . ASN A 1 486 ? 31.901 -22.704 22.653 1.00 82.62 486 ASN A N 1
ATOM 4009 C CA . ASN A 1 486 ? 32.458 -23.482 23.759 1.00 82.62 486 ASN A CA 1
ATOM 4010 C C . ASN A 1 486 ? 33.862 -22.958 24.109 1.00 82.62 486 ASN A C 1
ATOM 4012 O O . ASN A 1 486 ? 34.869 -23.526 23.669 1.00 82.62 486 ASN A O 1
ATOM 4016 N N . PRO A 1 487 ? 33.952 -21.890 24.922 1.00 79.81 487 PRO A N 1
ATOM 4017 C CA . PRO A 1 487 ? 35.221 -21.241 25.244 1.00 79.81 487 PRO A CA 1
ATOM 4018 C C . PRO A 1 487 ? 36.074 -22.037 26.242 1.00 79.81 487 PRO A C 1
ATOM 4020 O O . PRO A 1 487 ? 37.163 -21.603 26.619 1.00 79.81 487 PRO A O 1
ATOM 4023 N N . THR A 1 488 ? 35.598 -23.192 26.715 1.00 79.81 488 THR A N 1
ATOM 4024 C CA . THR A 1 488 ? 36.350 -23.996 27.680 1.00 79.81 488 THR A CA 1
ATOM 4025 C C . THR A 1 488 ? 37.623 -24.563 27.050 1.00 79.81 488 THR A C 1
ATOM 4027 O O . THR A 1 488 ? 37.721 -24.753 25.836 1.00 79.81 488 THR A O 1
ATOM 4030 N N . LYS A 1 489 ? 38.628 -24.831 27.892 1.00 77.25 489 LYS A N 1
ATOM 4031 C CA . LYS A 1 489 ? 39.919 -25.355 27.429 1.00 77.25 489 LYS A CA 1
ATOM 4032 C C . LYS A 1 489 ? 39.818 -26.806 26.950 1.00 77.25 489 LYS A C 1
ATOM 4034 O O . LYS A 1 489 ? 40.453 -27.146 25.956 1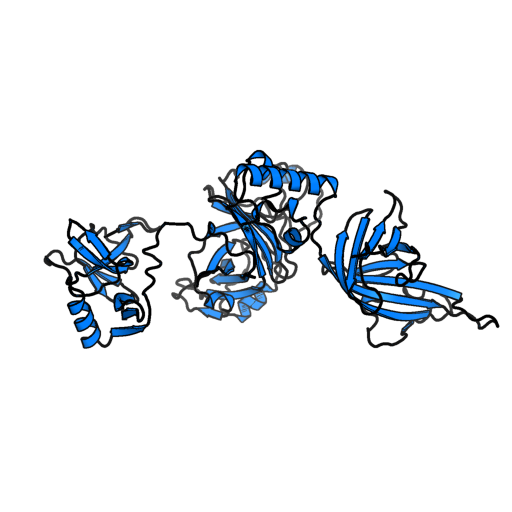.00 77.25 489 LYS A O 1
ATOM 4039 N N . GLU A 1 490 ? 39.041 -27.629 27.657 1.00 78.06 490 GLU A N 1
ATOM 4040 C CA . GLU A 1 490 ? 39.023 -29.094 27.487 1.00 78.06 490 GLU A CA 1
ATOM 4041 C C . GLU A 1 490 ? 37.617 -29.718 27.580 1.00 78.06 490 GLU A C 1
ATOM 4043 O O . GLU A 1 490 ? 37.391 -30.810 27.058 1.00 78.06 490 GLU A O 1
ATOM 4048 N N . THR A 1 491 ? 36.646 -29.038 28.198 1.00 79.81 491 THR A N 1
ATOM 4049 C CA . THR A 1 491 ? 35.312 -29.599 28.456 1.00 79.81 491 THR A CA 1
ATOM 4050 C C . THR A 1 491 ? 34.442 -29.553 27.202 1.00 79.81 491 THR A C 1
ATOM 4052 O O . THR A 1 491 ? 34.182 -28.497 26.629 1.00 79.81 491 THR A O 1
ATOM 4055 N N . LYS A 1 492 ? 33.933 -30.702 26.759 1.00 81.69 492 LYS A N 1
ATOM 4056 C CA . LYS A 1 492 ? 32.976 -30.727 25.645 1.00 81.69 492 LYS A CA 1
ATOM 4057 C C . LYS A 1 492 ? 31.664 -30.054 26.044 1.00 81.69 492 LYS A C 1
ATOM 4059 O O . LYS A 1 492 ? 31.259 -30.088 27.207 1.00 81.69 492 LYS A O 1
ATOM 4064 N N . CYS A 1 493 ? 31.029 -29.448 25.053 1.00 85.50 493 CYS A N 1
ATOM 4065 C CA . CYS A 1 493 ? 29.738 -28.807 25.189 1.00 85.50 493 CYS A CA 1
ATOM 4066 C C . CYS A 1 493 ? 28.739 -29.453 24.234 1.00 85.50 493 CYS A C 1
ATOM 4068 O O . CYS A 1 493 ? 29.126 -29.942 23.169 1.00 85.50 493 CYS A O 1
ATOM 4070 N N . TRP A 1 494 ? 27.471 -29.437 24.615 1.00 87.62 494 TRP A N 1
ATOM 4071 C CA . TRP A 1 494 ? 26.365 -29.946 23.828 1.00 87.62 494 TRP A CA 1
ATOM 4072 C C . TRP A 1 494 ? 25.273 -28.888 23.715 1.00 87.62 494 TRP A C 1
ATOM 4074 O O . TRP A 1 494 ? 24.954 -28.214 24.696 1.00 87.62 494 TRP A O 1
ATOM 4084 N N . ILE A 1 495 ? 24.704 -28.767 22.518 1.00 88.44 495 ILE A N 1
ATOM 4085 C CA . ILE A 1 495 ? 23.537 -27.931 22.238 1.00 88.44 495 ILE A CA 1
ATOM 4086 C C . ILE A 1 495 ? 22.417 -28.840 21.744 1.00 88.44 495 ILE A C 1
ATOM 4088 O O . ILE A 1 495 ? 22.569 -29.534 20.740 1.00 88.44 495 ILE A O 1
ATOM 4092 N N . GLU A 1 496 ? 21.295 -28.829 22.449 1.00 89.06 496 GLU A N 1
ATOM 4093 C CA . GLU A 1 496 ? 20.089 -29.588 22.120 1.00 89.06 496 GLU A CA 1
ATOM 4094 C C . GLU A 1 496 ? 18.959 -28.625 21.735 1.00 89.06 496 GLU A C 1
ATOM 4096 O O . GLU A 1 496 ? 18.673 -27.676 22.464 1.00 89.06 496 GLU A O 1
ATOM 4101 N N . VAL A 1 497 ? 18.285 -28.861 20.605 1.00 89.62 497 VAL A N 1
ATOM 4102 C CA . VAL A 1 497 ? 17.099 -28.080 20.219 1.00 89.62 497 VAL A CA 1
ATOM 4103 C C . VAL A 1 497 ? 15.878 -28.607 20.974 1.00 89.62 497 VAL A C 1
ATOM 4105 O O . VAL A 1 497 ? 15.365 -29.681 20.675 1.00 89.62 497 VAL A O 1
ATOM 4108 N N . LEU A 1 498 ? 15.378 -27.829 21.932 1.00 90.94 498 LEU A N 1
ATOM 4109 C CA . LEU A 1 498 ? 14.231 -28.199 22.763 1.00 90.94 498 LEU A CA 1
ATOM 4110 C C . LEU A 1 498 ? 12.881 -27.891 22.111 1.00 90.94 498 LEU A C 1
ATOM 4112 O O . LEU A 1 498 ? 11.896 -28.595 22.344 1.00 90.94 498 LEU A O 1
ATOM 4116 N N . ASP A 1 499 ? 12.810 -26.794 21.357 1.00 91.81 499 ASP A N 1
ATOM 4117 C CA . ASP A 1 499 ? 11.632 -26.419 20.580 1.00 91.81 499 ASP A CA 1
ATOM 4118 C C . ASP A 1 499 ? 12.004 -25.471 19.442 1.00 91.81 499 ASP A C 1
ATOM 4120 O O . ASP A 1 499 ? 12.998 -24.746 19.501 1.00 91.81 499 ASP A O 1
ATOM 4124 N N . ALA A 1 500 ? 11.168 -25.436 18.414 1.00 91.19 500 ALA A N 1
ATOM 4125 C CA . ALA A 1 500 ? 11.275 -24.479 17.329 1.00 91.19 500 ALA A CA 1
ATOM 4126 C C . ALA A 1 500 ? 9.891 -24.206 16.749 1.00 91.19 500 ALA A C 1
ATOM 4128 O O . ALA A 1 500 ? 9.026 -25.083 16.696 1.00 91.19 500 ALA A O 1
ATOM 4129 N N . GLY A 1 501 ? 9.675 -22.986 16.273 1.00 91.25 501 GLY A N 1
ATOM 4130 C CA . GLY A 1 501 ? 8.379 -22.637 15.721 1.00 91.25 501 GLY A CA 1
ATOM 4131 C C . GLY A 1 501 ? 8.295 -21.223 15.187 1.00 91.25 501 GLY A C 1
ATOM 4132 O O . GLY A 1 501 ? 9.290 -20.524 14.986 1.00 91.25 501 GLY A O 1
ATOM 4133 N N . ARG A 1 502 ? 7.057 -20.810 14.937 1.00 91.56 502 ARG A N 1
ATOM 4134 C CA . ARG A 1 502 ? 6.718 -19.425 14.614 1.00 91.56 502 ARG A CA 1
ATOM 4135 C C . ARG A 1 502 ? 6.218 -18.725 15.866 1.00 91.56 502 ARG A C 1
ATOM 4137 O O . ARG A 1 502 ? 5.727 -19.359 16.798 1.00 91.56 502 ARG A O 1
ATOM 4144 N N . GLY A 1 503 ? 6.307 -17.412 15.868 1.00 89.44 503 GLY A N 1
ATOM 4145 C CA . GLY A 1 503 ? 5.739 -16.583 16.908 1.00 89.44 503 GLY A CA 1
ATOM 4146 C C . GLY A 1 503 ? 5.462 -15.181 16.405 1.00 89.44 503 GLY A C 1
ATOM 4147 O O . GLY A 1 503 ? 5.592 -14.880 15.214 1.00 89.44 503 GLY A O 1
ATOM 4148 N N . THR A 1 504 ? 5.115 -14.330 17.352 1.00 82.31 504 THR A N 1
ATOM 4149 C CA . THR A 1 504 ? 4.860 -12.918 17.126 1.00 82.31 504 THR A CA 1
ATOM 4150 C C . THR A 1 504 ? 5.580 -12.112 18.201 1.00 82.31 504 THR A C 1
ATOM 4152 O O . THR A 1 504 ? 5.353 -12.332 19.388 1.00 82.31 504 THR A O 1
ATOM 4155 N N . LEU A 1 505 ? 6.445 -11.182 17.810 1.00 84.94 505 LEU A N 1
ATOM 4156 C CA . LEU A 1 505 ? 6.994 -10.158 18.692 1.00 84.94 505 LEU A CA 1
ATOM 4157 C C . LEU A 1 505 ? 5.980 -9.013 18.751 1.00 84.94 505 LEU A C 1
ATOM 4159 O O . LEU A 1 505 ? 5.853 -8.235 17.810 1.00 84.94 505 LEU A O 1
ATOM 4163 N N . LEU A 1 506 ? 5.204 -8.987 19.829 1.00 76.12 506 LEU A N 1
ATOM 4164 C CA . LEU A 1 506 ? 4.099 -8.060 20.067 1.00 76.12 506 LEU A CA 1
ATOM 4165 C C . LEU A 1 506 ? 4.589 -6.676 20.521 1.00 76.12 506 LEU A C 1
ATOM 4167 O O . LEU A 1 506 ? 3.953 -5.678 20.211 1.00 76.12 506 LEU A O 1
ATOM 4171 N N . ILE A 1 507 ? 5.690 -6.620 21.279 1.00 75.75 507 ILE A N 1
ATOM 4172 C CA . ILE A 1 507 ? 6.324 -5.385 21.777 1.00 75.75 507 ILE A CA 1
ATOM 4173 C C . ILE A 1 507 ? 7.841 -5.562 21.679 1.00 75.75 507 ILE A C 1
ATOM 4175 O O . ILE A 1 507 ? 8.341 -6.621 22.061 1.00 75.75 507 ILE A O 1
ATOM 4179 N N . ASP A 1 508 ? 8.553 -4.548 21.184 1.00 82.94 508 ASP A N 1
ATOM 4180 C CA . ASP A 1 508 ? 10.012 -4.536 21.010 1.00 82.94 508 ASP A CA 1
ATOM 4181 C C . ASP A 1 508 ? 10.597 -3.172 21.408 1.00 82.94 508 ASP A C 1
ATOM 4183 O O . ASP A 1 508 ? 10.923 -2.352 20.551 1.00 82.94 508 ASP A O 1
ATOM 4187 N N . ASP A 1 509 ? 10.706 -2.940 22.714 1.00 75.38 509 ASP A N 1
ATOM 4188 C CA . ASP A 1 509 ? 11.261 -1.723 23.309 1.00 75.38 509 ASP A CA 1
ATOM 4189 C C . ASP A 1 509 ? 12.659 -1.934 23.876 1.00 75.38 509 ASP A C 1
ATOM 4191 O O . ASP A 1 509 ? 13.198 -3.050 23.902 1.00 75.38 509 ASP A O 1
ATOM 4195 N N . GLU A 1 510 ? 13.248 -0.828 24.327 1.00 80.44 510 GLU A N 1
ATOM 4196 C CA . GLU A 1 510 ? 14.533 -0.802 25.013 1.00 80.44 510 GLU A CA 1
ATOM 4197 C C . GLU A 1 510 ? 14.503 -1.579 26.332 1.00 80.44 510 GLU A C 1
ATOM 4199 O O . GLU A 1 510 ? 15.487 -2.239 26.653 1.00 80.44 510 GLU A O 1
ATOM 4204 N N . ASP A 1 511 ? 13.393 -1.550 27.065 1.00 81.88 511 ASP A N 1
ATOM 4205 C CA . ASP A 1 511 ? 13.229 -2.121 28.407 1.00 81.88 511 ASP A CA 1
ATOM 4206 C C . ASP A 1 511 ? 12.094 -3.157 28.513 1.00 81.88 511 ASP A C 1
ATOM 4208 O O . ASP A 1 511 ? 11.972 -3.855 29.523 1.00 81.88 511 ASP A O 1
ATOM 4212 N N . LEU A 1 512 ? 11.300 -3.319 27.450 1.00 81.50 512 LEU A N 1
ATOM 4213 C CA . LEU A 1 512 ? 10.169 -4.240 27.386 1.00 81.50 512 LEU A CA 1
ATOM 4214 C C . LEU A 1 512 ? 10.137 -5.011 26.063 1.00 81.50 512 LEU A C 1
ATOM 4216 O O . LEU A 1 512 ? 10.107 -4.432 24.983 1.00 81.50 512 LEU A O 1
ATOM 4220 N N . LYS A 1 513 ? 10.045 -6.339 26.121 1.00 88.94 513 LYS A N 1
ATOM 4221 C CA . LYS A 1 513 ? 9.721 -7.173 24.956 1.00 88.94 513 LYS A CA 1
ATOM 4222 C C . LYS A 1 513 ? 8.585 -8.121 25.283 1.00 88.94 513 LYS A C 1
ATOM 4224 O O . LYS A 1 513 ? 8.551 -8.719 26.356 1.00 88.94 513 LYS A O 1
ATOM 4229 N N . LYS A 1 514 ? 7.645 -8.286 24.356 1.00 84.12 514 LYS A N 1
ATOM 4230 C CA . LYS A 1 514 ? 6.502 -9.190 24.524 1.00 84.12 514 LYS A CA 1
ATOM 4231 C C . LYS A 1 514 ? 6.414 -10.137 23.346 1.00 84.12 514 LYS A C 1
ATOM 4233 O O . LYS A 1 514 ? 6.339 -9.697 22.206 1.00 84.12 514 LYS A O 1
ATOM 4238 N N . PHE A 1 515 ? 6.358 -11.428 23.631 1.00 90.25 515 PHE A N 1
ATOM 4239 C CA . PHE A 1 515 ? 6.337 -12.485 22.631 1.00 90.25 515 PHE A CA 1
ATOM 4240 C C . PHE A 1 515 ? 5.052 -13.301 22.745 1.00 90.25 515 PHE A C 1
ATOM 4242 O O . PHE A 1 515 ? 4.547 -13.534 23.840 1.00 90.25 515 PHE A O 1
ATOM 4249 N N . GLU A 1 516 ? 4.552 -13.787 21.618 1.00 88.19 516 GLU A N 1
ATOM 4250 C CA . GLU A 1 516 ? 3.596 -14.884 21.532 1.00 88.19 516 GLU A CA 1
ATOM 4251 C C . GLU A 1 516 ? 4.256 -16.031 20.761 1.00 88.19 516 GLU A C 1
ATOM 4253 O O . GLU A 1 516 ? 4.458 -15.932 19.552 1.00 88.19 516 GLU A O 1
ATOM 4258 N N . PHE A 1 517 ? 4.596 -17.127 21.438 1.00 92.50 517 PHE A N 1
ATOM 4259 C CA . PHE A 1 517 ? 5.195 -18.294 20.789 1.00 92.50 517 PHE A CA 1
ATOM 4260 C C . PHE A 1 517 ? 4.141 -19.334 20.411 1.00 92.50 517 PHE A C 1
ATOM 4262 O O . PHE A 1 517 ? 3.189 -19.584 21.156 1.00 92.50 517 PHE A O 1
ATOM 4269 N N . LYS A 1 518 ? 4.333 -19.963 19.247 1.00 90.88 518 LYS A N 1
ATOM 4270 C CA . LYS A 1 518 ? 3.490 -21.036 18.697 1.00 90.88 518 LYS A CA 1
ATOM 4271 C C . LYS A 1 518 ? 4.341 -22.274 18.373 1.00 90.88 518 LYS A C 1
ATOM 4273 O O . LYS A 1 518 ? 4.231 -22.833 17.284 1.00 90.88 518 LYS A O 1
ATOM 4278 N N . GLY A 1 519 ? 5.241 -22.653 19.287 1.00 89.38 519 GLY A N 1
ATOM 4279 C CA . GLY A 1 519 ? 6.012 -23.900 19.203 1.00 89.38 519 GLY A CA 1
ATOM 4280 C C . GLY A 1 519 ? 5.245 -25.110 19.727 1.00 89.38 519 GLY A C 1
ATOM 4281 O O . GLY A 1 519 ? 4.077 -25.007 20.117 1.00 89.38 519 GLY A O 1
ATOM 4282 N N . LYS A 1 520 ? 5.909 -26.270 19.753 1.00 88.88 520 LYS A N 1
ATOM 4283 C CA . LYS A 1 520 ? 5.315 -27.506 20.281 1.00 88.88 520 LYS A CA 1
ATOM 4284 C C . LYS A 1 520 ? 5.225 -27.470 21.807 1.00 88.88 520 LYS A C 1
ATOM 4286 O O . LYS A 1 520 ? 4.208 -27.878 22.370 1.00 88.88 520 LYS A O 1
ATOM 4291 N N . THR A 1 521 ? 6.269 -26.972 22.473 1.00 90.81 521 THR A N 1
ATOM 4292 C CA . THR A 1 521 ? 6.381 -26.949 23.942 1.00 90.81 521 THR A CA 1
ATOM 4293 C C . THR A 1 521 ? 6.440 -25.526 24.508 1.00 90.81 521 THR A C 1
ATOM 4295 O O . THR A 1 521 ? 5.751 -25.232 25.488 1.00 90.81 521 THR A O 1
ATOM 4298 N N . LEU A 1 522 ? 7.156 -24.607 23.860 1.00 91.56 522 LEU A N 1
ATOM 4299 C CA . LEU A 1 522 ? 7.168 -23.177 24.143 1.00 91.56 522 LEU A CA 1
ATOM 4300 C C . LEU A 1 522 ? 5.995 -22.497 23.418 1.00 91.56 522 LEU A C 1
ATOM 4302 O O . LEU A 1 522 ? 6.055 -22.169 22.230 1.00 91.56 522 LEU A O 1
ATOM 4306 N N . LYS A 1 523 ? 4.892 -22.305 24.149 1.00 90.81 523 LYS A N 1
ATOM 4307 C CA . LYS A 1 523 ? 3.645 -21.741 23.613 1.00 90.81 523 LYS A CA 1
ATOM 4308 C C . LYS A 1 523 ? 2.987 -20.721 24.538 1.00 90.81 523 LYS A C 1
ATOM 4310 O O . LYS A 1 523 ? 2.995 -20.883 25.762 1.00 90.81 523 LYS A O 1
ATOM 4315 N N . GLY A 1 524 ? 2.337 -19.721 23.955 1.00 84.94 524 GLY A N 1
ATOM 4316 C CA . GLY A 1 524 ? 1.624 -18.664 24.676 1.00 84.94 524 GLY A CA 1
ATOM 4317 C C . GLY A 1 524 ? 2.444 -17.385 24.830 1.00 84.94 524 GLY A C 1
ATOM 4318 O O . GLY A 1 524 ? 3.414 -17.173 24.104 1.00 84.94 524 GLY A O 1
ATOM 4319 N N . ILE A 1 525 ? 2.021 -16.518 25.752 1.00 83.94 525 ILE A N 1
ATOM 4320 C CA . ILE A 1 525 ? 2.566 -15.164 25.898 1.00 83.94 525 ILE A CA 1
ATOM 4321 C C . ILE A 1 525 ? 3.733 -15.145 26.888 1.00 83.94 525 ILE A C 1
ATOM 4323 O O . ILE A 1 525 ? 3.632 -15.673 27.996 1.00 83.94 525 ILE A O 1
ATOM 4327 N N . PHE A 1 526 ? 4.814 -14.480 26.495 1.00 91.44 526 PHE A N 1
ATOM 4328 C CA . PHE A 1 526 ? 6.013 -14.261 27.295 1.00 91.44 526 PHE A CA 1
ATOM 4329 C C . PHE A 1 526 ? 6.356 -12.777 27.348 1.00 91.44 526 PHE A C 1
ATOM 4331 O O . PHE A 1 526 ? 6.080 -12.028 26.408 1.00 91.44 526 PHE A O 1
ATOM 4338 N N . LEU A 1 527 ? 6.954 -12.364 28.458 1.00 89.12 527 LEU A N 1
ATOM 4339 C CA . LEU A 1 527 ? 7.376 -10.998 28.719 1.00 89.12 527 LEU A CA 1
ATOM 4340 C C . LEU A 1 527 ? 8.851 -10.997 29.114 1.00 89.12 527 LEU A C 1
ATOM 4342 O O . LEU A 1 527 ? 9.240 -11.784 29.973 1.00 89.12 527 LEU A O 1
ATOM 4346 N N . ALA A 1 528 ? 9.632 -10.112 28.508 1.00 91.44 528 ALA A N 1
ATOM 4347 C CA . ALA A 1 528 ? 10.969 -9.751 28.947 1.00 91.44 528 ALA A CA 1
ATOM 4348 C C . ALA A 1 528 ? 10.934 -8.294 29.417 1.00 91.44 528 ALA A C 1
ATOM 4350 O O . ALA A 1 528 ? 10.545 -7.420 28.645 1.00 91.44 528 ALA A O 1
ATOM 4351 N N . THR A 1 529 ? 11.318 -8.027 30.658 1.00 86.44 529 THR A N 1
ATOM 4352 C CA . THR A 1 529 ? 11.363 -6.672 31.236 1.00 86.44 529 THR A CA 1
ATOM 4353 C C . THR A 1 529 ? 12.718 -6.421 31.864 1.00 86.44 529 THR A C 1
ATOM 4355 O O . THR A 1 529 ? 13.231 -7.317 32.527 1.00 86.44 529 THR A O 1
ATOM 4358 N N . ARG A 1 530 ? 13.264 -5.214 31.748 1.00 85.94 530 ARG A N 1
ATOM 4359 C CA . ARG A 1 530 ? 14.425 -4.782 32.538 1.00 85.94 530 ARG A CA 1
ATOM 4360 C C . ARG A 1 530 ? 14.208 -3.385 33.119 1.00 85.94 530 ARG A C 1
ATOM 4362 O O . ARG A 1 530 ? 13.474 -2.606 32.516 1.00 85.94 530 ARG A O 1
ATOM 4369 N N . PRO A 1 531 ? 14.821 -3.038 34.261 1.00 69.38 531 PRO A N 1
ATOM 4370 C CA . PRO A 1 531 ? 14.892 -1.646 34.683 1.00 69.38 531 PRO A CA 1
ATOM 4371 C C . PRO A 1 531 ? 15.671 -0.801 33.653 1.00 69.38 531 PRO A C 1
ATOM 4373 O O . PRO A 1 531 ? 16.595 -1.318 33.015 1.00 69.38 531 PRO A O 1
ATOM 4376 N N . PRO A 1 532 ? 15.338 0.489 33.478 1.00 70.81 532 PRO A N 1
ATOM 4377 C CA . PRO A 1 532 ? 16.085 1.372 32.586 1.00 70.81 532 PRO A CA 1
ATOM 4378 C C . PRO A 1 532 ? 17.570 1.449 32.967 1.00 70.81 532 PRO A C 1
ATOM 4380 O O . PRO A 1 532 ? 17.898 1.704 34.123 1.00 70.81 532 PRO A O 1
ATOM 4383 N N . GLY A 1 533 ? 18.462 1.260 31.992 1.00 68.44 533 GLY A N 1
ATOM 4384 C CA . GLY A 1 533 ? 19.917 1.333 32.188 1.00 68.44 533 GLY A CA 1
ATOM 4385 C C . GLY A 1 533 ? 20.586 0.058 32.719 1.00 68.44 533 GLY A C 1
ATOM 4386 O O . GLY A 1 533 ? 21.807 0.037 32.816 1.00 68.44 533 GLY A O 1
ATOM 4387 N N . GLU A 1 534 ? 19.823 -0.995 33.021 1.00 79.62 534 GLU A N 1
ATOM 4388 C CA . GLU A 1 534 ? 20.358 -2.308 33.411 1.00 79.62 534 GLU A CA 1
ATOM 4389 C C . GLU A 1 534 ? 20.551 -3.223 32.189 1.00 79.62 534 GLU A C 1
ATOM 4391 O O . GLU A 1 534 ? 19.825 -3.129 31.197 1.00 79.62 534 GLU A O 1
ATOM 4396 N N . ASP A 1 535 ? 21.482 -4.174 32.257 1.00 83.25 535 ASP A N 1
ATOM 4397 C CA . ASP A 1 535 ? 21.737 -5.119 31.153 1.00 83.25 535 ASP A CA 1
ATOM 4398 C C . ASP A 1 535 ? 20.982 -6.453 31.292 1.00 83.25 535 ASP A C 1
ATOM 4400 O O . ASP A 1 535 ? 20.851 -7.210 30.324 1.00 83.25 535 ASP A O 1
ATOM 4404 N N . ILE A 1 536 ? 20.439 -6.734 32.480 1.00 90.19 536 ILE A N 1
ATOM 4405 C CA . ILE A 1 536 ? 19.770 -7.999 32.804 1.00 90.19 536 ILE A CA 1
ATOM 4406 C C . ILE A 1 536 ? 18.257 -7.863 32.632 1.00 90.19 536 ILE A C 1
ATOM 4408 O O . ILE A 1 536 ? 17.617 -6.987 33.212 1.00 90.19 536 ILE A O 1
ATOM 4412 N N . TRP A 1 537 ? 17.674 -8.786 31.872 1.00 93.38 537 TRP A N 1
ATOM 4413 C CA . TRP A 1 537 ? 16.238 -8.896 31.642 1.00 93.38 537 TRP A CA 1
ATOM 4414 C C . TRP A 1 537 ? 15.625 -9.978 32.537 1.00 93.38 537 TRP A C 1
ATOM 4416 O O . TRP A 1 537 ? 16.191 -11.051 32.714 1.00 93.38 537 TRP A O 1
ATOM 4426 N N . GLU A 1 538 ? 14.429 -9.742 33.063 1.00 92.81 538 GLU A N 1
ATOM 4427 C CA . GLU A 1 538 ? 13.559 -10.779 33.615 1.00 92.81 538 GLU A CA 1
ATOM 4428 C C . GLU A 1 538 ? 12.664 -11.314 32.494 1.00 92.81 538 GLU A C 1
ATOM 4430 O O . GLU A 1 538 ? 11.805 -10.596 31.981 1.00 92.81 538 GLU A O 1
ATOM 4435 N N . PHE A 1 539 ? 12.842 -12.580 32.126 1.00 93.25 539 PHE A N 1
ATOM 4436 C CA . PHE A 1 539 ? 12.040 -13.284 31.133 1.00 93.25 539 PHE A CA 1
ATOM 4437 C C . PHE A 1 539 ? 11.049 -14.231 31.813 1.00 93.25 539 PHE A C 1
ATOM 4439 O O . PHE A 1 539 ? 11.442 -15.143 32.537 1.00 93.25 539 PHE A O 1
ATOM 4446 N N . LYS A 1 540 ? 9.747 -14.061 31.577 1.00 90.94 540 LYS A N 1
ATOM 4447 C CA . LYS A 1 540 ? 8.709 -14.889 32.208 1.00 90.94 540 LYS A CA 1
ATOM 4448 C C . LYS A 1 540 ? 7.542 -15.194 31.290 1.00 90.94 540 LYS A C 1
ATOM 4450 O O . LYS A 1 540 ? 7.154 -14.397 30.436 1.00 90.94 540 LYS A O 1
ATOM 4455 N N . ARG A 1 541 ? 6.914 -16.343 31.531 1.00 88.06 541 ARG A N 1
ATOM 4456 C CA . ARG A 1 541 ? 5.629 -16.688 30.926 1.00 88.06 541 ARG A CA 1
ATOM 4457 C C . ARG A 1 541 ? 4.508 -15.920 31.617 1.00 88.06 541 ARG A C 1
ATOM 4459 O O . ARG A 1 541 ? 4.388 -15.947 32.840 1.00 88.06 541 ARG A O 1
ATOM 4466 N N . VAL A 1 542 ? 3.649 -15.277 30.836 1.00 81.88 542 VAL A N 1
ATOM 4467 C CA . VAL A 1 542 ? 2.434 -14.652 31.358 1.00 81.88 542 VAL A CA 1
ATOM 4468 C C . VAL A 1 542 ? 1.396 -15.758 31.533 1.00 81.88 542 VAL A C 1
ATOM 4470 O O . VAL A 1 542 ? 1.023 -16.420 30.563 1.00 81.88 542 VAL A O 1
ATOM 4473 N N . LYS A 1 543 ? 0.933 -15.994 32.769 1.00 63.25 543 LYS A N 1
ATOM 4474 C CA . LYS A 1 543 ? -0.243 -16.845 32.991 1.00 63.25 543 LYS A CA 1
ATOM 4475 C C . LYS A 1 543 ? -1.405 -16.195 32.244 1.00 63.25 543 LYS A C 1
ATOM 4477 O O . LYS A 1 543 ? -1.735 -15.045 32.524 1.00 63.25 543 LYS A O 1
ATOM 4482 N N . GLY A 1 544 ? -1.976 -16.900 31.268 1.00 44.12 544 GLY A N 1
ATOM 4483 C CA . GLY A 1 544 ? -3.210 -16.448 30.635 1.00 44.12 544 GLY A CA 1
ATOM 4484 C C . GLY A 1 544 ? -4.248 -16.191 31.723 1.00 44.12 544 GLY A C 1
ATOM 4485 O O . GLY A 1 544 ? -4.343 -16.979 32.668 1.00 44.12 544 GLY A O 1
ATOM 4486 N N . ALA A 1 545 ? -4.990 -15.089 31.613 1.00 23.31 545 ALA A N 1
ATOM 4487 C CA . ALA A 1 545 ? -6.251 -14.990 32.330 1.00 23.31 545 ALA A CA 1
ATOM 4488 C C . ALA A 1 545 ? -7.055 -16.273 32.030 1.00 23.31 545 ALA A C 1
ATOM 4490 O O . ALA A 1 545 ? -7.016 -16.734 30.881 1.00 23.31 545 ALA A O 1
ATOM 4491 N N . PRO A 1 546 ? -7.709 -16.899 33.024 1.00 26.44 546 PRO A N 1
ATOM 4492 C CA . PRO A 1 546 ? -8.694 -17.926 32.722 1.00 26.44 546 PRO A CA 1
ATOM 4493 C C . PRO A 1 546 ? -9.702 -17.317 31.739 1.00 26.44 546 PRO A C 1
ATOM 4495 O O . PRO A 1 546 ? -10.093 -16.159 31.899 1.00 26.44 546 PRO A O 1
ATOM 4498 N N . GLY A 1 547 ? -9.975 -18.063 30.667 1.00 26.64 547 GLY A N 1
ATOM 4499 C CA . GLY A 1 547 ? -10.890 -17.649 29.606 1.00 26.64 547 GLY A CA 1
ATOM 4500 C C . GLY A 1 547 ? -12.323 -17.482 30.077 1.00 26.64 547 GLY A C 1
ATOM 4501 O O . GLY A 1 547 ? -12.643 -17.953 31.194 1.00 26.64 547 GLY A O 1
#

Radius of gyration: 31.48 Å; Cα contacts (8 Å, |Δi|>4): 1154; chains: 1; bounding box: 79×67×87 Å

Solvent-accessible surface area (backbone atoms only — not comparable to full-atom values): 30804 Å² total; per-residue (Å²): 82,60,74,38,82,50,99,48,88,73,26,26,34,40,46,44,61,28,35,63,60,91,88,54,54,55,37,74,88,39,56,43,77,52,95,95,41,69,27,36,46,32,45,58,35,51,85,32,83,56,95,73,61,70,77,67,41,65,46,70,45,59,74,32,36,37,40,22,40,20,86,90,79,63,28,33,48,51,38,52,40,72,31,37,77,71,47,76,38,86,89,57,89,72,70,60,34,52,66,54,51,50,52,52,20,55,78,68,70,30,53,42,83,42,83,37,78,77,79,59,70,75,74,60,66,74,88,66,62,80,72,61,63,82,68,71,84,91,59,87,28,48,31,31,36,24,41,45,28,38,26,50,46,53,32,36,39,36,40,33,53,51,90,61,92,34,21,44,35,35,40,34,55,36,53,34,90,80,38,57,86,55,65,36,72,45,53,72,46,44,57,59,56,68,75,48,98,53,47,41,50,38,72,81,71,46,48,60,36,31,22,71,48,96,93,53,96,56,73,38,66,56,71,30,54,32,42,82,48,70,79,38,62,61,70,63,75,74,57,64,42,72,33,54,51,66,38,83,73,24,38,82,86,25,23,14,26,36,46,72,67,28,50,37,38,45,41,63,32,51,56,46,102,54,33,39,31,37,40,33,50,20,67,44,41,67,49,46,41,37,38,33,58,42,76,53,86,77,86,83,62,76,68,66,64,65,76,75,59,97,80,74,81,89,64,75,58,50,73,81,73,90,61,65,88,54,66,42,39,28,38,34,65,58,90,69,72,74,48,58,64,68,30,72,67,22,58,76,66,69,50,72,72,62,77,71,40,68,38,53,55,66,82,57,54,75,72,52,56,76,90,43,43,25,35,78,42,77,54,67,68,59,23,50,52,27,41,50,50,36,42,50,51,36,64,74,74,46,74,88,51,78,62,38,64,28,40,38,38,34,32,40,38,38,29,57,64,84,91,53,100,77,85,67,67,74,45,62,36,24,38,42,35,35,35,58,88,84,53,60,41,29,34,46,21,67,42,66,69,74,49,90,58,71,17,54,26,36,70,57,85,59,69,34,67,62,63,69,65,60,66,88,77,86,48,70,43,76,39,61,43,68,33,96,92,22,72,38,86,76,50,49,28,36,40,31,72,76,33,55,34,46,33,31,40,45,37,87,54,99,42,41,34,29,38,36,36,58,28,87,69,48,60,48,44,34,40,36,40,34,63,88,94,56,78,58,26,46,34,30,59,53,78,72,74,84,128

Sequence (547 aa):
MKKRETKTEGVFNYDYALRFDPSINVDPESIVELNGKKYTLVGRTYNVAKDLKPGTIITVKFHTLNLYEDPDTGYVSLHLYEPIFYEARPDQTEPDNFQDALRIGEQSGLLQRKEGRQDFGYLKEAKEDPYLIFPDESRKYKCIFQHHWRGRSVHTDLRIETEGDYLIGWTLNDQIPGKPGKPVLTFEDAVREDAKDQFKINWKTGEWAKRIKKGAKKPVYVTLVAEKKAPEPKAWLTFEGVTKPGEVGATKNYPGVFHILAKGEVEYGAQKPYAHEYFFNAGPIKYRLVFRFLRSTFSESLKEILEQMPFLEEEKILPPGEGPSEPGWYVIRPLDQTPYVISDEARKKKWIPPEGRSCLPRAIREQIPKELRYWLEKDQEKRIEIRDKLIDYLKEKGELKEARSIRFRLLHHFWKGQTVVRAGPSKSHYDLVWDDGKRTNMFRLEYDPRGLKPSAALLNEEDPDRLWKVSSESDIVTIPPKTLLNPTKETKCWIEVLDAGRGTLLIDDEDLKKFEFKGKTLKGIFLATRPPGEDIWEFKRVKGAPG

Foldseek 3Di:
DDWADDPDPLKIKDFDWAAEDPPAQADPLQWDDDPNGITGTAAMEDIDSHDDDPPFAFDWDAQAWEWEAEPVRRHIHIYGHHTHTDGTDPPDDHYHHPVSVVVVRVVVVRYDYDYDDDPNVVSPPDPDDPLQDAAPQVDWKKKFWKWKFAFQDIWIWIWIDGPDQWIKIKTWRFADPCPPVGTDAWQVSVVVSLCDPGTQANLQQRDGAWADDVPDPDTFGDKTFMDIDDIHGPVVLPDFTWADQPDPSYHVVGIIGMGTSWMDTKHWADRDPFKTKIQDDINNRGAIKMKGFDQDDDDDDLPVVVVPDPDDPDDRHDGDDPDDNGTGIIIDGDPDRDGPLLDPVCLVVLPDDAALDDSDRPLVVVPDDPQLRLSPDHDSVVSSVSSPVVSVVCVVVDHQDPWFKKKKWKKKKFWDDDDDPPDDTPDIWIWIWMDRPPDIKIWIWRDDQLDQDKTKTFICPADSVVVVPPDPPQDFDKDAECDSSHPDPHIIMTMGTPKIDMWIFRDDDPFKTWIADDIPRPGGIKIWGDDPPDRITTIGHDDDDDD

Mean predicted aligned error: 19.2 Å